Protein AF-0000000081415238 (afdb_homodimer)

Solvent-accessible surface area (backbone atoms only — not comparable to full-atom values): 28010 Å² total; per-residue (Å²): 126,80,76,73,51,78,40,32,66,40,39,31,16,32,27,64,26,66,63,59,64,62,86,68,68,49,88,90,55,45,37,30,21,38,23,39,38,37,25,47,48,67,56,38,32,63,46,45,46,22,52,53,43,50,51,31,34,73,75,68,46,45,75,78,75,66,66,43,50,67,37,59,76,69,36,38,76,87,37,47,79,64,52,89,41,72,65,50,43,50,52,52,52,50,49,53,47,50,50,56,57,71,41,82,49,37,30,34,30,23,37,31,37,47,62,60,36,35,72,75,65,42,67,78,66,48,53,58,59,55,34,47,53,54,38,52,55,48,49,46,52,53,28,46,76,67,72,37,57,83,21,40,30,41,39,34,33,65,56,73,52,71,68,60,45,52,52,48,50,49,55,50,48,44,35,29,67,19,71,45,100,81,55,45,75,46,47,63,44,83,41,75,36,60,86,56,29,58,49,62,56,44,32,51,13,42,57,48,14,48,42,52,45,44,48,70,77,38,66,86,54,92,48,70,63,36,63,50,46,44,49,25,26,36,30,78,64,40,81,87,31,42,55,40,59,21,74,74,56,10,37,32,59,35,65,66,77,79,71,78,71,82,126,128,81,76,74,50,80,41,33,68,39,39,32,16,34,26,63,26,67,62,60,63,62,86,69,69,49,87,90,53,45,38,31,22,39,23,36,37,36,26,48,48,67,55,36,32,65,45,43,46,23,52,53,44,50,52,31,35,73,76,68,45,46,76,78,74,67,67,44,51,67,38,60,74,68,36,38,77,89,36,47,79,63,53,90,40,72,65,49,44,51,51,53,51,50,51,51,45,50,50,55,57,71,41,81,47,37,30,33,30,25,38,32,37,48,61,60,37,36,72,73,64,42,67,78,64,49,53,58,60,55,32,48,53,54,40,54,54,48,49,47,52,53,28,47,75,68,74,38,56,82,22,40,28,41,39,36,33,64,57,72,52,72,68,59,45,52,52,48,51,50,53,51,50,43,36,26,70,19,70,44,100,80,56,45,72,47,48,64,45,83,42,76,34,59,86,57,30,60,48,65,57,42,31,52,14,41,57,49,15,47,43,52,46,45,49,69,78,38,66,87,53,93,48,71,62,36,64,51,46,43,51,25,26,37,29,79,64,41,82,87,30,42,56,40,60,22,73,73,56,10,38,31,59,36,64,65,78,78,72,79,69,82,124

Organism: NCBI:txid198620

Sequence (526 aa):
MNQAGKFSDFIVYVDESGDQGMQTLDAHYPIFVLAFCAFHKRHYCEQVIPALQKFKFDHMGHDLVGLHELDIRKEKGAFSGLFASRQHKTAFLDELTDIINASNFILISCVIDKASLREKQGFAQNPYHLALGFCLETLYEFLQEKNQQSALTHVIFERRGKREDNELEFEFRRMCDGMNRWGIQLPFDIIFATKQVNSTGLQFADLVARPIGMSVLRPGQENRAFDVLKRKFYCSGGRSRAGEGFENWGLKLFPPPESEKPQMNQAGKFSDFIVYVDESGDQGMQTLDAHYPIFVLAFCAFHKRHYCEQVIPALQKFKFDHMGHDLVGLHELDIRKEKGAFSGLFASRQHKTAFLDELTDIINASNFILISCVIDKASLREKQGFAQNPYHLALGFCLETLYEFLQEKNQQSALTHVIFERRGKREDNELEFEFRRMCDGMNRWGIQLPFDIIFATKQVNSTGLQFADLVARPIGMSVLRPGQENRAFDVLKRKFYCSGGRSRAGEGFENWGLKLFPPPESEKPQ

Nearest PDB structures (foldseek):
  1eke-assembly1_A  TM=6.899E-01  e=4.327E-05  Methanocaldococcus jannaschii
  1eke-assembly1_B  TM=6.744E-01  e=1.227E-04  Methanocaldococcus jannaschii
  2hoe-assembly1_A  TM=4.642E-01  e=1.459E+00  Thermotoga maritima
  8fo1-assembly1_A  TM=3.819E-01  e=1.649E+00  Cryptococcus neoformans H99
  3iun-assembly1_A  TM=1.968E-01  e=3.237E+00  Aeromonas caviae

Structure (mmCIF, N/CA/C/O backbone):
data_AF-0000000081415238-model_v1
#
loop_
_entity.id
_entity.type
_entity.pdbx_description
1 polymer 'DUF3800 domain-containing protein'
#
loop_
_atom_site.group_PDB
_atom_site.id
_atom_site.type_symbol
_atom_site.label_atom_id
_atom_site.label_alt_id
_atom_site.label_comp_id
_atom_site.label_asym_id
_atom_site.label_entity_id
_atom_site.label_seq_id
_atom_site.pdbx_PDB_ins_code
_atom_site.Cartn_x
_atom_site.Cartn_y
_atom_site.Cartn_z
_atom_site.occupancy
_atom_site.B_iso_or_equiv
_atom_site.auth_seq_id
_atom_site.auth_comp_id
_atom_site.auth_asym_id
_atom_site.auth_atom_id
_atom_site.pdbx_PDB_model_num
ATOM 1 N N . MET A 1 1 ? -26.406 19.703 -10.555 1 24.12 1 MET A N 1
ATOM 2 C CA . MET A 1 1 ? -26.141 19.359 -9.164 1 24.12 1 MET A CA 1
ATOM 3 C C . MET A 1 1 ? -25.328 18.078 -9.062 1 24.12 1 MET A C 1
ATOM 5 O O . MET A 1 1 ? -25.781 17.016 -9.523 1 24.12 1 MET A O 1
ATOM 9 N N . ASN A 1 2 ? -24.078 18.047 -9.25 1 33.44 2 ASN A N 1
ATOM 10 C CA . ASN A 1 2 ? -23.281 16.828 -9.32 1 33.44 2 ASN A CA 1
ATOM 11 C C . ASN A 1 2 ? -23.578 15.891 -8.164 1 33.44 2 ASN A C 1
ATOM 13 O O . ASN A 1 2 ? -23.469 16.281 -6.996 1 33.44 2 ASN A O 1
ATOM 17 N N . GLN A 1 3 ? -24.625 15.148 -8.172 1 36.78 3 GLN A N 1
ATOM 18 C CA . GLN A 1 3 ? -25.031 14.188 -7.152 1 36.78 3 GLN A CA 1
ATOM 19 C C . GLN A 1 3 ? -23.828 13.688 -6.355 1 36.78 3 GLN A C 1
ATOM 21 O O . GLN A 1 3 ? -22.922 13.07 -6.918 1 36.78 3 GLN A O 1
ATOM 26 N N . ALA A 1 4 ? -23.453 14.492 -5.441 1 48.62 4 ALA A N 1
ATOM 27 C CA . ALA A 1 4 ? -22.359 14.195 -4.527 1 48.62 4 ALA A CA 1
ATOM 28 C C . ALA A 1 4 ? -22.359 12.727 -4.113 1 48.62 4 ALA A C 1
ATOM 30 O O . ALA A 1 4 ? -23.391 12.203 -3.658 1 48.62 4 ALA A O 1
ATOM 31 N N . GLY A 1 5 ? -21.547 11.859 -4.648 1 65.25 5 GLY A N 1
ATOM 32 C CA . GLY A 1 5 ? -21.391 10.469 -4.246 1 65.25 5 GLY A CA 1
ATOM 33 C C . GLY A 1 5 ? -21.297 10.289 -2.742 1 65.25 5 GLY A C 1
ATOM 34 O O . GLY A 1 5 ? -21.328 11.266 -1.992 1 65.25 5 GLY A O 1
ATOM 35 N N . LYS A 1 6 ? -21.5 9.125 -2.248 1 88.56 6 LYS A N 1
ATOM 36 C CA . LYS A 1 6 ? -21.391 8.695 -0.856 1 88.56 6 LYS A CA 1
ATOM 37 C C . LYS A 1 6 ? -20.078 9.172 -0.237 1 88.56 6 LYS A C 1
ATOM 39 O O . LYS A 1 6 ? -20.062 9.719 0.868 1 88.56 6 LYS A O 1
ATOM 44 N N . PHE A 1 7 ? -19.078 9.289 -1.046 1 97.5 7 PHE A N 1
ATOM 45 C CA . PHE A 1 7 ? -17.766 9.656 -0.539 1 97.5 7 PHE A CA 1
ATOM 46 C C . PHE A 1 7 ? -17.25 10.914 -1.224 1 97.5 7 PHE A C 1
ATOM 48 O O . PHE A 1 7 ? -17.5 11.133 -2.41 1 97.5 7 PHE A O 1
ATOM 55 N N . SER A 1 8 ? -16.562 11.75 -0.513 1 98.06 8 SER A N 1
ATOM 56 C CA . SER A 1 8 ? -15.906 12.914 -1.084 1 98.06 8 SER A CA 1
ATOM 57 C C . SER A 1 8 ? -14.859 12.508 -2.119 1 98.06 8 SER A C 1
ATOM 59 O O . SER A 1 8 ? -14.414 11.359 -2.135 1 98.06 8 SER A O 1
ATOM 61 N N . ASP A 1 9 ? -14.461 13.438 -2.969 1 98.12 9 ASP A N 1
ATOM 62 C CA . ASP A 1 9 ? -13.414 13.211 -3.953 1 98.12 9 ASP A CA 1
ATOM 63 C C . ASP A 1 9 ? -12.031 13.281 -3.309 1 98.12 9 ASP A C 1
ATOM 65 O O . ASP A 1 9 ? -11.016 13.102 -3.982 1 98.12 9 ASP A O 1
ATOM 69 N N . PHE A 1 10 ? -12 13.461 -1.966 1 98.69 10 PHE A N 1
ATOM 70 C CA . PHE A 1 10 ? -10.719 13.68 -1.304 1 98.69 10 PHE A CA 1
ATOM 71 C C . PHE A 1 10 ? -10.461 12.609 -0.252 1 98.69 10 PHE A C 1
ATOM 73 O O . PHE A 1 10 ? -11.398 12.07 0.338 1 98.69 10 PHE A O 1
ATOM 80 N N . ILE A 1 11 ? -9.25 12.289 -0.081 1 98.88 11 ILE A N 1
ATOM 81 C CA . ILE A 1 11 ? -8.742 11.438 0.99 1 98.88 11 ILE A CA 1
ATOM 82 C C . ILE A 1 11 ? -7.664 12.188 1.772 1 98.88 11 ILE A C 1
ATOM 84 O O . ILE A 1 11 ? -6.859 12.914 1.19 1 98.88 11 ILE A O 1
ATOM 88 N N . VAL A 1 12 ? -7.648 12.016 3.09 1 98.94 12 VAL A N 1
ATOM 89 C CA . VAL A 1 12 ? -6.727 12.781 3.926 1 98.94 12 VAL A CA 1
ATOM 90 C C . VAL A 1 12 ? -5.844 11.828 4.73 1 98.94 12 VAL A C 1
ATOM 92 O O . VAL A 1 12 ? -6.34 10.883 5.348 1 98.94 12 VAL A O 1
ATOM 95 N N . TYR A 1 13 ? -4.59 12.008 4.668 1 98.94 13 TYR A N 1
ATOM 96 C CA . TYR A 1 13 ? -3.619 11.266 5.465 1 98.94 13 TYR A CA 1
ATOM 97 C C . TYR A 1 13 ? -2.926 12.172 6.473 1 98.94 13 TYR A C 1
ATOM 99 O O . TYR A 1 13 ? -2.572 13.312 6.148 1 98.94 13 TYR A O 1
ATOM 107 N N . VAL A 1 14 ? -2.715 11.641 7.684 1 98.88 14 VAL A N 1
ATOM 108 C CA . VAL A 1 14 ? -2.25 12.492 8.773 1 98.88 14 VAL A CA 1
ATOM 109 C C . VAL A 1 14 ? -1.022 11.867 9.43 1 98.88 14 VAL A C 1
ATOM 111 O O . VAL A 1 14 ? -0.984 10.656 9.664 1 98.88 14 VAL A O 1
ATOM 114 N N . ASP A 1 15 ? -0.091 12.672 9.695 1 98.12 15 ASP A N 1
ATOM 115 C CA . ASP A 1 15 ? 1.028 12.258 10.531 1 98.12 15 ASP A CA 1
ATOM 116 C C . ASP A 1 15 ? 1.517 13.414 11.406 1 98.12 15 ASP A C 1
ATOM 118 O O . ASP A 1 15 ? 1.131 14.57 11.188 1 98.12 15 ASP A O 1
ATOM 122 N N . GLU A 1 16 ? 2.318 13.07 12.398 1 98.12 16 GLU A N 1
ATOM 123 C CA . GLU A 1 16 ? 2.797 14.102 13.32 1 98.12 16 GLU A CA 1
ATOM 124 C C . GLU A 1 16 ? 4.32 14.102 13.398 1 98.12 16 GLU A C 1
ATOM 126 O O . GLU A 1 16 ? 4.973 13.141 12.984 1 98.12 16 GLU A O 1
ATOM 131 N N . SER A 1 17 ? 4.891 15.156 13.781 1 97.5 17 SER A N 1
ATOM 132 C CA . SER A 1 17 ? 6.281 15.312 14.203 1 97.5 17 SER A CA 1
ATOM 133 C C . SER A 1 17 ? 6.367 15.891 15.617 1 97.5 17 SER A C 1
ATOM 135 O O . SER A 1 17 ? 5.68 16.859 15.938 1 97.5 17 SER A O 1
ATOM 137 N N . GLY A 1 18 ? 7.164 15.219 16.422 1 95.62 18 GLY A N 1
ATOM 138 C CA . GLY A 1 18 ? 7.219 15.57 17.828 1 95.62 18 GLY A CA 1
ATOM 139 C C . GLY A 1 18 ? 6.273 14.75 18.688 1 95.62 18 GLY A C 1
ATOM 140 O O . GLY A 1 18 ? 5.508 13.938 18.172 1 95.62 18 GLY A O 1
ATOM 141 N N . ASP A 1 19 ? 6.375 14.906 19.984 1 93.62 19 ASP A N 1
ATOM 142 C CA . ASP A 1 19 ? 5.52 14.164 20.906 1 93.62 19 ASP A CA 1
ATOM 143 C C . ASP A 1 19 ? 4.504 15.086 21.562 1 93.62 19 ASP A C 1
ATOM 145 O O . ASP A 1 19 ? 4.711 16.297 21.641 1 93.62 19 ASP A O 1
ATOM 149 N N . GLN A 1 20 ? 3.447 14.5 22.031 1 93 20 GLN A N 1
ATOM 150 C CA . GLN A 1 20 ? 2.357 15.305 22.578 1 93 20 GLN A CA 1
ATOM 151 C C . GLN A 1 20 ? 2.512 15.5 24.078 1 93 20 GLN A C 1
ATOM 153 O O . GLN A 1 20 ? 1.668 16.125 24.719 1 93 20 GLN A O 1
ATOM 158 N N . GLY A 1 21 ? 3.557 14.938 24.656 1 92.94 21 GLY A N 1
ATOM 159 C CA . GLY A 1 21 ? 3.76 15.07 26.078 1 92.94 21 GLY A CA 1
ATOM 160 C C . GLY A 1 21 ? 4.078 16.484 26.516 1 92.94 21 GLY A C 1
ATOM 161 O O . GLY A 1 21 ? 4.859 17.188 25.859 1 92.94 21 GLY A O 1
ATOM 162 N N . MET A 1 22 ? 3.553 16.922 27.719 1 94.75 22 MET A N 1
ATOM 163 C CA . MET A 1 22 ? 3.703 18.297 28.156 1 94.75 22 MET A CA 1
ATOM 164 C C . MET A 1 22 ? 4.531 18.375 29.438 1 94.75 22 MET A C 1
ATOM 166 O O . MET A 1 22 ? 4.984 19.469 29.812 1 94.75 22 MET A O 1
ATOM 170 N N . GLN A 1 23 ? 4.746 17.266 30.031 1 91.38 23 GLN A N 1
ATOM 171 C CA . GLN A 1 23 ? 5.453 17.281 31.312 1 91.38 23 GLN A CA 1
ATOM 172 C C . GLN A 1 23 ? 6.949 17.484 31.109 1 91.38 23 GLN A C 1
ATOM 174 O O . GLN A 1 23 ? 7.562 18.312 31.797 1 91.38 23 GLN A O 1
ATOM 179 N N . THR A 1 24 ? 7.539 16.719 30.203 1 91.25 24 THR A N 1
ATOM 180 C CA . THR A 1 24 ? 8.945 16.844 29.828 1 91.25 24 THR A CA 1
ATOM 181 C C . THR A 1 24 ? 9.086 17.234 28.359 1 91.25 24 THR A C 1
ATOM 183 O O . THR A 1 24 ? 8.602 16.516 27.484 1 91.25 24 THR A O 1
ATOM 186 N N . LEU A 1 25 ? 9.711 18.375 28.188 1 93.69 25 LEU A N 1
ATOM 187 C CA . LEU A 1 25 ? 9.859 18.859 26.812 1 93.69 25 LEU A CA 1
ATOM 188 C C . LEU A 1 25 ? 11.25 18.531 26.281 1 93.69 25 LEU A C 1
ATOM 190 O O . LEU A 1 25 ? 12.242 18.656 27 1 93.69 25 LEU A O 1
ATOM 194 N N . ASP A 1 26 ? 11.328 18.031 25.094 1 93.56 26 ASP A N 1
ATOM 195 C CA . ASP A 1 26 ? 12.594 17.938 24.375 1 93.56 26 ASP A CA 1
ATOM 196 C C . ASP A 1 26 ? 13.141 19.312 24.031 1 93.56 26 ASP A C 1
ATOM 198 O O . ASP A 1 26 ? 12.594 20 23.156 1 93.56 26 ASP A O 1
ATOM 202 N N . ALA A 1 27 ? 14.242 19.688 24.594 1 93.06 27 ALA A N 1
ATOM 203 C CA . ALA A 1 27 ? 14.797 21.031 24.438 1 93.06 27 ALA A CA 1
ATOM 204 C C . ALA A 1 27 ? 15.18 21.297 22.984 1 93.06 27 ALA A C 1
ATOM 206 O O . ALA A 1 27 ? 15.18 22.453 22.531 1 93.06 27 ALA A O 1
ATOM 207 N N . HIS A 1 28 ? 15.469 20.266 22.266 1 93.38 28 HIS A N 1
ATOM 208 C CA . HIS A 1 28 ? 15.93 20.438 20.891 1 93.38 28 HIS A CA 1
ATOM 209 C C . HIS A 1 28 ? 14.766 20.438 19.906 1 93.38 28 HIS A C 1
ATOM 211 O O . HIS A 1 28 ? 14.93 20.812 18.734 1 93.38 28 HIS A O 1
ATOM 217 N N . TYR A 1 29 ? 13.609 20.078 20.391 1 96.19 29 TYR A N 1
ATOM 218 C CA . TYR A 1 29 ? 12.422 20.031 19.547 1 96.19 29 TYR A CA 1
ATOM 219 C C . TYR A 1 29 ? 11.156 20.203 20.375 1 96.19 29 TYR A C 1
ATOM 221 O O . TYR A 1 29 ? 10.328 19.297 20.469 1 96.19 29 TYR A O 1
ATOM 229 N N . PRO A 1 30 ? 10.961 21.359 20.969 1 96.75 30 PRO A N 1
ATOM 230 C CA . PRO A 1 30 ? 9.859 21.625 21.906 1 96.75 30 PRO A CA 1
ATOM 231 C C . PRO A 1 30 ? 8.562 22 21.188 1 96.75 30 PRO A C 1
ATOM 233 O O . PRO A 1 30 ? 7.828 22.875 21.656 1 96.75 30 PRO A O 1
ATOM 236 N N . ILE A 1 31 ? 8.336 21.375 20 1 97.62 31 ILE A N 1
ATOM 237 C CA . ILE A 1 31 ? 7.133 21.672 19.234 1 97.62 31 ILE A CA 1
ATOM 238 C C . ILE A 1 31 ? 6.434 20.375 18.859 1 97.62 31 ILE A C 1
ATOM 240 O O . ILE A 1 31 ? 7.02 19.297 18.953 1 97.62 31 ILE A O 1
ATOM 244 N N . PHE A 1 32 ? 5.223 20.469 18.562 1 98.19 32 PHE A N 1
ATOM 245 C CA . PHE A 1 32 ? 4.383 19.406 18.016 1 98.19 32 PHE A CA 1
ATOM 246 C C . PHE A 1 32 ? 3.754 19.844 16.703 1 98.19 32 PHE A C 1
ATOM 248 O O . PHE A 1 32 ? 3.188 20.938 16.609 1 98.19 32 PHE A O 1
ATOM 255 N N . VAL A 1 33 ? 3.904 19.031 15.688 1 98.75 33 VAL A N 1
ATOM 256 C CA . VAL A 1 33 ? 3.355 19.359 14.375 1 98.75 33 VAL A CA 1
ATOM 257 C C . VAL A 1 33 ? 2.344 18.297 13.961 1 98.75 33 VAL A C 1
ATOM 259 O O . VAL A 1 33 ? 2.623 17.094 14.047 1 98.75 33 VAL A O 1
ATOM 262 N N . LEU A 1 34 ? 1.214 18.656 13.633 1 98.81 34 LEU A N 1
ATOM 263 C CA . LEU A 1 34 ? 0.25 17.797 12.961 1 98.81 34 LEU A CA 1
ATOM 264 C C . LEU A 1 34 ? 0.037 18.234 11.516 1 98.81 34 LEU A C 1
ATOM 266 O O . LEU A 1 34 ? -0.181 19.422 11.242 1 98.81 34 LEU A O 1
ATOM 270 N N . ALA A 1 35 ? 0.167 17.281 10.586 1 98.88 35 ALA A N 1
ATOM 271 C CA . ALA A 1 35 ? 0.046 17.625 9.172 1 98.88 35 ALA A CA 1
ATOM 272 C C . ALA A 1 35 ? -1.009 16.75 8.492 1 98.88 35 ALA A C 1
ATOM 274 O O . ALA A 1 35 ? -0.954 15.523 8.57 1 98.88 35 ALA A O 1
ATOM 275 N N . PHE A 1 36 ? -2.023 17.359 7.91 1 98.94 36 PHE A N 1
ATOM 276 C CA . PHE A 1 36 ? -3.021 16.75 7.035 1 98.94 36 PHE A CA 1
ATOM 277 C C . PHE A 1 36 ? -2.625 16.906 5.574 1 98.94 36 PHE A C 1
ATOM 279 O O . PHE A 1 36 ? -2.422 18.016 5.09 1 98.94 36 PHE A O 1
ATOM 286 N N . CYS A 1 37 ? -2.441 15.828 4.898 1 98.88 37 CYS A N 1
ATOM 287 C CA . CYS A 1 37 ? -2.277 15.836 3.449 1 98.88 37 CYS A CA 1
ATOM 288 C C . CYS A 1 37 ? -3.562 15.406 2.754 1 98.88 37 CYS A C 1
ATOM 290 O O . CYS A 1 37 ? -3.951 14.234 2.824 1 98.88 37 CYS A O 1
ATOM 292 N N . ALA A 1 38 ? -4.215 16.344 2.076 1 98.81 38 ALA A N 1
ATOM 293 C CA . ALA A 1 38 ? -5.457 16.062 1.366 1 98.81 38 ALA A CA 1
ATOM 294 C C . ALA A 1 38 ? -5.207 15.867 -0.126 1 98.81 38 ALA A C 1
ATOM 296 O O . ALA A 1 38 ? -4.664 16.75 -0.793 1 98.81 38 ALA A O 1
ATOM 297 N N . PHE A 1 39 ? -5.605 14.727 -0.613 1 98.81 39 PHE A N 1
ATOM 298 C CA . PHE A 1 39 ? -5.41 14.398 -2.02 1 98.81 39 PHE A CA 1
ATOM 299 C C . PHE A 1 39 ? -6.75 14.242 -2.729 1 98.81 39 PHE A C 1
ATOM 301 O O . PHE A 1 39 ? -7.68 13.641 -2.186 1 98.81 39 PHE A O 1
ATOM 308 N N . HIS A 1 40 ? -6.879 14.867 -3.916 1 98.62 40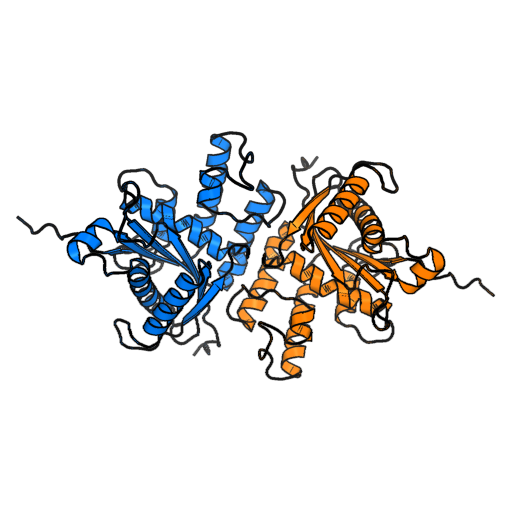 HIS A N 1
ATOM 309 C CA . HIS A 1 40 ? -7.934 14.406 -4.812 1 98.62 40 HIS A CA 1
ATOM 310 C C . HIS A 1 40 ? -7.711 12.961 -5.223 1 98.62 40 HIS A C 1
ATOM 312 O O . HIS A 1 40 ? -6.648 12.609 -5.738 1 98.62 40 HIS A O 1
ATOM 318 N N . LYS A 1 41 ? -8.656 12.117 -5.059 1 98.69 41 LYS A N 1
ATOM 319 C CA . LYS A 1 41 ? -8.508 10.672 -5.188 1 98.69 41 LYS A CA 1
ATOM 320 C C . LYS A 1 41 ? -8.016 10.289 -6.582 1 98.69 41 LYS A C 1
ATOM 322 O O . LYS A 1 41 ? -7.152 9.43 -6.73 1 98.69 41 LYS A O 1
ATOM 327 N N . ARG A 1 42 ? -8.523 10.914 -7.582 1 98.12 42 ARG A N 1
ATOM 328 C CA . ARG A 1 42 ? -8.125 10.594 -8.945 1 98.12 42 ARG A CA 1
ATOM 329 C C . ARG A 1 42 ? -6.645 10.891 -9.172 1 98.12 42 ARG A C 1
ATOM 331 O O . ARG A 1 42 ? -5.906 10.055 -9.688 1 98.12 42 ARG A O 1
ATOM 338 N N . HIS A 1 43 ? -6.219 12.086 -8.789 1 98.44 43 HIS A N 1
ATOM 339 C CA . HIS A 1 43 ? -4.82 12.477 -8.938 1 98.44 43 HIS A CA 1
ATOM 340 C C . HIS A 1 43 ? -3.912 11.594 -8.078 1 98.44 43 HIS A C 1
ATOM 342 O O . HIS A 1 43 ? -2.84 11.18 -8.531 1 98.44 43 HIS A O 1
ATOM 348 N N . TYR A 1 44 ? -4.371 11.344 -6.906 1 98.75 44 TYR A N 1
ATOM 349 C CA . TYR A 1 44 ? -3.648 10.477 -5.984 1 98.75 44 TYR A CA 1
ATOM 350 C C . TYR A 1 44 ? -3.369 9.117 -6.625 1 98.75 44 TYR A C 1
ATOM 352 O O . TYR A 1 44 ? -2.227 8.648 -6.629 1 98.75 44 TYR A O 1
ATOM 360 N N . CYS A 1 45 ? -4.344 8.516 -7.266 1 98.56 45 CYS A N 1
ATOM 361 C CA . CYS A 1 45 ? -4.254 7.184 -7.859 1 98.56 45 CYS A CA 1
ATOM 362 C C . CYS A 1 45 ? -3.414 7.211 -9.133 1 98.56 45 CYS A C 1
ATOM 364 O O . CYS A 1 45 ? -2.588 6.324 -9.352 1 98.56 45 CYS A O 1
ATOM 366 N N . GLU A 1 46 ? -3.506 8.234 -9.875 1 98.44 46 GLU A N 1
ATOM 367 C CA . GLU A 1 46 ? -2.969 8.211 -11.234 1 98.44 46 GLU A CA 1
ATOM 368 C C . GLU A 1 46 ? -1.567 8.812 -11.289 1 98.44 46 GLU A C 1
ATOM 370 O O . GLU A 1 46 ? -0.806 8.547 -12.219 1 98.44 46 GLU A O 1
ATOM 375 N N . GLN A 1 47 ? -1.259 9.633 -10.266 1 98.62 47 GLN A N 1
ATOM 376 C CA . GLN A 1 47 ? 0.007 10.352 -10.367 1 98.62 47 GLN A CA 1
ATOM 377 C C . GLN A 1 47 ? 0.873 10.125 -9.133 1 98.62 47 GLN A C 1
ATOM 379 O O . GLN A 1 47 ? 2.031 9.719 -9.242 1 98.62 47 GLN A O 1
ATOM 384 N N . VAL A 1 48 ? 0.285 10.289 -7.977 1 98.75 48 VAL A N 1
ATOM 385 C CA . VAL A 1 48 ? 1.076 10.297 -6.754 1 98.75 48 VAL A CA 1
ATOM 386 C C . VAL A 1 48 ? 1.582 8.883 -6.457 1 98.75 48 VAL A C 1
ATOM 388 O O . VAL A 1 48 ? 2.781 8.68 -6.262 1 98.75 48 VAL A O 1
ATOM 391 N N . ILE A 1 49 ? 0.667 7.898 -6.504 1 98.69 49 ILE A N 1
ATOM 392 C CA . ILE A 1 49 ? 1.023 6.527 -6.156 1 98.69 49 ILE A CA 1
ATOM 393 C C . ILE A 1 49 ? 2.043 5.988 -7.16 1 98.69 49 ILE A C 1
ATOM 395 O O . ILE A 1 49 ? 3.111 5.516 -6.773 1 98.69 49 ILE A O 1
ATOM 399 N N . PRO A 1 50 ? 1.796 6.168 -8.453 1 98.69 50 PRO A N 1
ATOM 400 C CA . PRO A 1 50 ? 2.771 5.645 -9.414 1 98.69 50 PRO A CA 1
ATOM 401 C C . PRO A 1 50 ? 4.156 6.27 -9.25 1 98.69 50 PRO A C 1
ATOM 403 O O . PRO A 1 50 ? 5.168 5.574 -9.352 1 98.69 50 PRO A O 1
ATOM 406 N N . ALA A 1 51 ? 4.199 7.52 -8.93 1 98.69 51 ALA A N 1
ATOM 407 C CA . ALA A 1 51 ? 5.488 8.195 -8.805 1 98.69 51 ALA A CA 1
ATOM 408 C C . ALA A 1 51 ? 6.293 7.629 -7.637 1 98.69 51 ALA A C 1
ATOM 410 O O . ALA A 1 51 ? 7.484 7.348 -7.773 1 98.69 51 ALA A O 1
ATOM 411 N N . LEU A 1 52 ? 5.652 7.457 -6.551 1 98.56 52 LEU A N 1
ATOM 412 C CA . LEU A 1 52 ? 6.367 6.945 -5.387 1 98.56 52 LEU A CA 1
ATOM 413 C C . LEU A 1 52 ? 6.75 5.48 -5.586 1 98.56 52 LEU A C 1
ATOM 415 O O . LEU A 1 52 ? 7.832 5.059 -5.172 1 98.56 52 LEU A O 1
ATOM 419 N N . GLN A 1 53 ? 5.863 4.684 -6.191 1 98.44 53 GLN A N 1
ATOM 420 C CA . GLN A 1 53 ? 6.148 3.273 -6.445 1 98.44 53 GLN A CA 1
ATOM 421 C C . GLN A 1 53 ? 7.344 3.117 -7.379 1 98.44 53 GLN A C 1
ATOM 423 O O . GLN A 1 53 ? 8.227 2.289 -7.137 1 98.44 53 GLN A O 1
ATOM 428 N N . LYS A 1 54 ? 7.371 3.916 -8.43 1 98.5 54 LYS A N 1
ATOM 429 C CA . LYS A 1 54 ? 8.5 3.883 -9.352 1 98.5 54 LYS A CA 1
ATOM 430 C C . LYS A 1 54 ? 9.805 4.207 -8.625 1 98.5 54 LYS A C 1
ATOM 432 O O . LYS A 1 54 ? 10.828 3.561 -8.867 1 98.5 54 LYS A O 1
ATOM 437 N N . PHE A 1 55 ? 9.766 5.211 -7.773 1 98.5 55 PHE A N 1
ATOM 438 C CA . PHE A 1 55 ? 10.922 5.578 -6.965 1 98.5 55 PHE A CA 1
ATOM 439 C C . PHE A 1 55 ? 11.414 4.383 -6.156 1 98.5 55 PHE A C 1
ATOM 441 O O . PHE A 1 55 ? 12.617 4.102 -6.133 1 98.5 55 PHE A O 1
ATOM 448 N N . LYS A 1 56 ? 10.516 3.639 -5.539 1 98.25 56 LYS A N 1
ATOM 449 C CA . LYS A 1 56 ? 10.875 2.475 -4.734 1 98.25 56 LYS A CA 1
ATOM 450 C C . LYS A 1 56 ? 11.5 1.381 -5.598 1 98.25 56 LYS A C 1
ATOM 452 O O . LYS A 1 56 ? 12.508 0.782 -5.223 1 98.25 56 LYS A O 1
ATOM 457 N N . PHE A 1 57 ? 10.898 1.128 -6.703 1 98.38 57 PHE A N 1
ATOM 458 C CA . PHE A 1 57 ? 11.422 0.105 -7.602 1 98.38 57 PHE A CA 1
ATOM 459 C C . PHE A 1 57 ? 12.82 0.469 -8.078 1 98.38 57 PHE A C 1
ATOM 461 O O . PHE A 1 57 ? 13.703 -0.388 -8.141 1 98.38 57 PHE A O 1
ATOM 468 N N . ASP A 1 58 ? 13.008 1.732 -8.359 1 97.25 58 ASP A N 1
ATOM 469 C CA . ASP A 1 58 ? 14.297 2.178 -8.883 1 97.25 58 ASP A CA 1
ATOM 470 C C . ASP A 1 58 ? 15.398 2.027 -7.836 1 97.25 58 ASP A C 1
ATOM 472 O O . ASP A 1 58 ? 16.516 1.652 -8.164 1 97.25 58 ASP A O 1
ATOM 476 N N . HIS A 1 59 ? 15.062 2.283 -6.641 1 96.69 59 HIS A N 1
ATOM 477 C CA . HIS A 1 59 ? 16.109 2.365 -5.621 1 96.69 59 HIS A CA 1
ATOM 478 C C . HIS A 1 59 ? 16.25 1.047 -4.867 1 96.69 59 HIS A C 1
ATOM 480 O O . HIS A 1 59 ? 17.328 0.702 -4.41 1 96.69 59 HIS A O 1
ATOM 486 N N . MET A 1 60 ? 15.133 0.275 -4.762 1 96.25 60 MET A N 1
ATOM 487 C CA . MET A 1 60 ? 15.18 -0.897 -3.895 1 96.25 60 MET A CA 1
ATOM 488 C C . MET A 1 60 ? 14.859 -2.166 -4.676 1 96.25 60 MET A C 1
ATOM 490 O O . MET A 1 60 ? 15.078 -3.275 -4.188 1 96.25 60 MET A O 1
ATOM 494 N N . GLY A 1 61 ? 14.289 -2.057 -5.832 1 97.31 61 GLY A N 1
ATOM 495 C CA . GLY A 1 61 ? 13.977 -3.205 -6.672 1 97.31 61 GLY A CA 1
ATOM 496 C C . GLY A 1 61 ? 12.609 -3.801 -6.387 1 97.31 61 GLY A C 1
ATOM 497 O O . GLY A 1 61 ? 12.109 -4.621 -7.16 1 97.31 61 GLY A O 1
ATOM 498 N N . HIS A 1 62 ? 11.977 -3.4 -5.305 1 98.12 62 HIS A N 1
ATOM 499 C CA . HIS A 1 62 ? 10.617 -3.811 -4.945 1 98.12 62 HIS A CA 1
ATOM 500 C C . HIS A 1 62 ? 9.891 -2.703 -4.191 1 98.12 62 HIS A C 1
ATOM 502 O O . HIS A 1 62 ? 10.477 -1.656 -3.902 1 98.12 62 HIS A O 1
ATOM 508 N N . ASP A 1 63 ? 8.586 -2.904 -3.869 1 97.75 63 ASP A N 1
ATOM 509 C CA . ASP A 1 63 ? 7.793 -1.766 -3.416 1 97.75 63 ASP A CA 1
ATOM 510 C C . ASP A 1 63 ? 7.312 -1.967 -1.979 1 97.75 63 ASP A C 1
ATOM 512 O O . ASP A 1 63 ? 6.316 -1.37 -1.562 1 97.75 63 ASP A O 1
ATOM 516 N N . LEU A 1 64 ? 8.023 -2.762 -1.214 1 97.38 64 LEU A N 1
ATOM 517 C CA . LEU A 1 64 ? 7.52 -3.096 0.114 1 97.38 64 LEU A CA 1
ATOM 518 C C . LEU A 1 64 ? 8.195 -2.24 1.182 1 97.38 64 LEU A C 1
ATOM 520 O O . LEU A 1 64 ? 7.797 -2.27 2.348 1 97.38 64 LEU A O 1
ATOM 524 N N . VAL A 1 65 ? 9.172 -1.442 0.805 1 96 65 VAL A N 1
ATOM 525 C CA . VAL A 1 65 ? 9.875 -0.614 1.78 1 96 65 VAL A CA 1
ATOM 526 C C . VAL A 1 65 ? 9.07 0.655 2.053 1 96 65 VAL A C 1
ATOM 528 O O . VAL A 1 65 ? 8.766 1.415 1.131 1 96 65 VAL A O 1
ATOM 531 N N . GLY A 1 66 ? 8.688 0.862 3.252 1 95.75 66 GLY A N 1
ATOM 532 C CA . GLY A 1 66 ? 8.055 2.107 3.66 1 95.75 66 GLY A CA 1
ATOM 533 C C . GLY A 1 66 ? 9.039 3.248 3.826 1 95.75 66 GLY A C 1
ATOM 534 O O . GLY A 1 66 ? 10.086 3.084 4.461 1 95.75 66 GLY A O 1
ATOM 535 N N . LEU A 1 67 ? 8.75 4.387 3.287 1 96.81 67 LEU A N 1
ATOM 536 C CA . LEU A 1 67 ? 9.609 5.555 3.406 1 96.81 67 LEU A CA 1
ATOM 537 C C . LEU A 1 67 ? 9.297 6.336 4.68 1 96.81 67 LEU A C 1
ATOM 539 O O . LEU A 1 67 ? 8.445 7.223 4.676 1 96.81 67 LEU A O 1
ATOM 543 N N . HIS A 1 68 ? 9.938 5.973 5.648 1 95.62 68 HIS A N 1
ATOM 544 C CA . HIS A 1 68 ? 9.82 6.664 6.93 1 95.62 68 HIS A CA 1
ATOM 545 C C . HIS A 1 68 ? 10.938 7.688 7.102 1 95.62 68 HIS A C 1
ATOM 547 O O . HIS A 1 68 ? 12.117 7.336 7.082 1 95.62 68 HIS A O 1
ATOM 553 N N . GLU A 1 69 ? 10.562 8.875 7.297 1 95.38 69 GLU A N 1
ATOM 554 C CA . GLU A 1 69 ? 11.484 10.008 7.355 1 95.38 69 GLU A CA 1
ATOM 555 C C . GLU A 1 69 ? 12.633 9.734 8.32 1 95.38 69 GLU A C 1
ATOM 557 O O . GLU A 1 69 ? 13.805 9.906 7.969 1 95.38 69 GLU A O 1
ATOM 562 N N . LEU A 1 70 ? 12.375 9.273 9.508 1 94.62 70 LEU A N 1
ATOM 563 C CA . LEU A 1 70 ? 13.391 9.039 10.531 1 94.62 70 LEU A CA 1
ATOM 564 C C . LEU A 1 70 ? 14.336 7.91 10.109 1 94.62 70 LEU A C 1
ATOM 566 O O . LEU A 1 70 ? 15.547 8.016 10.297 1 94.62 70 LEU A O 1
ATOM 570 N N . ASP A 1 71 ? 13.789 6.855 9.547 1 96.44 71 ASP A N 1
ATOM 571 C CA . ASP A 1 71 ? 14.602 5.727 9.102 1 96.44 71 ASP A CA 1
ATOM 572 C C . ASP A 1 71 ? 15.547 6.141 7.973 1 96.44 71 ASP A C 1
ATOM 574 O O . ASP A 1 71 ? 16.703 5.711 7.934 1 96.44 71 ASP A O 1
ATOM 578 N N . ILE A 1 72 ? 15.055 6.965 7.059 1 97.06 72 ILE A N 1
ATOM 579 C CA . ILE A 1 72 ? 15.883 7.445 5.961 1 97.06 72 ILE A CA 1
ATOM 580 C C . ILE A 1 72 ? 17.016 8.312 6.512 1 97.06 72 ILE A C 1
ATOM 582 O O . ILE A 1 72 ? 18.188 8.102 6.191 1 97.06 72 ILE A O 1
ATOM 586 N N . ARG A 1 73 ? 16.656 9.242 7.406 1 94.06 73 ARG A N 1
ATOM 587 C CA . ARG A 1 73 ? 17.625 10.195 7.957 1 94.06 73 ARG A CA 1
ATOM 588 C C . ARG A 1 73 ? 18.703 9.484 8.773 1 94.06 73 ARG A C 1
ATOM 590 O O . ARG A 1 73 ? 19.891 9.773 8.625 1 94.06 73 ARG A O 1
ATOM 597 N N . LYS A 1 74 ? 18.297 8.461 9.547 1 96.44 74 LYS A N 1
ATOM 598 C CA . LYS A 1 74 ? 19.219 7.781 10.445 1 96.44 74 LYS A CA 1
ATOM 599 C C . LYS A 1 74 ? 19.797 6.527 9.797 1 96.44 74 LYS A C 1
ATOM 601 O O . LYS A 1 74 ? 20.594 5.809 10.406 1 96.44 74 LYS A O 1
ATOM 606 N N . GLU A 1 75 ? 19.375 6.262 8.609 1 97.06 75 GLU A N 1
ATOM 607 C CA . GLU A 1 75 ? 19.844 5.102 7.852 1 97.06 75 GLU A CA 1
ATOM 608 C C . GLU A 1 75 ? 19.641 3.811 8.641 1 97.06 75 GLU A C 1
ATOM 610 O O . GLU A 1 75 ? 20.578 3.035 8.828 1 97.06 75 GLU A O 1
ATOM 615 N N . LYS A 1 76 ? 18.422 3.576 8.977 1 97.12 76 LYS A N 1
ATOM 616 C CA . LYS A 1 76 ? 18.047 2.396 9.75 1 97.12 76 LYS A CA 1
ATOM 617 C C . LYS A 1 76 ? 17.188 1.444 8.922 1 97.12 76 LYS A C 1
ATOM 619 O O . LYS A 1 76 ? 16.641 1.833 7.883 1 97.12 76 LYS A O 1
ATOM 624 N N . GLY A 1 77 ? 17.109 0.188 9.359 1 95 77 GLY A N 1
ATOM 625 C CA . GLY A 1 77 ? 16.281 -0.794 8.664 1 95 77 GLY A CA 1
ATOM 626 C C . GLY A 1 77 ? 16.703 -1.009 7.223 1 95 77 GLY A C 1
ATOM 627 O O . GLY A 1 77 ? 17.891 -1.255 6.945 1 95 77 GLY A O 1
ATOM 628 N N . ALA A 1 78 ? 15.758 -0.874 6.332 1 94.31 78 ALA A N 1
ATOM 629 C CA . ALA A 1 78 ? 16 -1.096 4.906 1 94.31 78 ALA A CA 1
ATOM 630 C C . ALA A 1 78 ? 17 -0.077 4.359 1 94.31 78 ALA A C 1
ATOM 632 O O . ALA A 1 78 ? 17.547 -0.261 3.27 1 94.31 78 ALA A O 1
ATOM 633 N N . PHE A 1 79 ? 17.25 0.982 5.055 1 97.31 79 PHE A N 1
ATOM 634 C CA . PHE A 1 79 ? 18.109 2.047 4.566 1 97.31 79 PHE A CA 1
ATOM 635 C C . PHE A 1 79 ? 19.531 1.887 5.109 1 97.31 79 PHE A C 1
ATOM 637 O O . PHE A 1 79 ? 20.422 2.66 4.766 1 97.31 79 PHE A O 1
ATOM 644 N N . SER A 1 80 ? 19.656 0.874 5.992 1 96 80 SER A N 1
ATOM 645 C CA . SER A 1 80 ? 21 0.556 6.457 1 96 80 SER A CA 1
ATOM 646 C C . SER A 1 80 ? 21.875 0.065 5.312 1 96 80 SER A C 1
ATOM 648 O O . SER A 1 80 ? 21.578 -0.949 4.68 1 96 80 SER A O 1
ATOM 650 N N . GLY A 1 81 ? 22.844 0.812 4.914 1 94.19 81 GLY A N 1
ATOM 651 C CA . GLY A 1 81 ? 23.766 0.415 3.869 1 94.19 81 GLY A CA 1
ATOM 652 C C . GLY A 1 81 ? 23.266 0.707 2.471 1 94.19 81 GLY A C 1
ATOM 653 O O . GLY A 1 81 ? 23.891 0.332 1.483 1 94.19 81 GLY A O 1
ATOM 654 N N . LEU A 1 82 ? 22.141 1.293 2.391 1 94.62 82 LEU A N 1
ATOM 655 C CA . LEU A 1 82 ? 21.562 1.599 1.082 1 94.62 82 LEU A CA 1
ATOM 656 C C . LEU A 1 82 ? 22.391 2.66 0.365 1 94.62 82 LEU A C 1
ATOM 658 O O . LEU A 1 82 ? 22.562 2.602 -0.855 1 94.62 82 LEU A O 1
ATOM 662 N N . PHE A 1 83 ? 22.906 3.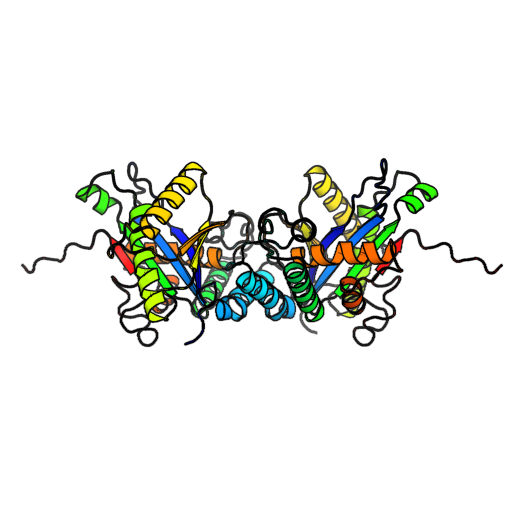551 1.159 1 96.56 83 PHE A N 1
ATOM 663 C CA . PHE A 1 83 ? 23.594 4.691 0.56 1 96.56 83 PHE A CA 1
ATOM 664 C C . PHE A 1 83 ? 25.094 4.461 0.514 1 96.56 83 PHE A C 1
ATOM 666 O O . PHE A 1 83 ? 25.719 4.219 1.547 1 96.56 83 PHE A O 1
ATOM 673 N N . ALA A 1 84 ? 25.656 4.598 -0.613 1 95.88 84 ALA A N 1
ATOM 674 C CA . ALA A 1 84 ? 27.078 4.371 -0.83 1 95.88 84 ALA A CA 1
ATOM 675 C C . ALA A 1 84 ? 27.906 5.57 -0.365 1 95.88 84 ALA A C 1
ATOM 677 O O . ALA A 1 84 ? 29.109 5.453 -0.143 1 95.88 84 ALA A O 1
ATOM 678 N N . SER A 1 85 ? 27.281 6.746 -0.329 1 96.94 85 SER A N 1
ATOM 679 C CA . SER A 1 85 ? 27.922 8 0.039 1 96.94 85 SER A CA 1
ATOM 680 C C . SER A 1 85 ? 26.906 9.031 0.506 1 96.94 85 SER A C 1
ATOM 682 O O . SER A 1 85 ? 25.703 8.828 0.366 1 96.94 85 SER A O 1
ATOM 684 N N . ARG A 1 86 ? 27.438 10.055 1.06 1 95.81 86 ARG A N 1
ATOM 685 C CA . ARG A 1 86 ? 26.578 11.172 1.442 1 95.81 86 ARG A CA 1
ATOM 686 C C . ARG A 1 86 ? 25.891 11.781 0.223 1 95.81 86 ARG A C 1
ATOM 688 O O . ARG A 1 86 ? 24.734 12.195 0.295 1 95.81 86 ARG A O 1
ATOM 695 N N . GLN A 1 87 ? 26.594 11.805 -0.829 1 97.19 87 GLN A N 1
ATOM 696 C CA . GLN A 1 87 ? 26.047 12.344 -2.074 1 97.19 87 GLN A CA 1
ATOM 697 C C . GLN A 1 87 ? 24.891 11.492 -2.578 1 97.19 87 GLN A C 1
ATOM 699 O O . GLN A 1 87 ? 23.891 12.016 -3.062 1 97.19 87 GLN A O 1
ATOM 704 N N . HIS A 1 88 ? 25.062 10.211 -2.426 1 97.31 88 HIS A N 1
ATOM 705 C CA . HIS A 1 88 ? 23.984 9.305 -2.822 1 97.31 88 HIS A CA 1
ATOM 706 C C . HIS A 1 88 ? 22.734 9.539 -1.996 1 97.31 88 HIS A C 1
ATOM 708 O O . HIS A 1 88 ? 21.625 9.578 -2.541 1 97.31 88 HIS A O 1
ATOM 714 N N . LYS A 1 89 ? 22.906 9.695 -0.762 1 97.38 89 LYS A N 1
ATOM 715 C CA . LYS A 1 89 ? 21.781 9.953 0.125 1 97.38 89 LYS A CA 1
ATOM 716 C C . LYS A 1 89 ? 21.109 11.281 -0.222 1 97.38 89 LYS A C 1
ATOM 718 O O . LYS A 1 89 ? 19.875 11.352 -0.29 1 97.38 89 LYS A O 1
ATOM 723 N N . THR A 1 90 ? 21.891 12.289 -0.443 1 96.44 90 THR A N 1
ATOM 724 C CA . THR A 1 90 ? 21.359 13.594 -0.814 1 96.44 90 THR A CA 1
ATOM 725 C C . THR A 1 90 ? 20.562 13.5 -2.109 1 96.44 90 THR A C 1
ATOM 727 O O . THR A 1 90 ? 19.469 14.07 -2.213 1 96.44 90 THR A O 1
ATOM 730 N N . ALA A 1 91 ? 21.078 12.766 -3.066 1 97.5 91 ALA A N 1
ATOM 731 C CA . ALA A 1 91 ? 20.375 12.586 -4.34 1 97.5 91 ALA A CA 1
ATOM 732 C C . ALA A 1 91 ? 19.047 11.867 -4.141 1 97.5 91 ALA A C 1
ATOM 734 O O . ALA A 1 91 ? 18.047 12.203 -4.785 1 97.5 91 ALA A O 1
ATOM 735 N N . PHE A 1 92 ? 19.094 10.859 -3.25 1 97.94 92 PHE A N 1
ATOM 73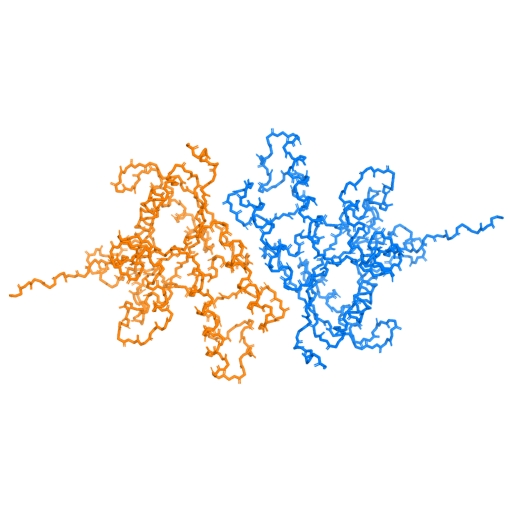6 C CA . PHE A 1 92 ? 17.906 10.109 -2.893 1 97.94 92 PHE A CA 1
ATOM 737 C C . PHE A 1 92 ? 16.844 11.031 -2.307 1 97.94 92 PHE A C 1
ATOM 739 O O . PHE A 1 92 ? 15.695 11.047 -2.766 1 97.94 92 PHE A O 1
ATOM 746 N N . LEU A 1 93 ? 17.203 11.883 -1.417 1 96.88 93 LEU A N 1
ATOM 747 C CA . LEU A 1 93 ? 16.297 12.797 -0.74 1 96.88 93 LEU A CA 1
ATOM 748 C C . LEU A 1 93 ? 15.812 13.891 -1.691 1 96.88 93 LEU A C 1
ATOM 750 O O . LEU A 1 93 ? 14.656 14.305 -1.625 1 96.88 93 LEU A O 1
ATOM 754 N N . ASP A 1 94 ? 16.688 14.312 -2.584 1 97.06 94 ASP A N 1
ATOM 755 C CA . ASP A 1 94 ? 16.312 15.32 -3.574 1 97.06 94 ASP A CA 1
ATOM 756 C C . ASP A 1 94 ? 15.242 14.781 -4.527 1 97.06 94 ASP A C 1
ATOM 758 O O . ASP A 1 94 ? 14.297 15.492 -4.879 1 97.06 94 ASP A O 1
ATOM 762 N N . GLU A 1 95 ? 15.438 13.578 -4.879 1 98 95 GLU A N 1
ATOM 763 C CA . GLU A 1 95 ? 14.453 12.953 -5.762 1 98 95 GLU A CA 1
ATOM 764 C C . GLU A 1 95 ? 13.094 12.82 -5.074 1 98 95 GLU A C 1
ATOM 766 O O . GLU A 1 95 ? 12.055 13.07 -5.688 1 98 95 GLU A O 1
ATOM 771 N N . LEU A 1 96 ? 13.117 12.445 -3.824 1 97.31 96 LEU A N 1
ATOM 772 C CA . LEU A 1 96 ? 11.883 12.367 -3.053 1 97.31 96 LEU A CA 1
ATOM 773 C C . LEU A 1 96 ? 11.219 13.734 -2.951 1 97.31 96 LEU A C 1
ATOM 775 O O . LEU A 1 96 ? 10 13.844 -3.123 1 97.31 96 LEU A O 1
ATOM 779 N N . THR A 1 97 ? 12.008 14.711 -2.707 1 97.19 97 THR A N 1
ATOM 780 C CA . THR A 1 97 ? 11.5 16.078 -2.637 1 97.19 97 THR A CA 1
ATOM 781 C C . THR A 1 97 ? 10.891 16.5 -3.969 1 97.19 97 THR A C 1
ATOM 783 O O . THR A 1 97 ? 9.852 17.156 -4 1 97.19 97 THR A O 1
ATOM 786 N N . ASP A 1 98 ? 11.5 16.094 -5.059 1 98.19 98 ASP A N 1
ATOM 787 C CA . ASP A 1 98 ? 10.977 16.406 -6.391 1 98.19 98 ASP A CA 1
ATOM 788 C C . ASP A 1 98 ? 9.625 15.734 -6.617 1 98.19 98 ASP A C 1
ATOM 790 O O . ASP A 1 98 ? 8.75 16.297 -7.266 1 98.19 98 ASP A O 1
ATOM 794 N N . ILE A 1 99 ? 9.523 14.539 -6.113 1 98.31 99 ILE A N 1
ATOM 795 C CA . ILE A 1 99 ? 8.25 13.828 -6.227 1 98.31 99 ILE A CA 1
ATOM 796 C C . ILE A 1 99 ? 7.172 14.578 -5.453 1 98.31 99 ILE A C 1
ATOM 798 O O . ILE A 1 99 ? 6.055 14.766 -5.949 1 98.31 99 ILE A O 1
ATOM 802 N N . ILE A 1 100 ? 7.449 15.031 -4.277 1 97.69 100 ILE A N 1
ATOM 803 C CA . ILE A 1 100 ? 6.512 15.812 -3.477 1 97.69 100 ILE A CA 1
ATOM 804 C C . ILE A 1 100 ? 6.164 17.109 -4.203 1 97.69 100 ILE A C 1
ATOM 806 O O . ILE A 1 100 ? 4.996 17.5 -4.277 1 97.69 100 ILE A O 1
ATOM 810 N N . ASN A 1 101 ? 7.16 17.703 -4.777 1 97.38 101 ASN A N 1
ATOM 811 C CA . ASN A 1 101 ? 6.965 18.953 -5.512 1 97.38 101 ASN A CA 1
ATOM 812 C C . ASN A 1 101 ? 6.02 18.766 -6.695 1 97.38 101 ASN A C 1
ATOM 814 O O . ASN A 1 101 ? 5.156 19.609 -6.949 1 97.38 101 ASN A O 1
ATOM 818 N N . ALA A 1 102 ? 6.133 17.672 -7.352 1 97.75 102 ALA A N 1
ATOM 819 C CA . ALA A 1 102 ? 5.352 17.406 -8.555 1 97.75 102 ALA A CA 1
ATOM 820 C C . ALA A 1 102 ? 3.947 16.938 -8.203 1 97.75 102 ALA A C 1
ATOM 822 O O . ALA A 1 102 ? 3.057 16.922 -9.062 1 97.75 102 ALA A O 1
ATOM 823 N N . SER A 1 103 ? 3.766 16.453 -6.996 1 97.31 103 SER A N 1
ATOM 824 C CA . SER A 1 103 ? 2.479 15.906 -6.578 1 97.31 103 SER A CA 1
ATOM 825 C C . SER A 1 103 ? 1.522 17.016 -6.141 1 97.31 103 SER A C 1
ATOM 827 O O . SER A 1 103 ? 1.873 17.844 -5.309 1 97.31 103 SER A O 1
ATOM 829 N N . ASN A 1 104 ? 0.367 16.984 -6.703 1 95.69 104 ASN A N 1
ATOM 830 C CA . ASN A 1 104 ? -0.654 17.938 -6.285 1 95.69 104 AS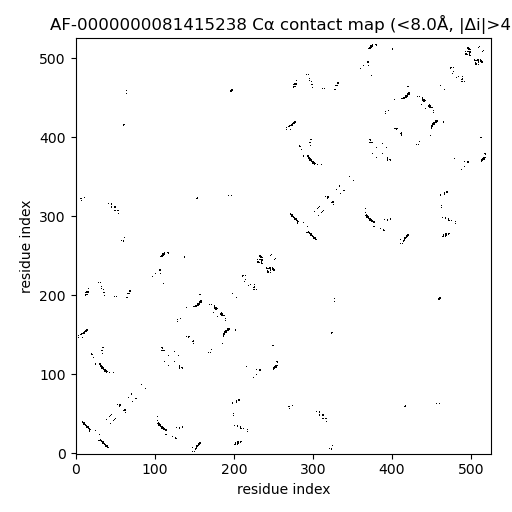N A CA 1
ATOM 831 C C . ASN A 1 104 ? -1.44 17.422 -5.082 1 95.69 104 ASN A C 1
ATOM 833 O O . ASN A 1 104 ? -2.057 16.359 -5.141 1 95.69 104 ASN A O 1
ATOM 837 N N . PHE A 1 105 ? -1.369 18.156 -4.012 1 97.44 105 PHE A N 1
ATOM 838 C CA . PHE A 1 105 ? -2.16 17.938 -2.809 1 97.44 105 PHE A CA 1
ATOM 839 C C . PHE A 1 105 ? -2.23 19.203 -1.965 1 97.44 105 PHE A C 1
ATOM 841 O O . PHE A 1 105 ? -1.545 20.188 -2.254 1 97.44 105 PHE A O 1
ATOM 848 N N . ILE A 1 106 ? -3.111 19.219 -1.013 1 97.88 106 ILE A N 1
ATOM 849 C CA . ILE A 1 106 ? -3.289 20.359 -0.133 1 97.88 106 ILE A CA 1
ATOM 850 C C . ILE A 1 106 ? -2.797 20.031 1.271 1 97.88 106 ILE A C 1
ATOM 852 O O . ILE A 1 106 ? -3.139 18.969 1.815 1 97.88 106 ILE A O 1
ATOM 856 N N . LEU A 1 107 ? -2.014 20.938 1.766 1 98.38 107 LEU A N 1
ATOM 857 C CA . LEU A 1 107 ? -1.45 20.766 3.102 1 98.38 107 LEU A CA 1
ATOM 858 C C . LEU A 1 107 ? -2.17 21.656 4.109 1 98.38 107 LEU A C 1
ATOM 860 O O . LEU A 1 107 ? -2.4 22.844 3.846 1 98.38 107 LEU A O 1
ATOM 864 N N . ILE A 1 108 ? -2.643 21.078 5.156 1 98.75 108 ILE A N 1
ATOM 865 C CA . ILE A 1 108 ? -3.201 21.75 6.324 1 98.75 108 ILE A CA 1
ATOM 866 C C . ILE A 1 108 ? -2.451 21.312 7.582 1 98.75 108 ILE A C 1
ATOM 868 O O . ILE A 1 108 ? -2.408 20.125 7.902 1 98.75 108 ILE A O 1
ATOM 872 N N . SER A 1 109 ? -1.842 22.266 8.266 1 98.81 109 SER A N 1
ATOM 873 C CA . SER A 1 109 ? -0.97 21.875 9.367 1 98.81 109 SER A CA 1
ATOM 874 C C . SER A 1 109 ? -1.078 22.859 10.531 1 98.81 109 SER A C 1
ATOM 876 O O . SER A 1 109 ? -1.47 24.016 10.344 1 98.81 109 SER A O 1
ATOM 878 N N . CYS A 1 110 ? -0.82 22.344 11.672 1 98.69 110 CYS A N 1
ATOM 879 C CA . CYS A 1 110 ? -0.747 23.141 12.891 1 98.69 110 CYS A CA 1
ATOM 880 C C . CYS A 1 110 ? 0.522 22.812 13.672 1 98.69 110 CYS A C 1
ATOM 882 O O . CYS A 1 110 ? 0.863 21.656 13.867 1 98.69 110 CYS A O 1
ATOM 884 N N . VAL A 1 111 ? 1.239 23.828 14.039 1 98.5 111 VAL A N 1
ATOM 885 C CA . VAL A 1 111 ? 2.424 23.703 14.883 1 98.5 111 VAL A CA 1
ATOM 886 C C . VAL A 1 111 ? 2.129 24.266 16.266 1 98.5 111 VAL A C 1
ATOM 888 O O . VAL A 1 111 ? 1.724 25.422 16.406 1 98.5 111 VAL A O 1
ATOM 891 N N . ILE A 1 112 ? 2.297 23.422 17.203 1 98 112 ILE A N 1
ATOM 892 C CA . ILE A 1 112 ? 2.127 23.828 18.594 1 98 112 ILE A CA 1
ATOM 893 C C . ILE A 1 112 ? 3.49 24.094 19.234 1 98 112 ILE A C 1
ATOM 895 O O . ILE A 1 112 ? 4.344 23.203 19.281 1 98 112 ILE A O 1
ATOM 899 N N . ASP A 1 113 ? 3.713 25.281 19.641 1 96.81 113 ASP A N 1
ATOM 900 C CA . ASP A 1 113 ? 4.852 25.578 20.5 1 96.81 113 ASP A CA 1
ATOM 901 C C . ASP A 1 113 ? 4.582 25.156 21.953 1 96.81 113 ASP A C 1
ATOM 903 O O . ASP A 1 113 ? 3.975 25.906 22.719 1 96.81 113 ASP A O 1
ATOM 907 N N . LYS A 1 114 ? 5.125 24.047 22.312 1 96.69 114 LYS A N 1
ATOM 908 C CA . LYS A 1 114 ? 4.758 23.438 23.578 1 96.69 114 LYS A CA 1
ATOM 909 C C . LYS A 1 114 ? 5.289 24.25 24.75 1 96.69 114 LYS A C 1
ATOM 911 O O . LYS A 1 114 ? 4.656 24.312 25.812 1 96.69 114 LYS A O 1
ATOM 916 N N . ALA A 1 115 ? 6.453 24.828 24.594 1 94.06 115 ALA A N 1
ATOM 917 C CA . ALA A 1 115 ? 7.012 25.672 25.641 1 94.06 115 ALA A CA 1
ATOM 918 C C . ALA A 1 115 ? 6.113 26.875 25.922 1 94.06 115 ALA A C 1
ATOM 920 O O . ALA A 1 115 ? 5.754 27.125 27.078 1 94.06 115 ALA A O 1
ATOM 921 N N . SER A 1 116 ? 5.734 27.531 24.875 1 94.38 116 SER A N 1
ATOM 922 C CA . SER A 1 116 ? 4.852 28.688 25 1 94.38 116 SER A CA 1
ATOM 923 C C . SER A 1 116 ? 3.482 28.281 25.531 1 94.38 116 SER A C 1
ATOM 925 O O . SER A 1 116 ? 2.891 29 26.344 1 94.38 116 SER A O 1
ATOM 927 N N . LEU A 1 117 ? 2.953 27.172 25.094 1 95.5 117 LEU A N 1
ATOM 928 C CA . LEU A 1 117 ? 1.656 26.672 25.547 1 95.5 117 LEU A CA 1
ATOM 929 C C . LEU A 1 117 ? 1.665 26.391 27.031 1 95.5 117 LEU A C 1
ATOM 931 O O . LEU A 1 117 ? 0.735 26.766 27.75 1 95.5 117 LEU A O 1
ATOM 935 N N . ARG A 1 118 ? 2.707 25.734 27.438 1 93.88 118 ARG A N 1
ATOM 936 C CA . ARG A 1 118 ? 2.85 25.391 28.844 1 93.88 118 ARG A CA 1
ATOM 937 C C . ARG A 1 118 ? 2.91 26.656 29.703 1 93.88 118 ARG A C 1
ATOM 939 O O . ARG A 1 118 ? 2.324 26.703 30.781 1 93.88 118 ARG A O 1
ATOM 946 N N . GLU A 1 119 ? 3.598 27.594 29.25 1 92.5 119 GLU A N 1
ATOM 947 C CA . GLU A 1 119 ? 3.73 28.859 29.969 1 92.5 119 GLU A CA 1
ATOM 948 C C . GLU A 1 119 ? 2.385 29.562 30.109 1 92.5 119 GLU A C 1
ATOM 950 O O . GLU A 1 119 ? 2.062 30.109 31.172 1 92.5 119 GLU A O 1
ATOM 955 N N . LYS A 1 120 ? 1.624 29.5 29.125 1 90.94 120 LYS A N 1
ATOM 956 C CA . LYS A 1 120 ? 0.385 30.281 29.062 1 90.94 120 LYS A CA 1
ATOM 957 C C . LYS A 1 120 ? -0.772 29.5 29.688 1 90.94 120 LYS A C 1
ATOM 959 O O . LYS A 1 120 ? -1.66 30.094 30.312 1 90.94 120 LYS A O 1
ATOM 964 N N . GLN A 1 121 ? -0.799 28.25 29.516 1 89.62 121 GLN A N 1
ATOM 965 C CA . GLN A 1 121 ? -2.01 27.516 29.875 1 89.62 121 GLN A CA 1
ATOM 966 C C . GLN A 1 121 ? -1.693 26.344 30.781 1 89.62 121 GLN A C 1
ATOM 968 O O . GLN A 1 121 ? -2.582 25.562 31.141 1 89.62 121 GLN A O 1
ATOM 973 N N . GLY A 1 122 ? -0.489 26.172 31.078 1 85.69 122 GLY A N 1
ATOM 974 C CA . GLY A 1 122 ? -0.099 25.062 31.922 1 85.69 122 GLY A CA 1
ATOM 975 C C . GLY A 1 122 ? 0.041 23.75 31.172 1 85.69 122 GLY A C 1
ATOM 976 O O . GLY A 1 122 ? 0.394 23.734 30 1 85.69 122 GLY A O 1
ATOM 977 N N . PHE A 1 123 ? -0.226 22.594 31.938 1 83 123 PHE A N 1
ATOM 978 C CA . PHE A 1 123 ? 0.068 21.266 31.391 1 83 123 PHE A CA 1
ATOM 979 C C . PHE A 1 123 ? -1.212 20.578 30.953 1 83 123 PHE A C 1
ATOM 981 O O . PHE A 1 123 ? -1.172 19.438 30.484 1 83 123 PHE A O 1
ATOM 988 N N . ALA A 1 124 ? -2.24 21.234 31 1 83.75 124 ALA A N 1
ATOM 989 C CA . ALA A 1 124 ? -3.52 20.531 30.891 1 83.75 124 ALA A CA 1
ATOM 990 C C . ALA A 1 124 ? -3.893 20.312 29.422 1 83.75 124 ALA A C 1
ATOM 992 O O . ALA A 1 124 ? -4.656 19.391 29.109 1 83.75 124 ALA A O 1
ATOM 993 N N . GLN A 1 125 ? -3.324 21.094 28.594 1 90.12 125 GLN A N 1
ATOM 994 C CA . GLN A 1 125 ? -3.707 21 27.203 1 90.12 125 GLN A CA 1
ATOM 995 C C . GLN A 1 125 ? -2.982 19.844 26.5 1 90.12 125 GLN A C 1
ATOM 997 O O . GLN A 1 125 ? -1.815 19.578 26.797 1 90.12 125 GLN A O 1
ATOM 1002 N N . ASN A 1 126 ? -3.674 19.156 25.656 1 94.69 126 ASN A N 1
ATOM 1003 C CA . ASN A 1 126 ? -3.086 18.125 24.797 1 94.69 126 ASN A CA 1
ATOM 1004 C C . ASN A 1 126 ? -2.775 18.672 23.406 1 94.69 126 ASN A C 1
ATOM 1006 O O . ASN A 1 126 ? -3.688 18.953 22.625 1 94.69 126 ASN A O 1
ATOM 1010 N N . PRO A 1 127 ? -1.486 18.812 23.109 1 97 127 PRO A N 1
ATOM 1011 C CA . PRO A 1 127 ? -1.104 19.422 21.828 1 97 127 PRO A CA 1
ATOM 1012 C C . PRO A 1 127 ? -1.74 18.703 20.641 1 97 127 PRO A C 1
ATOM 1014 O O . PRO A 1 127 ? -2.135 19.359 19.672 1 97 127 PRO A O 1
ATOM 1017 N N . TYR A 1 128 ? -1.874 17.422 20.672 1 97.69 128 TYR A N 1
ATOM 1018 C CA . TYR A 1 128 ? -2.463 16.656 19.578 1 97.69 128 TYR A CA 1
ATOM 1019 C C . TYR A 1 128 ? -3.924 17.031 19.375 1 97.69 128 TYR A C 1
ATOM 1021 O O . TYR A 1 128 ? -4.363 17.234 18.234 1 97.69 128 TYR A O 1
ATOM 1029 N N . HIS A 1 129 ? -4.645 17.188 20.469 1 96.94 129 HIS A N 1
ATOM 1030 C CA . HIS A 1 129 ? -6.062 17.516 20.391 1 96.94 129 HIS A CA 1
ATOM 1031 C C . HIS A 1 129 ? -6.277 18.938 19.875 1 96.94 129 HIS A C 1
ATOM 1033 O O . HIS A 1 129 ? -7.168 19.172 19.062 1 96.94 129 HIS A O 1
ATOM 1039 N N . LEU A 1 130 ? -5.449 19.797 20.375 1 96.94 130 LEU A N 1
ATOM 1040 C CA . LEU A 1 130 ? -5.531 21.172 19.922 1 96.94 130 LEU A CA 1
ATOM 1041 C C . LEU A 1 130 ? -5.289 21.266 18.422 1 96.94 130 LEU A C 1
ATOM 1043 O O . LEU A 1 130 ? -6.086 21.859 17.688 1 96.94 130 LEU A O 1
ATOM 1047 N N . ALA A 1 131 ? -4.199 20.641 18 1 98.44 131 ALA A N 1
ATOM 1048 C CA . ALA A 1 131 ? -3.842 20.656 16.594 1 98.44 131 ALA A CA 1
ATOM 1049 C C . ALA A 1 131 ? -4.918 19.984 15.742 1 98.44 131 ALA A C 1
ATOM 1051 O O . ALA A 1 131 ? -5.258 20.453 14.664 1 98.44 131 ALA A O 1
ATOM 1052 N N . LEU A 1 132 ? -5.465 18.891 16.234 1 98.75 132 LEU A N 1
ATOM 1053 C CA . LEU A 1 132 ? -6.52 18.156 15.539 1 98.75 132 LEU A CA 1
ATOM 1054 C C . LEU A 1 132 ? -7.727 19.062 15.281 1 98.75 132 LEU A C 1
ATOM 1056 O O . LEU A 1 132 ? -8.25 19.094 14.172 1 98.75 132 LEU A O 1
ATOM 1060 N N . GLY A 1 133 ? -8.141 19.75 16.312 1 98.19 133 GLY A N 1
ATOM 1061 C CA . GLY A 1 133 ? -9.273 20.641 16.172 1 98.19 133 GLY A CA 1
ATOM 1062 C C . GLY A 1 133 ? -9.086 21.672 15.078 1 98.19 133 GLY A C 1
ATOM 1063 O O . GLY A 1 133 ? -9.953 21.844 14.211 1 98.19 133 GLY A O 1
ATOM 1064 N N . PHE A 1 134 ? -7.93 22.297 15.094 1 97.69 134 PHE A N 1
ATOM 1065 C CA . PHE A 1 134 ? -7.613 23.312 14.086 1 97.69 134 PHE A CA 1
ATOM 1066 C C . PHE A 1 134 ? -7.629 22.703 12.688 1 97.69 134 PHE A C 1
ATOM 1068 O O . PHE A 1 134 ? -8.227 23.266 11.773 1 97.69 134 PHE A O 1
ATOM 1075 N N . CYS A 1 135 ? -6.992 21.578 12.555 1 98.75 135 CYS A N 1
ATOM 1076 C CA . CYS A 1 135 ? -6.828 20.984 11.242 1 98.75 135 CYS A CA 1
ATOM 1077 C C . CYS A 1 135 ? -8.164 20.484 10.695 1 98.75 135 CYS A C 1
ATOM 1079 O O . CYS A 1 135 ? -8.445 20.625 9.508 1 98.75 135 CYS A O 1
ATOM 1081 N N . LEU A 1 136 ? -9.039 19.938 11.547 1 98.88 136 LEU A N 1
ATOM 1082 C CA . LEU A 1 136 ? -10.352 19.453 11.102 1 98.88 136 LEU A CA 1
ATOM 1083 C C . LEU A 1 136 ? -11.227 20.625 10.656 1 98.88 136 LEU A C 1
ATOM 1085 O O . LEU A 1 136 ? -11.938 20.516 9.648 1 98.88 136 LEU A O 1
ATOM 1089 N N . GLU A 1 137 ? -11.188 21.688 11.352 1 98.62 137 GLU A N 1
ATOM 1090 C CA . GLU A 1 137 ? -11.969 22.859 10.977 1 98.62 137 GLU A CA 1
ATOM 1091 C C . GLU A 1 137 ? -11.492 23.438 9.641 1 98.62 137 GLU A C 1
ATOM 1093 O O . GLU A 1 137 ? -12.312 23.766 8.781 1 98.62 137 GLU A O 1
ATOM 1098 N N . THR A 1 138 ? -10.18 23.516 9.516 1 98.31 138 THR A N 1
ATOM 1099 C CA . THR A 1 138 ? -9.617 24.016 8.266 1 98.31 138 THR A CA 1
ATOM 1100 C C . THR A 1 138 ? -9.93 23.078 7.113 1 98.31 138 THR A C 1
ATOM 1102 O O . THR A 1 138 ? -10.219 23.516 6 1 98.31 138 THR A O 1
ATOM 1105 N N . LEU A 1 139 ? -9.891 21.75 7.363 1 98.69 139 LEU A N 1
ATOM 1106 C CA . LEU A 1 139 ? -10.258 20.766 6.352 1 98.69 139 LEU A CA 1
ATOM 1107 C C . LEU A 1 139 ? -11.688 20.969 5.871 1 98.69 139 LEU A C 1
ATOM 1109 O O . LEU A 1 139 ? -11.961 20.906 4.672 1 98.69 139 LEU A O 1
ATOM 1113 N N . TYR A 1 140 ? -12.57 21.25 6.781 1 98.44 140 TYR A N 1
ATOM 1114 C CA . TYR A 1 140 ? -13.961 21.484 6.422 1 98.44 140 TYR A CA 1
ATOM 1115 C C . TYR A 1 140 ? -14.094 22.703 5.52 1 98.44 140 TYR A C 1
ATOM 1117 O O . TYR A 1 140 ? -14.812 22.672 4.52 1 98.44 140 TYR A O 1
ATOM 1125 N N . GLU A 1 141 ? -13.375 23.75 5.883 1 97.19 141 GLU A N 1
ATOM 1126 C CA . GLU A 1 141 ? -13.375 24.953 5.055 1 97.19 141 GLU A CA 1
ATOM 1127 C C . GLU A 1 141 ? -12.883 24.656 3.643 1 97.19 141 GLU A C 1
ATOM 1129 O O . GLU A 1 141 ? -13.453 25.125 2.662 1 97.19 141 GLU A O 1
ATOM 1134 N N . PHE A 1 142 ? -11.836 23.938 3.547 1 97.25 142 PHE A N 1
ATOM 1135 C CA . PHE A 1 142 ? -11.289 23.531 2.256 1 97.25 142 PHE A CA 1
ATOM 1136 C C . PHE A 1 142 ? -12.328 22.766 1.444 1 97.25 142 PHE A C 1
ATOM 1138 O O . PHE A 1 142 ? -12.531 23.047 0.262 1 97.25 142 PHE A O 1
ATOM 1145 N N . LEU A 1 143 ? -13 21.812 2.082 1 97.69 143 LEU A N 1
ATOM 1146 C CA . LEU A 1 143 ? -13.977 20.984 1.386 1 97.69 143 LEU A CA 1
ATOM 1147 C C . LEU A 1 143 ? -15.188 21.797 0.964 1 97.69 143 LEU A C 1
ATOM 1149 O O . LEU A 1 143 ? -15.797 21.531 -0.073 1 97.69 143 LEU A O 1
ATOM 1153 N N . GLN A 1 144 ? -15.508 22.828 1.777 1 96.62 144 GLN A N 1
ATOM 1154 C CA . GLN A 1 144 ? -16.562 23.766 1.374 1 96.62 144 GLN A CA 1
ATOM 1155 C C . GLN A 1 144 ? -16.172 24.484 0.087 1 96.62 144 GLN A C 1
ATOM 1157 O O . GLN A 1 144 ? -16.984 24.594 -0.832 1 96.62 144 GLN A O 1
ATOM 1162 N N . GLU A 1 145 ? -14.938 24.922 0.096 1 95.06 145 GLU A N 1
ATOM 1163 C CA . GLU A 1 145 ? -14.445 25.625 -1.085 1 95.06 145 GLU A CA 1
ATOM 1164 C C . GLU A 1 145 ? -14.531 24.734 -2.326 1 95.06 145 GLU A C 1
ATOM 1166 O O . GLU A 1 145 ? -14.75 25.234 -3.434 1 95.06 145 GLU A O 1
ATOM 1171 N N . LYS A 1 146 ? -14.414 23.438 -2.164 1 95.44 146 LYS A N 1
ATOM 1172 C CA . LYS A 1 146 ? -14.43 22.5 -3.275 1 95.44 146 LYS A CA 1
ATOM 1173 C C . LYS A 1 146 ? -15.828 21.922 -3.5 1 95.44 146 LYS A C 1
ATOM 1175 O O . LYS A 1 146 ? -16.016 21 -4.297 1 95.44 146 LYS A O 1
ATOM 1180 N N . ASN A 1 147 ? -16.797 22.391 -2.764 1 96.44 147 ASN A N 1
ATOM 1181 C CA . ASN A 1 147 ? -18.188 21.938 -2.83 1 96.44 147 ASN A CA 1
ATOM 1182 C C . ASN A 1 147 ? -18.312 20.453 -2.5 1 96.44 147 ASN A C 1
ATOM 1184 O O . ASN A 1 147 ? -19.047 19.719 -3.172 1 96.44 147 ASN A O 1
ATOM 1188 N N . GLN A 1 148 ? -17.516 20.016 -1.482 1 96.62 148 GLN A N 1
ATOM 1189 C CA . GLN A 1 148 ? -17.5 18.625 -1.06 1 96.62 148 GLN A CA 1
ATOM 1190 C C . GLN A 1 148 ? -17.875 18.484 0.415 1 96.62 148 GLN A C 1
ATOM 1192 O O . GLN A 1 148 ? -17.641 17.453 1.028 1 96.62 148 GLN A O 1
ATOM 1197 N N . GLN A 1 149 ? -18.484 19.453 1.045 1 94.75 149 GLN A N 1
ATOM 1198 C CA . GLN A 1 149 ? -18.688 19.547 2.488 1 94.75 149 GLN A CA 1
ATOM 1199 C C . GLN A 1 149 ? -19.797 18.609 2.951 1 94.75 149 GLN A C 1
ATOM 1201 O O . GLN A 1 149 ? -19.938 18.344 4.148 1 94.75 149 GLN A O 1
ATOM 1206 N N . SER A 1 150 ? -20.578 18.062 2.09 1 96 150 SER A N 1
ATOM 1207 C CA . SER A 1 150 ? -21.672 17.203 2.486 1 96 150 SER A CA 1
ATOM 1208 C C . SER A 1 150 ? -21.328 15.727 2.309 1 96 150 SER A C 1
ATOM 1210 O O . SER A 1 150 ? -22.031 14.844 2.801 1 96 150 SER A O 1
ATOM 1212 N N . ALA A 1 151 ? -20.266 15.445 1.596 1 97.69 151 ALA A N 1
ATOM 1213 C CA . ALA A 1 151 ? -19.859 14.062 1.324 1 97.69 151 ALA A CA 1
ATOM 1214 C C . ALA A 1 151 ? -18.953 13.531 2.428 1 97.69 151 ALA A C 1
ATOM 1216 O O . ALA A 1 151 ? -18.188 14.289 3.025 1 97.69 151 ALA A O 1
ATOM 1217 N N . LEU A 1 152 ? -19 12.25 2.717 1 98.44 152 LEU A N 1
ATOM 1218 C CA . LEU A 1 152 ? -18.156 11.617 3.727 1 98.44 152 LEU A CA 1
ATOM 1219 C C . LEU A 1 152 ? -16.688 11.656 3.314 1 98.44 152 LEU A C 1
ATOM 1221 O O . LEU A 1 152 ? -16.328 11.227 2.217 1 98.44 152 LEU A O 1
ATOM 1225 N N . THR A 1 153 ? -15.867 12.219 4.137 1 98.81 153 THR A N 1
ATOM 1226 C CA . THR A 1 153 ? -14.43 12.273 3.922 1 98.81 153 THR A CA 1
ATOM 1227 C C . THR A 1 153 ? -13.695 11.438 4.969 1 98.81 153 THR A C 1
ATOM 1229 O O . THR A 1 153 ? -13.914 11.602 6.168 1 98.81 153 THR A O 1
ATOM 1232 N N . HIS A 1 154 ? -12.883 10.539 4.508 1 98.88 154 HIS A N 1
ATOM 1233 C CA . HIS A 1 154 ? -12.109 9.711 5.422 1 98.88 154 HIS A CA 1
ATOM 1234 C C . HIS A 1 154 ? -10.773 10.367 5.754 1 98.88 154 HIS A C 1
ATOM 1236 O O . HIS A 1 154 ? -10.117 10.93 4.875 1 98.88 154 HIS A O 1
ATOM 1242 N N . VAL A 1 155 ? -10.406 10.359 6.992 1 98.94 155 VAL A N 1
ATOM 1243 C CA . VAL A 1 155 ? -9.148 10.875 7.516 1 98.94 155 VAL A CA 1
ATOM 1244 C C . VAL A 1 155 ? -8.344 9.734 8.141 1 98.94 155 VAL A C 1
ATOM 1246 O O . VAL A 1 155 ? -8.75 9.156 9.148 1 98.94 155 VAL A O 1
ATOM 1249 N N . ILE A 1 156 ? -7.191 9.461 7.559 1 98.88 156 ILE A N 1
ATOM 1250 C CA . ILE A 1 156 ? -6.422 8.273 7.91 1 98.88 156 ILE A CA 1
ATOM 1251 C C . ILE A 1 156 ? -5.281 8.656 8.852 1 98.88 156 ILE A C 1
ATOM 1253 O O . ILE A 1 156 ? -4.48 9.539 8.531 1 98.88 156 ILE A O 1
ATOM 1257 N N . PHE A 1 157 ? -5.215 7.953 10 1 98.62 157 PHE A N 1
ATOM 1258 C CA . PHE A 1 157 ? -4.148 8.125 10.984 1 98.62 157 PHE A CA 1
ATOM 1259 C C . PHE A 1 157 ? -3.344 6.84 11.133 1 98.62 157 PHE A C 1
ATOM 1261 O O . PHE A 1 157 ? -3.887 5.742 10.992 1 98.62 157 PHE A O 1
ATOM 1268 N N . GLU A 1 158 ? -2.109 6.984 11.359 1 96 158 GLU A N 1
ATOM 1269 C CA . GLU A 1 158 ? -1.329 5.812 11.742 1 96 158 GLU A CA 1
ATOM 1270 C C . GLU A 1 158 ? -1.589 5.426 13.195 1 96 158 GLU A C 1
ATOM 1272 O O . GLU A 1 158 ? -1.621 6.289 14.07 1 96 158 GLU A O 1
ATOM 1277 N N . ARG A 1 159 ? -1.731 4.168 13.43 1 95.69 159 ARG A N 1
ATOM 1278 C CA . ARG A 1 159 ? -1.953 3.654 14.773 1 95.69 159 ARG A CA 1
ATOM 1279 C C . ARG A 1 159 ? -0.727 3.879 15.656 1 95.69 159 ARG A C 1
ATOM 1281 O O . ARG A 1 159 ? 0.408 3.74 15.195 1 95.69 159 ARG A O 1
ATOM 1288 N N . ARG A 1 160 ? -1.036 4.176 16.875 1 92.19 160 ARG A N 1
ATOM 1289 C CA . ARG A 1 160 ? -0.057 4.262 17.953 1 92.19 160 ARG A CA 1
ATOM 1290 C C . ARG A 1 160 ? -0.4 3.295 19.078 1 92.19 160 ARG A C 1
ATOM 1292 O O . ARG A 1 160 ? -0.657 2.113 18.844 1 92.19 160 ARG A O 1
ATOM 1299 N N . GLY A 1 161 ? -0.415 3.621 20.359 1 93.25 161 GLY A N 1
ATOM 1300 C CA . GLY A 1 161 ? -0.907 2.779 21.438 1 93.25 161 GLY A CA 1
ATOM 1301 C C . GLY A 1 161 ? -2.42 2.771 21.531 1 93.25 161 GLY A C 1
ATOM 1302 O O . GLY A 1 161 ? -3.08 3.74 21.156 1 93.25 161 GLY A O 1
ATOM 1303 N N . LYS A 1 162 ? -2.936 1.685 22 1 95.62 162 LYS A N 1
ATOM 1304 C CA . LYS A 1 162 ? -4.383 1.517 22.109 1 95.62 162 LYS A CA 1
ATOM 1305 C C . LYS A 1 162 ? -5.023 2.691 22.828 1 95.62 162 LYS A C 1
ATOM 1307 O O . LYS A 1 162 ? -6.035 3.232 22.391 1 95.62 162 LYS A O 1
ATOM 1312 N N . ARG A 1 163 ? -4.5 3.051 23.922 1 95.75 163 ARG A N 1
ATOM 1313 C CA . ARG A 1 163 ? -5.039 4.156 24.703 1 95.75 163 ARG A CA 1
ATOM 1314 C C . ARG A 1 163 ? -5 5.461 23.906 1 95.75 163 ARG A C 1
ATOM 1316 O O . ARG A 1 163 ? -5.988 6.195 23.859 1 95.75 163 ARG A O 1
ATOM 1323 N N . GLU A 1 164 ? -3.861 5.719 23.281 1 94.38 164 GLU A N 1
ATOM 1324 C CA . GLU A 1 164 ? -3.693 6.934 22.5 1 94.38 164 GLU A CA 1
ATOM 1325 C C . GLU A 1 164 ? -4.688 6.98 21.344 1 94.38 164 GLU A C 1
ATOM 1327 O O . GLU A 1 164 ? -5.266 8.031 21.047 1 94.38 164 GLU A O 1
ATOM 1332 N N . ASP A 1 165 ? -4.906 5.832 20.734 1 96.94 165 ASP A N 1
ATOM 1333 C CA . ASP A 1 165 ? -5.832 5.754 19.609 1 96.94 165 ASP A CA 1
ATOM 1334 C C . ASP A 1 165 ? -7.27 6 20.062 1 96.94 165 ASP A C 1
ATOM 1336 O O . ASP A 1 165 ? -8.031 6.699 19.375 1 96.94 165 ASP A O 1
ATOM 1340 N N . ASN A 1 166 ? -7.59 5.426 21.156 1 97.94 166 ASN A N 1
ATOM 1341 C CA . ASN A 1 166 ? -8.93 5.633 21.703 1 97.94 166 ASN A CA 1
ATOM 1342 C C . ASN A 1 166 ? -9.18 7.102 22.031 1 97.94 166 ASN A C 1
ATOM 1344 O O . ASN A 1 166 ? -10.242 7.641 21.719 1 97.94 166 ASN A O 1
ATOM 1348 N N . GLU A 1 167 ? -8.234 7.703 22.641 1 97.06 167 GLU A N 1
ATOM 1349 C CA . GLU A 1 167 ? -8.352 9.109 23 1 97.06 167 GLU A CA 1
ATOM 1350 C C . GLU A 1 167 ? -8.477 9.984 21.75 1 97.06 167 GLU A C 1
ATOM 1352 O O . GLU A 1 167 ? -9.289 10.914 21.719 1 97.06 167 GLU A O 1
ATOM 1357 N N . LEU A 1 168 ? -7.68 9.664 20.812 1 97.88 168 LEU A N 1
ATOM 1358 C CA . LEU A 1 168 ? -7.723 10.414 19.562 1 97.88 168 LEU A CA 1
ATOM 1359 C C . LEU A 1 168 ? -9.078 10.258 18.891 1 97.88 168 LEU A C 1
ATOM 1361 O O . LEU A 1 168 ? -9.656 11.242 18.406 1 97.88 168 LEU A O 1
ATOM 1365 N N . GLU A 1 169 ? -9.516 9.047 18.797 1 98.5 169 GLU A N 1
ATOM 1366 C CA . GLU A 1 169 ? -10.812 8.789 18.172 1 98.5 169 GLU A CA 1
ATOM 1367 C C . GLU A 1 169 ? -11.93 9.539 18.906 1 98.5 169 GLU A C 1
ATOM 1369 O O . GLU A 1 169 ? -12.82 10.109 18.266 1 98.5 169 GLU A O 1
ATOM 1374 N N . PHE A 1 170 ? -11.859 9.5 20.188 1 98.38 170 PHE A N 1
ATOM 1375 C CA . PHE A 1 170 ? -12.852 10.211 20.984 1 98.38 170 PHE A CA 1
ATOM 1376 C C . PHE A 1 170 ? -12.844 11.703 20.656 1 98.38 170 PHE A C 1
ATOM 1378 O O . PHE A 1 170 ? -13.898 12.289 20.406 1 98.38 170 PHE A O 1
ATOM 1385 N N . GLU A 1 171 ? -11.695 12.32 20.703 1 98.25 171 GLU A N 1
ATOM 1386 C CA . GLU A 1 171 ? -11.562 13.734 20.391 1 98.25 171 GLU A CA 1
ATOM 1387 C C . GLU A 1 171 ? -12.039 14.039 18.969 1 98.25 171 GLU A C 1
ATOM 1389 O O . GLU A 1 171 ? -12.742 15.023 18.734 1 98.25 171 GLU A O 1
ATOM 1394 N N . PHE A 1 172 ? -11.719 13.156 18.047 1 98.88 172 PHE A N 1
ATOM 1395 C CA . PHE A 1 172 ? -12.117 13.289 16.641 1 98.88 172 PHE A CA 1
ATOM 1396 C C . PHE A 1 172 ? -13.641 13.305 16.516 1 98.88 172 PHE A C 1
ATOM 1398 O O . PHE A 1 172 ? -14.203 14.18 15.852 1 98.88 172 PHE A O 1
ATOM 1405 N N . ARG A 1 173 ? -14.25 12.398 17.156 1 98.69 173 ARG A N 1
ATOM 1406 C CA . ARG A 1 173 ? -15.703 12.273 17.078 1 98.69 173 ARG A CA 1
ATOM 1407 C C . ARG A 1 173 ? -16.391 13.461 17.766 1 98.69 173 ARG A C 1
ATOM 1409 O O . ARG A 1 173 ? -17.422 13.93 17.297 1 98.69 173 ARG A O 1
ATOM 1416 N N . ARG A 1 174 ? -15.859 13.898 18.859 1 98.19 174 ARG A N 1
ATOM 1417 C CA . ARG A 1 174 ? -16.406 15.07 19.547 1 98.19 174 ARG A CA 1
ATOM 1418 C C . ARG A 1 174 ? -16.375 16.281 18.625 1 98.19 174 ARG A C 1
ATOM 1420 O O . ARG A 1 174 ? -17.359 17.031 18.547 1 98.19 174 ARG A O 1
ATOM 1427 N N . MET A 1 175 ? -15.25 16.469 17.969 1 98.38 175 MET A N 1
ATOM 1428 C CA . MET A 1 175 ? -15.125 17.562 17.016 1 98.38 175 MET A CA 1
ATOM 1429 C C . MET A 1 175 ? -16.141 17.438 15.891 1 98.38 175 MET A C 1
ATOM 1431 O O . MET A 1 175 ? -16.781 18.422 15.508 1 98.38 175 MET A O 1
ATOM 1435 N N . CYS A 1 176 ? -16.344 16.203 15.406 1 98.44 176 CYS A N 1
ATOM 1436 C CA . CYS A 1 176 ? -17.25 15.953 14.297 1 98.44 176 CYS A CA 1
ATOM 1437 C C . CYS A 1 176 ? -18.703 16.109 14.734 1 98.44 176 CYS A C 1
ATOM 1439 O O . CYS A 1 176 ? -19.562 16.453 13.922 1 98.44 176 CYS A O 1
ATOM 1441 N N . ASP A 1 177 ? -18.953 15.961 16.016 1 98.12 177 ASP A N 1
ATOM 1442 C CA . ASP A 1 177 ? -20.312 15.977 16.531 1 98.12 177 ASP A CA 1
ATOM 1443 C C . ASP A 1 177 ? -20.703 17.359 17.031 1 98.12 177 ASP A C 1
ATOM 1445 O O . ASP A 1 177 ? -21.734 17.531 17.672 1 98.12 177 ASP A O 1
ATOM 1449 N N . GLY A 1 178 ? -19.828 18.312 16.797 1 97.62 178 GLY A N 1
ATOM 1450 C CA . GLY A 1 178 ? -20.297 19.672 17.062 1 97.62 178 GLY A CA 1
ATOM 1451 C C . GLY A 1 178 ? -19.344 20.469 17.922 1 97.62 178 GLY A C 1
ATOM 1452 O O . GLY A 1 178 ? -19.484 21.688 18.031 1 97.62 178 GLY A O 1
ATOM 1453 N N . MET A 1 179 ? -18.375 19.859 18.578 1 97.5 179 MET A N 1
ATOM 1454 C CA . MET A 1 179 ? -17.406 20.625 19.359 1 97.5 179 MET A CA 1
ATOM 1455 C C . MET A 1 179 ? -16.406 21.312 18.453 1 97.5 179 MET A C 1
ATOM 1457 O O . MET A 1 179 ? -15.195 21.078 18.562 1 97.5 179 MET A O 1
ATOM 1461 N N . ASN A 1 180 ? -16.875 22.047 17.531 1 97.31 180 ASN A N 1
ATOM 1462 C CA . ASN A 1 180 ? -16.094 22.875 16.609 1 97.31 180 ASN A CA 1
ATOM 1463 C C . ASN A 1 180 ? -16.609 24.312 16.578 1 97.31 180 ASN A C 1
ATOM 1465 O O . ASN A 1 180 ? -17.609 24.641 17.219 1 97.31 180 ASN A O 1
ATOM 1469 N N . ARG A 1 181 ? -15.922 25.172 15.898 1 95.88 181 ARG A N 1
ATOM 1470 C CA . ARG A 1 181 ? -16.156 26.609 15.984 1 95.88 181 ARG A CA 1
ATOM 1471 C C . ARG A 1 181 ? -17.547 26.984 15.484 1 95.88 181 ARG A C 1
ATOM 1473 O O . ARG A 1 181 ? -18.094 28.016 15.859 1 95.88 181 ARG A O 1
ATOM 1480 N N . TRP A 1 182 ? -18.234 26.078 14.68 1 97.31 182 TRP A N 1
ATOM 1481 C CA . TRP A 1 182 ? -19.547 26.375 14.102 1 97.31 182 TRP A CA 1
ATOM 1482 C C . TRP A 1 182 ? -20.656 25.625 14.828 1 97.31 182 TRP A C 1
ATOM 1484 O O . TRP A 1 182 ? -21.828 25.906 14.641 1 97.31 182 TRP A O 1
ATOM 1494 N N . GLY A 1 183 ? -20.266 24.641 15.625 1 97.88 183 GLY A N 1
ATOM 1495 C CA . GLY A 1 183 ? -21.266 23.812 16.297 1 97.88 183 GLY A CA 1
ATOM 1496 C C . GLY A 1 183 ? -22.047 22.922 15.352 1 97.88 183 GLY A C 1
ATOM 1497 O O . GLY A 1 183 ? -23.234 22.688 15.531 1 97.88 183 GLY A O 1
ATOM 1498 N N . ILE A 1 184 ? -21.406 22.5 14.297 1 98.19 184 ILE A N 1
ATOM 1499 C CA . ILE A 1 184 ? -22.094 21.688 13.297 1 98.19 184 ILE A CA 1
ATOM 1500 C C . ILE A 1 184 ? -21.484 20.297 13.25 1 98.19 184 ILE A C 1
ATOM 1502 O O . ILE A 1 184 ? -20.406 20.062 13.797 1 98.19 184 ILE A O 1
ATOM 1506 N N . GLN A 1 185 ? -22.203 19.391 12.586 1 98.12 185 GLN A N 1
ATOM 1507 C CA . GLN A 1 185 ? -21.672 18.047 12.328 1 98.12 185 GLN A CA 1
ATOM 1508 C C . GLN A 1 185 ? -20.703 18.062 11.141 1 98.12 185 GLN A C 1
ATOM 1510 O O . GLN A 1 185 ? -21.016 18.641 10.094 1 98.12 185 GLN A O 1
ATOM 1515 N N . LEU A 1 186 ? -19.562 17.578 11.305 1 98.5 186 LEU A N 1
ATOM 1516 C CA . LEU A 1 186 ? -18.609 17.422 10.219 1 98.5 186 LEU A CA 1
ATOM 1517 C C . LEU A 1 186 ? -18.672 16 9.648 1 98.5 186 LEU A C 1
ATOM 1519 O O . LEU A 1 186 ? -18.641 15.023 10.398 1 98.5 186 LEU A O 1
ATOM 1523 N N . PRO A 1 187 ? -18.812 15.852 8.336 1 98.06 187 PRO A N 1
ATOM 1524 C CA . PRO A 1 187 ? -18.938 14.516 7.734 1 98.06 187 PRO A CA 1
ATOM 1525 C C . PRO A 1 187 ? -17.594 13.828 7.531 1 98.06 187 PRO A C 1
ATOM 1527 O O . PRO A 1 187 ? -17.281 13.406 6.414 1 98.06 187 PRO A O 1
ATOM 1530 N N . PHE A 1 188 ? -16.828 13.695 8.578 1 98.75 188 PHE A N 1
ATOM 1531 C CA . PHE A 1 188 ? -15.539 13.031 8.539 1 98.75 188 PHE A CA 1
ATOM 1532 C C . PHE A 1 188 ? -15.594 11.695 9.281 1 98.75 188 PHE A C 1
ATOM 1534 O O . PHE A 1 188 ? -16.375 11.539 10.219 1 98.75 188 PHE A O 1
ATOM 1541 N N . ASP A 1 189 ? -14.867 10.758 8.812 1 98.56 189 ASP A N 1
ATOM 1542 C CA . ASP A 1 189 ? -14.688 9.484 9.5 1 98.56 189 ASP A CA 1
ATOM 1543 C C . ASP A 1 189 ? -13.203 9.172 9.695 1 98.56 189 ASP A C 1
ATOM 1545 O O . ASP A 1 189 ? -12.398 9.391 8.789 1 98.56 189 ASP A O 1
ATOM 1549 N N . ILE A 1 190 ? -12.875 8.703 10.875 1 98.75 190 ILE A N 1
ATOM 1550 C CA . ILE A 1 190 ? -11.484 8.414 11.234 1 98.75 190 ILE A CA 1
ATOM 1551 C C . ILE A 1 190 ? -11.172 6.949 10.938 1 98.75 190 ILE A C 1
ATOM 1553 O O . ILE A 1 190 ? -11.977 6.062 11.242 1 98.75 190 ILE A O 1
ATOM 1557 N N . ILE A 1 191 ? -10.039 6.688 10.273 1 98.31 191 ILE A N 1
ATOM 1558 C CA . ILE A 1 191 ? -9.531 5.344 10.016 1 98.31 191 ILE A CA 1
ATOM 1559 C C . ILE A 1 191 ? -8.102 5.227 10.539 1 98.31 191 ILE A C 1
ATOM 1561 O O . ILE A 1 191 ? -7.266 6.098 10.289 1 98.31 191 ILE A O 1
ATOM 1565 N N . PHE A 1 192 ? -7.816 4.152 11.289 1 97.94 192 PHE A N 1
ATOM 1566 C CA . PHE A 1 192 ? -6.469 3.908 11.781 1 97.94 192 PHE A CA 1
ATOM 1567 C C . PHE A 1 192 ? -5.754 2.875 10.922 1 97.94 192 PHE A C 1
ATOM 1569 O O . PHE A 1 192 ? -6.301 1.808 10.641 1 97.94 192 PHE A O 1
ATOM 1576 N N . ALA A 1 193 ? -4.621 3.234 10.484 1 97.44 193 ALA A N 1
ATOM 1577 C CA . ALA A 1 193 ? -3.756 2.332 9.727 1 97.44 193 ALA A CA 1
ATOM 1578 C C . ALA A 1 193 ? -2.625 1.795 10.594 1 97.44 193 ALA A C 1
ATOM 1580 O O . ALA A 1 193 ? -2.039 2.535 11.391 1 97.44 193 ALA A O 1
ATOM 1581 N N . THR A 1 194 ? -2.324 0.548 10.414 1 94.25 194 THR A N 1
ATOM 1582 C CA . THR A 1 194 ? -1.162 0.002 11.109 1 94.25 194 THR A CA 1
ATOM 1583 C C . THR A 1 194 ? 0.13 0.533 10.492 1 94.25 194 THR A C 1
ATOM 1585 O O . THR A 1 194 ? 0.136 1.003 9.359 1 94.25 194 THR A O 1
ATOM 1588 N N . LYS A 1 195 ? 1.179 0.385 11.164 1 88.5 195 LYS A N 1
ATOM 1589 C CA . LYS A 1 195 ? 2.463 0.885 10.68 1 88.5 195 LYS A CA 1
ATOM 1590 C C . LYS A 1 195 ? 2.945 0.088 9.469 1 88.5 195 LYS A C 1
ATOM 1592 O O . LYS A 1 195 ? 3.68 0.611 8.633 1 88.5 195 LYS A O 1
ATOM 1597 N N . GLN A 1 196 ? 2.43 -1.077 9.336 1 91.44 196 GLN A N 1
ATOM 1598 C CA . GLN A 1 196 ? 2.904 -1.992 8.297 1 91.44 196 GLN A CA 1
ATOM 1599 C C . GLN A 1 196 ? 2.164 -1.768 6.984 1 91.44 196 GLN A C 1
ATOM 1601 O O . GLN A 1 196 ? 2.58 -2.27 5.938 1 91.44 196 GLN A O 1
ATOM 1606 N N . VAL A 1 197 ? 1.108 -1.015 6.832 1 93.56 197 VAL A N 1
ATOM 1607 C CA . VAL A 1 197 ? 0.162 -0.946 5.723 1 93.56 197 VAL A CA 1
ATOM 1608 C C . VAL A 1 197 ? 0.841 -0.33 4.5 1 93.56 197 VAL A C 1
ATOM 1610 O O . VAL A 1 197 ? 0.375 -0.499 3.371 1 93.56 197 VAL A O 1
ATOM 1613 N N . ASN A 1 198 ? 2.062 0.127 4.531 1 96 198 ASN A N 1
ATOM 1614 C CA . ASN A 1 198 ? 2.818 0.682 3.414 1 96 198 ASN A CA 1
ATOM 1615 C C . ASN A 1 198 ? 1.973 1.649 2.59 1 96 198 ASN A C 1
ATOM 1617 O O . ASN A 1 198 ? 1.97 1.585 1.358 1 96 198 ASN A O 1
ATOM 1621 N N . SER A 1 199 ? 1.212 2.566 3.23 1 97.94 199 SER A N 1
ATOM 1622 C CA . SER A 1 199 ? 0.333 3.568 2.639 1 97.94 199 SER A CA 1
ATOM 1623 C C . SER A 1 199 ? 1.133 4.723 2.041 1 97.94 199 SER A C 1
ATOM 1625 O O . SER A 1 199 ? 1.895 5.387 2.746 1 97.94 199 SER A O 1
ATOM 1627 N N . THR A 1 200 ? 0.916 4.91 0.739 1 98.25 200 THR A N 1
ATOM 1628 C CA . THR A 1 200 ? 1.578 6.016 0.06 1 98.25 200 THR A CA 1
ATOM 1629 C C . THR A 1 200 ? 1.231 7.344 0.728 1 98.25 200 THR A C 1
ATOM 1631 O O . THR A 1 200 ? 2.119 8.148 1.027 1 98.25 200 THR A O 1
ATOM 1634 N N . GLY A 1 201 ? -0.027 7.566 1.014 1 98.62 201 GLY A N 1
ATOM 1635 C CA . GLY A 1 201 ? -0.467 8.812 1.618 1 98.62 201 GLY A CA 1
ATOM 1636 C C . GLY A 1 201 ? 0.135 9.055 2.988 1 98.62 201 GLY A C 1
ATOM 1637 O O . GLY A 1 201 ? 0.525 10.18 3.311 1 98.62 201 GLY A O 1
ATOM 1638 N N . LEU A 1 202 ? 0.226 8.039 3.781 1 98.5 202 LEU A N 1
ATOM 1639 C CA . LEU A 1 202 ? 0.828 8.18 5.102 1 98.5 202 LEU A CA 1
ATOM 1640 C C . LEU A 1 202 ? 2.32 8.469 4.992 1 98.5 202 LEU A C 1
ATOM 1642 O O . LEU A 1 202 ? 2.879 9.195 5.816 1 98.5 202 LEU A O 1
ATOM 1646 N N . GLN A 1 203 ? 2.951 7.852 4.035 1 98.12 203 GLN A N 1
ATOM 1647 C CA . GLN A 1 203 ? 4.371 8.117 3.822 1 98.12 203 GLN A CA 1
ATOM 1648 C C . GLN A 1 203 ? 4.605 9.57 3.434 1 98.12 203 GLN A C 1
ATOM 1650 O O . GLN A 1 203 ? 5.547 10.203 3.918 1 98.12 203 GLN A O 1
ATOM 1655 N N . PHE A 1 204 ? 3.711 10.125 2.592 1 98.44 204 PHE A N 1
ATOM 1656 C CA . PHE A 1 204 ? 3.771 11.547 2.277 1 98.44 204 PHE A CA 1
ATOM 1657 C C . PHE A 1 204 ? 3.615 12.391 3.539 1 98.44 204 PHE A C 1
ATOM 1659 O O . PHE A 1 204 ? 4.406 13.305 3.785 1 98.44 204 PHE A O 1
ATOM 1666 N N . ALA A 1 205 ? 2.602 12.062 4.332 1 98.56 205 ALA A N 1
ATOM 1667 C CA . ALA A 1 205 ? 2.336 12.82 5.551 1 98.56 205 ALA A CA 1
ATOM 1668 C C . ALA A 1 205 ? 3.541 12.797 6.484 1 98.56 205 ALA A C 1
ATOM 1670 O O . ALA A 1 205 ? 3.863 13.805 7.113 1 98.56 205 ALA A O 1
ATOM 1671 N N . ASP A 1 206 ? 4.184 11.688 6.535 1 97.69 206 ASP A N 1
ATOM 1672 C CA . ASP A 1 206 ? 5.371 11.539 7.367 1 97.69 206 ASP A CA 1
ATOM 1673 C C . ASP A 1 206 ? 6.512 12.422 6.867 1 97.69 206 ASP A C 1
ATOM 1675 O O . ASP A 1 206 ? 7.246 13.016 7.664 1 97.69 206 ASP A O 1
ATOM 1679 N N . LEU A 1 207 ? 6.633 12.531 5.586 1 97.5 207 LEU A N 1
ATOM 1680 C CA . LEU A 1 207 ? 7.75 13.242 4.973 1 97.5 207 LEU A CA 1
ATOM 1681 C C . LEU A 1 207 ? 7.566 14.75 5.09 1 97.5 207 LEU A C 1
ATOM 1683 O O . LEU A 1 207 ? 8.523 15.508 4.961 1 97.5 207 LEU A O 1
ATOM 1687 N N . VAL A 1 208 ? 6.359 15.234 5.395 1 98 208 VAL A N 1
ATOM 1688 C CA . VAL A 1 208 ? 6.145 16.672 5.328 1 98 208 VAL A CA 1
ATOM 1689 C C . VAL A 1 208 ? 6.145 17.266 6.738 1 98 208 VAL A C 1
ATOM 1691 O O . VAL A 1 208 ? 6.43 18.453 6.926 1 98 208 VAL A O 1
ATOM 1694 N N . ALA A 1 209 ? 5.902 16.484 7.781 1 98.06 209 ALA A N 1
ATOM 1695 C CA . ALA A 1 209 ? 5.66 17 9.125 1 98.06 209 ALA A CA 1
ATOM 1696 C C . ALA A 1 209 ? 6.922 17.641 9.711 1 98.06 209 ALA A C 1
ATOM 1698 O O . ALA A 1 209 ? 6.895 18.766 10.195 1 98.06 209 ALA A O 1
ATOM 1699 N N . ARG A 1 210 ? 7.992 16.984 9.602 1 97.12 210 ARG A N 1
ATOM 1700 C CA . ARG A 1 210 ? 9.211 17.469 10.242 1 97.12 210 ARG A CA 1
ATOM 1701 C C . ARG A 1 210 ? 9.734 18.719 9.539 1 97.12 210 ARG A C 1
ATOM 1703 O O . ARG A 1 210 ? 10.109 19.688 10.203 1 97.12 210 ARG A O 1
ATOM 1710 N N . PRO A 1 211 ? 9.781 18.719 8.203 1 97.44 211 PRO A N 1
ATOM 1711 C CA . PRO A 1 211 ? 10.195 19.953 7.527 1 97.44 211 PRO A CA 1
ATOM 1712 C C . PRO A 1 211 ? 9.359 21.156 7.949 1 97.44 211 PRO A C 1
ATOM 1714 O O . PRO A 1 211 ? 9.883 22.281 8.055 1 97.44 211 PRO A O 1
ATOM 1717 N N . ILE A 1 212 ? 8.117 20.984 8.195 1 98.25 212 ILE A N 1
ATOM 1718 C CA . ILE A 1 212 ? 7.258 22.062 8.672 1 98.25 212 ILE A CA 1
ATOM 1719 C C . ILE A 1 212 ? 7.719 22.531 10.055 1 98.25 212 ILE A C 1
ATOM 1721 O O . ILE A 1 212 ? 7.918 23.719 10.289 1 98.25 212 ILE A O 1
ATOM 1725 N N . GLY A 1 213 ? 7.902 21.547 10.945 1 98 213 GLY A N 1
ATOM 1726 C CA . GLY A 1 213 ? 8.375 21.875 12.281 1 98 213 GLY A CA 1
ATOM 1727 C C . GLY A 1 213 ? 9.711 22.609 12.281 1 98 213 GLY A C 1
ATOM 1728 O O . GLY A 1 213 ? 9.883 23.594 12.992 1 98 213 GLY A O 1
ATOM 1729 N N . MET A 1 214 ? 10.586 22.156 11.438 1 96.94 214 MET A N 1
ATOM 1730 C CA . MET A 1 214 ? 11.93 22.734 11.375 1 96.94 214 MET A CA 1
ATOM 1731 C C . MET A 1 214 ? 11.875 24.172 10.852 1 96.94 214 MET A C 1
ATOM 1733 O O . MET A 1 214 ? 12.68 25.016 11.258 1 96.94 214 MET A O 1
ATOM 1737 N N . SER A 1 215 ? 10.969 24.438 10.016 1 96.62 215 SER A N 1
ATOM 1738 C CA . SER A 1 215 ? 10.828 25.781 9.477 1 96.62 215 SER A CA 1
ATOM 1739 C C . SER A 1 215 ? 10.422 26.781 10.562 1 96.62 215 SER A C 1
ATOM 1741 O O . SER A 1 215 ? 10.75 27.969 10.477 1 96.62 215 SER A O 1
ATOM 1743 N N . VAL A 1 216 ? 9.727 26.281 11.547 1 94.81 216 VAL A N 1
ATOM 1744 C CA . VAL A 1 216 ? 9.266 27.125 12.648 1 94.81 216 VAL A CA 1
ATOM 1745 C C . VAL A 1 216 ? 10.352 27.219 13.719 1 94.81 216 VAL A C 1
ATOM 1747 O O . VAL A 1 216 ? 10.609 28.297 14.25 1 94.81 216 VAL A O 1
ATOM 1750 N N . LEU A 1 217 ? 11.031 26.125 13.961 1 94.56 217 LEU A N 1
ATOM 1751 C CA . LEU A 1 217 ? 12.023 26.031 15.031 1 94.56 217 LEU A CA 1
ATOM 1752 C C . LEU A 1 217 ? 13.305 26.766 14.641 1 94.56 217 LEU A C 1
ATOM 1754 O O . LEU A 1 217 ? 13.945 27.391 15.492 1 94.56 217 LEU A O 1
ATOM 1758 N N . ARG A 1 218 ? 13.602 26.609 13.281 1 94.75 218 ARG A N 1
ATOM 1759 C CA . ARG A 1 218 ? 14.82 27.219 12.766 1 94.75 218 ARG A CA 1
ATOM 1760 C C . ARG A 1 218 ? 14.539 27.984 11.477 1 94.75 218 ARG A C 1
ATOM 1762 O O . ARG A 1 218 ? 15.055 27.641 10.414 1 94.75 218 ARG A O 1
ATOM 1769 N N . PRO A 1 219 ? 13.891 29.109 11.578 1 90.81 219 PRO A N 1
ATOM 1770 C CA . PRO A 1 219 ? 13.477 29.844 10.383 1 90.81 219 PRO A CA 1
ATOM 1771 C C . PRO A 1 219 ? 14.656 30.328 9.547 1 90.81 219 PRO A C 1
ATOM 1773 O O . PRO A 1 219 ? 14.523 30.516 8.336 1 90.81 219 PRO A O 1
ATOM 1776 N N . GLY A 1 220 ? 15.836 30.391 10 1 91.25 220 GLY A N 1
ATOM 1777 C CA . GLY A 1 220 ? 16.984 30.891 9.266 1 91.25 220 GLY A CA 1
ATOM 1778 C C . GLY A 1 220 ? 17.766 29.797 8.57 1 91.25 220 GLY A C 1
ATOM 1779 O O . GLY A 1 220 ? 18.625 30.078 7.727 1 91.25 220 GLY A O 1
ATOM 1780 N N . GLN A 1 221 ? 17.422 28.641 8.797 1 93.88 221 GLN A N 1
ATOM 1781 C CA . GLN A 1 221 ? 18.141 27.516 8.227 1 93.88 221 GLN A CA 1
ATOM 1782 C C . GLN A 1 221 ? 17.531 27.078 6.898 1 93.88 221 GLN A C 1
ATOM 1784 O O . GLN A 1 221 ? 16.312 27.031 6.758 1 93.88 221 GLN A O 1
ATOM 1789 N N . GLU A 1 222 ? 18.406 26.766 5.969 1 93.12 222 GLU A N 1
ATOM 1790 C CA . GLU A 1 222 ? 17.938 26.25 4.688 1 93.12 222 GLU A CA 1
ATOM 1791 C C . GLU A 1 222 ? 17.109 24.984 4.867 1 93.12 222 GLU A C 1
ATOM 1793 O O . GLU A 1 222 ? 17.469 24.094 5.648 1 93.12 222 GLU A O 1
ATOM 1798 N N . ASN A 1 223 ? 15.961 25.016 4.199 1 94.38 223 ASN A N 1
ATOM 1799 C CA . ASN A 1 223 ? 15.008 23.906 4.242 1 94.38 223 ASN A CA 1
ATOM 1800 C C . ASN A 1 223 ? 14.312 23.719 2.895 1 94.38 223 ASN A C 1
ATOM 1802 O O . ASN A 1 223 ? 13.195 24.172 2.697 1 94.38 223 ASN A O 1
ATOM 1806 N N . ARG A 1 224 ? 14.969 23 2.031 1 93.69 224 ARG A N 1
ATOM 1807 C CA . ARG A 1 224 ? 14.461 22.797 0.678 1 93.69 224 ARG A CA 1
ATOM 1808 C C . ARG A 1 224 ? 13.086 22.141 0.703 1 93.69 224 ARG A C 1
ATOM 1810 O O . ARG A 1 224 ? 12.211 22.516 -0.086 1 93.69 224 ARG A O 1
ATOM 1817 N N . ALA A 1 225 ? 12.984 21.188 1.576 1 95.5 225 ALA A N 1
ATOM 1818 C CA . ALA A 1 225 ? 11.703 20.484 1.665 1 95.5 225 ALA A CA 1
ATOM 1819 C C . ALA A 1 225 ? 10.57 21.453 1.978 1 95.5 225 ALA A C 1
ATOM 1821 O O . ALA A 1 225 ? 9.523 21.438 1.319 1 95.5 225 ALA A O 1
ATOM 1822 N N . PHE A 1 226 ? 10.789 22.344 2.914 1 96.88 226 PHE A N 1
ATOM 1823 C CA . PHE A 1 226 ? 9.734 23.281 3.277 1 96.88 226 PHE A CA 1
ATOM 1824 C C . PHE A 1 226 ? 9.469 24.266 2.145 1 96.88 226 PHE A C 1
ATOM 1826 O O . PHE A 1 226 ? 8.328 24.672 1.92 1 96.88 226 PHE A O 1
ATOM 1833 N N . ASP A 1 227 ? 10.469 24.641 1.422 1 96.25 227 ASP A N 1
ATOM 1834 C CA . ASP A 1 227 ? 10.297 25.547 0.291 1 96.25 227 ASP A CA 1
ATOM 1835 C C . ASP A 1 227 ? 9.305 24.969 -0.723 1 96.25 227 ASP A C 1
ATOM 1837 O O . ASP A 1 227 ? 8.492 25.703 -1.278 1 96.25 227 ASP A O 1
ATOM 1841 N N . VAL A 1 228 ? 9.398 23.688 -0.898 1 96.62 228 VAL A N 1
ATOM 1842 C CA . VAL A 1 228 ? 8.477 23 -1.794 1 96.62 228 VAL A CA 1
ATOM 1843 C C . VAL A 1 228 ? 7.078 22.953 -1.172 1 96.62 228 VAL A C 1
ATOM 1845 O O . VAL A 1 228 ? 6.078 23.156 -1.865 1 96.62 228 VAL A O 1
ATOM 1848 N N . LEU A 1 229 ? 7 22.766 0.111 1 97.62 229 LEU A N 1
ATOM 1849 C CA . LEU A 1 229 ? 5.73 22.594 0.807 1 97.62 229 LEU A CA 1
ATOM 1850 C C . LEU A 1 229 ? 4.945 23.891 0.866 1 97.62 229 LEU A C 1
ATOM 1852 O O . LEU A 1 229 ? 3.717 23.875 0.959 1 97.62 229 LEU A O 1
ATOM 1856 N N . LYS A 1 230 ? 5.629 25.016 0.788 1 96.06 230 LYS A N 1
ATOM 1857 C CA . LYS A 1 230 ? 4.98 26.312 0.85 1 96.06 230 LYS A CA 1
ATOM 1858 C C . LYS A 1 230 ? 3.883 26.438 -0.203 1 96.06 230 LYS A C 1
ATOM 1860 O O . LYS A 1 230 ? 2.848 27.062 0.038 1 96.06 230 LYS A O 1
ATOM 1865 N N . ARG A 1 231 ? 4.082 25.781 -1.249 1 95.19 231 ARG A N 1
ATOM 1866 C CA . ARG A 1 231 ? 3.16 25.906 -2.371 1 95.19 231 ARG A CA 1
ATOM 1867 C C . ARG A 1 231 ? 2.033 24.891 -2.27 1 95.19 231 ARG A C 1
ATOM 1869 O O . ARG A 1 231 ? 1.152 24.844 -3.131 1 95.19 231 ARG A O 1
ATOM 1876 N N . LYS A 1 232 ? 2.037 24.125 -1.219 1 97.06 232 LYS A N 1
ATOM 1877 C CA . LYS A 1 232 ? 1.05 23.062 -1.069 1 97.06 232 LYS A CA 1
ATOM 1878 C C . LYS A 1 232 ? 0.017 23.422 -0.003 1 97.06 232 LYS A C 1
ATOM 1880 O O . LYS A 1 232 ? -1.05 22.812 0.063 1 97.06 232 LYS A O 1
ATOM 1885 N N . PHE A 1 233 ? 0.311 24.453 0.764 1 97.75 233 PHE A N 1
ATOM 1886 C CA . PHE A 1 233 ? -0.574 24.781 1.874 1 97.75 233 PHE A CA 1
ATOM 1887 C C . PHE A 1 233 ? -1.886 25.375 1.364 1 97.75 233 PHE A C 1
ATOM 1889 O O . PHE A 1 233 ? -1.895 26.141 0.407 1 97.75 233 PHE A O 1
ATOM 1896 N N . TYR A 1 234 ? -2.959 24.953 2.02 1 97.12 234 TYR A N 1
ATOM 1897 C CA . TYR A 1 234 ? -4.211 25.688 1.87 1 97.12 234 TYR A CA 1
ATOM 1898 C C . TYR A 1 234 ? -4 27.172 2.127 1 97.12 234 TYR A C 1
ATOM 1900 O O . TYR A 1 234 ? -3.309 27.562 3.072 1 97.12 234 TYR A O 1
ATOM 1908 N N . CYS A 1 235 ? -4.539 27.984 1.177 1 94.62 235 CYS A N 1
ATOM 1909 C CA . CYS A 1 235 ? -4.297 29.422 1.301 1 94.62 235 CYS A CA 1
ATOM 1910 C C . CYS A 1 235 ? -5.551 30.219 0.959 1 94.62 235 CYS A C 1
ATOM 1912 O O . CYS A 1 235 ? -6.488 29.688 0.365 1 94.62 235 CYS A O 1
ATOM 1914 N N . SER A 1 236 ? -5.59 31.438 1.365 1 88.44 236 SER A N 1
ATOM 1915 C CA . SER A 1 236 ? -6.75 32.312 1.239 1 88.44 236 SER A CA 1
ATOM 1916 C C . SER A 1 236 ? -7.055 32.625 -0.223 1 88.44 236 SER A C 1
ATOM 1918 O O . SER A 1 236 ? -8.219 32.75 -0.606 1 88.44 236 SER A O 1
ATOM 1920 N N . GLY A 1 237 ? -6.074 32.656 -1.102 1 84.38 237 GLY A N 1
ATOM 1921 C CA . GLY A 1 237 ? -6.293 33.094 -2.475 1 84.38 237 GLY A CA 1
ATOM 1922 C C . GLY A 1 237 ? -6.508 31.938 -3.432 1 84.38 237 GLY A C 1
ATOM 1923 O O . GLY A 1 237 ? -6.531 32.125 -4.648 1 84.38 237 GLY A O 1
ATOM 1924 N N . GLY A 1 238 ? -6.715 30.75 -2.893 1 81.31 238 GLY A N 1
ATOM 1925 C CA . GLY A 1 238 ? -6.898 29.594 -3.74 1 81.31 238 GLY A CA 1
ATOM 1926 C C . GLY A 1 238 ? -5.613 29.125 -4.406 1 81.31 238 GLY A C 1
ATOM 1927 O O . GLY A 1 238 ? -4.527 29.594 -4.059 1 81.31 238 GLY A O 1
ATOM 1928 N N . ARG A 1 239 ? -5.734 28.156 -5.379 1 78.81 239 ARG A N 1
ATOM 1929 C CA . ARG A 1 239 ? -4.594 27.5 -6.004 1 78.81 239 ARG A CA 1
ATOM 1930 C C . ARG A 1 239 ? -3.73 28.5 -6.762 1 78.81 239 ARG A C 1
ATOM 1932 O O . ARG A 1 239 ? -2.51 28.359 -6.828 1 78.81 239 ARG A O 1
ATOM 1939 N N . SER A 1 240 ? -4.336 29.531 -7.156 1 83 240 SER A N 1
ATOM 1940 C CA . SER A 1 240 ? -3.617 30.531 -7.945 1 83 240 SER A CA 1
ATOM 1941 C C . SER A 1 240 ? -2.635 31.312 -7.078 1 83 240 SER A C 1
ATOM 1943 O O . SER A 1 240 ? -1.69 31.906 -7.594 1 83 240 SER A O 1
ATOM 1945 N N . ARG A 1 241 ? -2.805 31.25 -5.758 1 84 241 ARG A N 1
ATOM 1946 C CA . ARG A 1 241 ? -1.936 32 -4.855 1 84 241 ARG A CA 1
ATOM 1947 C C . ARG A 1 241 ? -1.147 31.047 -3.951 1 84 241 ARG A C 1
ATOM 1949 O O . ARG A 1 241 ? -0.72 31.438 -2.861 1 84 241 ARG A O 1
ATOM 1956 N N . ALA A 1 242 ? -1.066 29.844 -4.473 1 84.25 242 ALA A N 1
ATOM 1957 C CA . ALA A 1 242 ? -0.311 28.859 -3.699 1 84.25 242 ALA A CA 1
ATOM 1958 C C . ALA A 1 242 ? 1.085 29.391 -3.367 1 84.25 242 ALA A C 1
ATOM 1960 O O . ALA A 1 242 ? 1.773 29.922 -4.234 1 84.25 242 ALA A O 1
ATOM 1961 N N . GLY A 1 243 ? 1.41 29.25 -2.129 1 86.56 243 GLY A N 1
ATOM 1962 C CA . GLY A 1 243 ? 2.705 29.719 -1.669 1 86.56 243 GLY A CA 1
ATOM 1963 C C . GLY A 1 243 ? 2.625 31.016 -0.882 1 86.56 243 GLY A C 1
ATOM 1964 O O . GLY A 1 243 ? 3.588 31.406 -0.22 1 86.56 243 GLY A O 1
ATOM 1965 N N . GLU A 1 244 ? 1.459 31.625 -1.043 1 89.19 244 GLU A N 1
ATOM 1966 C CA . GLU A 1 244 ? 1.202 32.844 -0.294 1 89.19 244 GLU A CA 1
ATOM 1967 C C . GLU A 1 244 ? -0.099 32.75 0.497 1 89.19 244 GLU A C 1
ATOM 1969 O O . GLU A 1 244 ? -1.024 32.062 0.094 1 89.19 244 GLU A O 1
ATOM 1974 N N . GLY A 1 245 ? -0.1 33.469 1.596 1 90.94 245 GLY A N 1
ATOM 1975 C CA . GLY A 1 245 ? -1.331 33.562 2.363 1 90.94 245 GLY A CA 1
ATOM 1976 C C . GLY A 1 245 ? -1.697 32.281 3.07 1 90.94 245 GLY A C 1
ATOM 1977 O O . GLY A 1 245 ? -2.877 32 3.297 1 90.94 245 GLY A O 1
ATOM 1978 N N . PHE A 1 246 ? -0.688 31.422 3.26 1 94.12 246 PHE A N 1
ATOM 1979 C CA . PHE A 1 246 ? -0.988 30.141 3.9 1 94.12 246 PHE A CA 1
ATOM 1980 C C . PHE A 1 246 ? -0.812 30.25 5.41 1 94.12 246 PHE A C 1
ATOM 1982 O O . PHE A 1 246 ? -1.295 29.391 6.156 1 94.12 246 PHE A O 1
ATOM 1989 N N . GLU A 1 247 ? -0.13 31.281 5.902 1 93.12 247 GLU A N 1
ATOM 1990 C CA . GLU A 1 247 ? 0.033 31.5 7.34 1 93.12 247 GLU A CA 1
ATOM 1991 C C . GLU A 1 247 ? -1.302 31.828 8 1 93.12 247 GLU A C 1
ATOM 1993 O O . GLU A 1 247 ? -2.059 32.656 7.516 1 93.12 247 GLU A O 1
ATOM 1998 N N . ASN A 1 248 ? -1.604 31.094 9.055 1 91.69 248 ASN A N 1
ATOM 1999 C CA . ASN A 1 248 ? -2.861 31.219 9.781 1 91.69 248 ASN A CA 1
ATOM 2000 C C . ASN A 1 248 ? -4.051 30.797 8.922 1 91.69 248 ASN A C 1
ATOM 2002 O O . ASN A 1 248 ? -5.188 31.203 9.195 1 91.69 248 ASN A O 1
ATOM 2006 N N . TRP A 1 249 ? -3.826 30.203 7.844 1 93.56 249 TRP A N 1
ATOM 2007 C CA . TRP A 1 249 ? -4.828 29.578 6.98 1 93.56 249 TRP A CA 1
ATOM 2008 C C . TRP A 1 249 ? -4.59 28.078 6.855 1 93.56 249 TRP A C 1
ATOM 2010 O O . TRP A 1 249 ? -5.008 27.312 7.723 1 93.56 249 TRP A O 1
ATOM 2020 N N . GLY A 1 250 ? -3.58 27.734 6.117 1 97.06 250 GLY A N 1
ATOM 2021 C CA . GLY A 1 250 ? -3.195 26.344 5.992 1 97.06 250 GLY A CA 1
ATOM 2022 C C . GLY A 1 250 ? -2.129 25.922 6.988 1 97.06 250 GLY A C 1
ATOM 2023 O O . GLY A 1 250 ? -1.95 24.734 7.25 1 97.06 250 GLY A O 1
ATOM 2024 N N . LEU A 1 251 ? -1.412 26.891 7.48 1 97.88 251 LEU A N 1
ATOM 2025 C CA . LEU A 1 251 ? -0.421 26.672 8.531 1 97.88 251 LEU A CA 1
ATOM 2026 C C . LEU A 1 251 ? -0.724 27.531 9.75 1 97.88 251 LEU A C 1
ATOM 2028 O O . LEU A 1 251 ? -0.565 28.75 9.711 1 97.88 251 LEU A O 1
ATOM 2032 N N . LYS A 1 252 ? -1.086 26.891 10.766 1 97.69 252 LYS A N 1
ATOM 2033 C CA . LYS A 1 252 ? -1.406 27.609 12 1 97.69 252 LYS A CA 1
ATOM 2034 C C . LYS A 1 252 ? -0.345 27.359 13.07 1 97.69 252 LYS A C 1
ATOM 2036 O O . LYS A 1 252 ? 0.1 26.234 13.266 1 97.69 252 LYS A O 1
ATOM 2041 N N . LEU A 1 253 ? 0.11 28.375 13.633 1 97.56 253 LEU A N 1
ATOM 2042 C CA . LEU A 1 253 ? 1 28.312 14.789 1 97.56 253 LEU A CA 1
ATOM 2043 C C . LEU A 1 253 ? 0.245 28.641 16.078 1 97.56 253 LEU A C 1
ATOM 2045 O O . LEU A 1 253 ? -0.497 29.625 16.141 1 97.56 253 LEU A O 1
ATOM 2049 N N . PHE A 1 254 ? 0.396 27.875 17 1 96.44 254 PHE A N 1
ATOM 2050 C CA . PHE A 1 254 ? -0.316 28.109 18.25 1 96.44 254 PHE A CA 1
ATOM 2051 C C . PHE A 1 254 ? 0.612 27.906 19.438 1 96.44 254 PHE A C 1
ATOM 2053 O O . PHE A 1 254 ? 1.351 26.922 19.516 1 96.44 254 PHE A O 1
ATOM 2060 N N . PRO A 1 255 ? 0.663 28.562 20.531 1 95.5 255 PRO A N 1
ATOM 2061 C CA . PRO A 1 255 ? -0.083 29.828 20.578 1 95.5 255 PRO A CA 1
ATOM 2062 C C . PRO A 1 255 ? 0.432 30.844 19.562 1 95.5 255 PRO A C 1
ATOM 2064 O O . PRO A 1 255 ? 1.572 30.75 19.109 1 95.5 255 PRO A O 1
ATOM 2067 N N . PRO A 1 256 ? -0.467 31.766 19.156 1 90.38 256 PRO A N 1
ATOM 2068 C CA . PRO A 1 256 ? -0.004 32.781 18.203 1 90.38 256 PRO A CA 1
ATOM 2069 C C . PRO A 1 256 ? 1.12 33.656 18.766 1 90.38 256 PRO A C 1
ATOM 2071 O O . PRO A 1 256 ? 1.162 33.906 19.969 1 90.38 256 PRO A O 1
ATOM 2074 N N . PRO A 1 257 ? 2.031 33.969 17.906 1 78.62 257 PRO A N 1
ATOM 2075 C CA . PRO A 1 257 ? 3.111 34.844 18.359 1 78.62 257 PRO A CA 1
ATOM 2076 C C . PRO A 1 257 ? 2.602 36.188 18.922 1 78.62 257 PRO A C 1
ATOM 2078 O O . PRO A 1 257 ? 1.561 36.656 18.484 1 78.62 257 PRO A O 1
ATOM 2081 N N . GLU A 1 258 ? 3.062 36.656 20.141 1 71.19 258 GLU A N 1
ATOM 2082 C CA . GLU A 1 258 ? 2.699 37.938 20.734 1 71.19 258 GLU A CA 1
ATOM 2083 C C . GLU A 1 258 ? 2.941 39.094 19.766 1 71.19 258 GLU A C 1
ATOM 2085 O O . GLU A 1 258 ? 3.965 39.125 19.078 1 71.19 258 GLU A O 1
ATOM 2090 N N . SER A 1 259 ? 1.871 39.562 19.156 1 54.09 259 SER A N 1
ATOM 2091 C CA . SER A 1 259 ? 2.002 40.75 18.328 1 54.09 259 SER A CA 1
ATOM 2092 C C . SER A 1 259 ? 2.908 41.781 19 1 54.09 259 SER A C 1
ATOM 2094 O O . SER A 1 259 ? 2.867 41.969 20.219 1 54.09 259 SER A O 1
ATOM 2096 N N . GLU A 1 260 ? 4.125 42 18.594 1 47.47 260 GLU A N 1
ATOM 2097 C CA . GLU A 1 260 ? 4.902 43.125 19.109 1 47.47 260 GLU A CA 1
ATOM 2098 C C . GLU A 1 260 ? 4.027 44.375 19.281 1 47.47 260 GLU A C 1
ATOM 2100 O O . GLU A 1 260 ? 3.332 44.781 18.344 1 47.47 260 GLU A O 1
ATOM 2105 N N . LYS A 1 261 ? 3.348 44.812 20.453 1 48.59 261 LYS A N 1
ATOM 2106 C CA . LYS A 1 261 ? 2.812 46.156 20.75 1 48.59 261 LYS A CA 1
ATOM 2107 C C . LYS A 1 261 ? 3.689 47.219 20.141 1 48.59 261 LYS A C 1
ATOM 2109 O O . LYS A 1 261 ? 4.914 47.188 20.266 1 48.59 261 LYS A O 1
ATOM 2114 N N . PRO A 1 262 ? 3.182 47.906 19.094 1 42.53 262 PRO A N 1
ATOM 2115 C CA . PRO A 1 262 ? 3.975 49.125 18.844 1 42.53 262 PRO A CA 1
ATOM 2116 C C . PRO A 1 262 ? 4.457 49.812 20.125 1 42.53 262 PRO A C 1
ATOM 2118 O O . PRO A 1 262 ? 3.682 49.969 21.062 1 42.53 262 PRO A O 1
ATOM 2121 N N . GLN A 1 263 ? 5.742 49.719 20.406 1 33.44 263 GLN A N 1
ATOM 2122 C CA . GLN A 1 263 ? 6.16 50.812 21.297 1 33.44 263 GLN A CA 1
ATOM 2123 C C . GLN A 1 263 ? 5.715 52.156 20.75 1 33.44 263 GLN A C 1
ATOM 2125 O O . GLN A 1 263 ? 5.816 52.438 19.562 1 33.44 263 GLN A O 1
ATOM 2130 N N . MET B 1 1 ? 23 -2.443 -26.406 1 24.05 1 MET B N 1
ATOM 2131 C CA . MET B 1 1 ? 23.031 -3.348 -25.266 1 24.05 1 MET B CA 1
ATOM 2132 C C . MET B 1 1 ? 22.359 -2.713 -24.047 1 24.05 1 MET B C 1
ATOM 2134 O O . MET B 1 1 ? 22.797 -1.665 -23.562 1 24.05 1 MET B O 1
ATOM 2138 N N . ASN B 1 2 ? 21.078 -2.672 -23.906 1 33.44 2 ASN B N 1
ATOM 2139 C CA . ASN B 1 2 ? 20.375 -1.944 -22.859 1 33.44 2 ASN B CA 1
ATOM 2140 C C . ASN B 1 2 ? 20.953 -2.227 -21.484 1 33.44 2 ASN B C 1
ATOM 2142 O O . ASN B 1 2 ? 21.047 -3.383 -21.062 1 33.44 2 ASN B O 1
ATOM 2146 N N . GLN B 1 3 ? 22.031 -1.642 -21.078 1 36.75 3 GLN B N 1
ATOM 2147 C CA . GLN B 1 3 ? 22.688 -1.788 -19.797 1 36.75 3 GLN B CA 1
ATOM 2148 C C . GLN B 1 3 ? 21.719 -2.25 -18.719 1 36.75 3 GLN B C 1
ATOM 2150 O O . GLN B 1 3 ? 20.734 -1.558 -18.422 1 36.75 3 GLN B O 1
ATOM 2155 N N . ALA B 1 4 ? 21.5 -3.52 -18.719 1 48.47 4 ALA B N 1
ATOM 2156 C CA . ALA B 1 4 ? 20.641 -4.207 -17.75 1 48.47 4 ALA B CA 1
ATOM 2157 C C . ALA B 1 4 ? 20.797 -3.605 -16.359 1 48.47 4 ALA B C 1
ATOM 2159 O O . ALA B 1 4 ? 21.906 -3.518 -15.836 1 48.47 4 ALA B O 1
ATOM 2160 N N . GLY B 1 5 ? 19.938 -2.727 -15.898 1 65.12 5 GLY B N 1
ATOM 2161 C CA . GLY B 1 5 ? 19.938 -2.18 -14.547 1 65.12 5 GLY B CA 1
ATOM 2162 C C . GLY B 1 5 ? 20.109 -3.238 -13.477 1 65.12 5 GLY B C 1
ATOM 2163 O O . GLY B 1 5 ? 20.188 -4.43 -13.781 1 65.12 5 GLY B O 1
ATOM 2164 N N . LYS B 1 6 ? 20.469 -2.865 -12.289 1 88.25 6 LYS B N 1
ATOM 2165 C CA . LYS B 1 6 ? 20.609 -3.684 -11.094 1 88.25 6 LYS B CA 1
ATOM 2166 C C . LYS B 1 6 ? 19.391 -4.57 -10.875 1 88.25 6 LYS B C 1
ATOM 2168 O O . LYS B 1 6 ? 19.531 -5.77 -10.617 1 88.25 6 LYS B O 1
ATOM 2173 N N . PHE B 1 7 ? 18.266 -4.105 -11.305 1 97.5 7 PHE B N 1
ATOM 2174 C CA . PHE B 1 7 ? 17.031 -4.836 -11.07 1 97.5 7 PHE B CA 1
ATOM 2175 C C . PHE B 1 7 ? 16.328 -5.137 -12.383 1 97.5 7 PHE B C 1
ATOM 2177 O O . PHE B 1 7 ? 16.375 -4.332 -13.32 1 97.5 7 PHE B O 1
ATOM 2184 N N . SER B 1 8 ? 15.703 -6.262 -12.484 1 98.06 8 SER B N 1
ATOM 2185 C CA . SER B 1 8 ? 14.867 -6.602 -13.633 1 98.06 8 SER B CA 1
ATOM 2186 C C . SER B 1 8 ? 13.703 -5.625 -13.781 1 98.06 8 SER B C 1
ATOM 2188 O O . SER B 1 8 ? 13.352 -4.926 -12.828 1 98.06 8 SER B O 1
ATOM 2190 N N . ASP B 1 9 ? 13.086 -5.586 -14.953 1 98.12 9 ASP B N 1
ATOM 2191 C CA . ASP B 1 9 ? 11.914 -4.762 -15.203 1 98.12 9 ASP B CA 1
ATOM 2192 C C . ASP B 1 9 ? 10.648 -5.41 -14.641 1 98.12 9 ASP B C 1
ATOM 2194 O O . ASP B 1 9 ? 9.555 -4.848 -14.734 1 98.12 9 ASP B O 1
ATOM 2198 N N . PHE B 1 10 ? 10.82 -6.57 -13.945 1 98.69 10 PHE B N 1
ATOM 2199 C CA . PHE B 1 10 ? 9.648 -7.316 -13.508 1 98.69 10 PHE B CA 1
ATOM 2200 C C . PHE B 1 10 ? 9.656 -7.484 -11.992 1 98.69 10 PHE B C 1
ATOM 2202 O O . PHE B 1 10 ? 10.719 -7.535 -11.367 1 98.69 10 PHE B O 1
ATOM 2209 N N . ILE B 1 11 ? 8.523 -7.504 -11.445 1 98.88 11 ILE B N 1
ATOM 2210 C CA . ILE B 1 11 ? 8.258 -7.848 -10.047 1 98.88 11 ILE B CA 1
ATOM 2211 C C . ILE B 1 11 ? 7.273 -9.008 -9.977 1 98.88 11 ILE B C 1
ATOM 2213 O O . ILE B 1 11 ? 6.328 -9.078 -10.766 1 98.88 11 ILE B O 1
ATOM 2217 N N . VAL B 1 12 ? 7.488 -9.93 -9.031 1 98.94 12 VAL B N 1
ATOM 2218 C CA . VAL B 1 12 ? 6.66 -11.133 -8.969 1 98.94 12 VAL B CA 1
ATOM 2219 C C . VAL B 1 12 ? 5.996 -11.227 -7.598 1 98.94 12 VAL B C 1
ATOM 2221 O O . VAL B 1 12 ? 6.66 -11.078 -6.57 1 98.94 12 VAL B O 1
ATOM 2224 N N . TYR B 1 13 ? 4.734 -11.391 -7.578 1 98.88 13 TYR B N 1
ATOM 2225 C CA . TYR B 1 13 ? 3.971 -11.617 -6.355 1 98.88 13 TYR B CA 1
ATOM 2226 C C . TYR B 1 13 ? 3.381 -13.023 -6.336 1 98.88 13 TYR B C 1
ATOM 2228 O O . TYR B 1 13 ? 2.893 -13.516 -7.355 1 98.88 13 TYR B O 1
ATOM 2236 N N . VAL B 1 14 ? 3.418 -13.641 -5.148 1 98.88 14 VAL B N 1
ATOM 2237 C CA . VAL B 1 14 ? 3.072 -15.062 -5.066 1 98.88 14 VAL B CA 1
ATOM 2238 C C . VAL B 1 14 ? 2.023 -15.273 -3.979 1 98.88 14 VAL B C 1
ATOM 2240 O O . VAL B 1 14 ? 2.123 -14.703 -2.891 1 98.88 14 VAL B O 1
ATOM 2243 N N . ASP B 1 15 ? 1.079 -16.062 -4.297 1 98.06 15 ASP B N 1
ATOM 2244 C CA . ASP B 1 15 ? 0.151 -16.547 -3.279 1 98.06 15 ASP B CA 1
ATOM 2245 C C . ASP B 1 15 ? -0.282 -17.969 -3.57 1 98.06 15 ASP B C 1
ATOM 2247 O O . ASP B 1 15 ? -0.03 -18.5 -4.656 1 98.06 15 ASP B O 1
ATOM 2251 N N . GLU B 1 16 ? -0.875 -18.609 -2.57 1 98.12 16 GLU B N 1
ATOM 2252 C CA . GLU B 1 16 ? -1.279 -20 -2.723 1 98.12 16 GLU B CA 1
ATOM 2253 C C . GLU B 1 16 ? -2.766 -20.172 -2.432 1 98.12 16 GLU B C 1
ATOM 2255 O O . GLU B 1 16 ? -3.396 -19.297 -1.838 1 98.12 16 GLU B O 1
ATOM 2260 N N . SER B 1 17 ? -3.35 -21.188 -2.926 1 97.5 17 SER B N 1
ATOM 2261 C CA . SER B 1 17 ? -4.656 -21.719 -2.557 1 97.5 17 SER B CA 1
ATOM 2262 C C . SER B 1 17 ? -4.559 -23.172 -2.129 1 97.5 17 SER B C 1
ATOM 2264 O O . SER B 1 17 ? -3.908 -23.984 -2.799 1 97.5 17 SER B O 1
ATOM 2266 N N . GLY B 1 18 ? -5.148 -23.438 -0.979 1 95.56 18 GLY B N 1
ATOM 2267 C CA . GLY B 1 18 ? -5.004 -24.75 -0.386 1 95.56 18 GLY B CA 1
ATOM 2268 C C . GLY B 1 18 ? -3.869 -24.828 0.618 1 95.56 18 GLY B C 1
ATOM 2269 O O . GLY B 1 18 ? -3.125 -23.859 0.803 1 95.56 18 GLY B O 1
ATOM 2270 N N . ASP B 1 19 ? -3.779 -25.938 1.308 1 93.5 19 ASP B N 1
ATOM 2271 C CA . ASP B 1 19 ? -2.73 -26.125 2.307 1 93.5 19 ASP B CA 1
ATOM 2272 C C . ASP B 1 19 ? -1.691 -27.125 1.829 1 93.5 19 ASP B C 1
ATOM 2274 O O . ASP B 1 19 ? -1.979 -27.969 0.969 1 93.5 19 ASP B O 1
ATOM 2278 N N . GLN B 1 20 ? -0.535 -27.031 2.379 1 93.12 20 GLN B N 1
ATOM 2279 C CA . GLN B 1 20 ? 0.563 -27.859 1.906 1 93.12 20 GLN B CA 1
ATOM 2280 C C . GLN B 1 20 ? 0.643 -29.172 2.697 1 93.12 20 GLN B C 1
ATOM 2282 O O . GLN B 1 20 ? 1.526 -30 2.457 1 93.12 20 GLN B O 1
ATOM 2287 N N . GLY B 1 21 ? -0.239 -29.344 3.66 1 92.88 21 GLY B N 1
ATOM 2288 C CA . GLY B 1 21 ? -0.214 -30.562 4.469 1 92.88 21 GLY B CA 1
ATOM 2289 C C . GLY B 1 21 ? -0.57 -31.812 3.684 1 92.88 21 GLY B C 1
ATOM 2290 O O . GLY B 1 21 ? -1.502 -31.797 2.877 1 92.88 21 GLY B O 1
ATOM 2291 N N . MET B 1 22 ? 0.106 -32.969 3.992 1 94.75 22 MET B N 1
ATOM 2292 C CA . MET B 1 22 ? -0.079 -34.188 3.211 1 94.75 22 MET B CA 1
ATOM 2293 C C . MET B 1 22 ? -0.699 -35.281 4.062 1 94.75 22 MET B C 1
ATOM 2295 O O . MET B 1 22 ? -1.164 -36.312 3.531 1 94.75 22 MET B O 1
ATOM 2299 N N . GLN B 1 23 ? -0.73 -35.062 5.32 1 91.38 23 GLN B N 1
ATOM 2300 C CA . GLN B 1 23 ? -1.215 -36.125 6.211 1 91.38 23 GLN B CA 1
ATOM 2301 C C . GLN B 1 23 ? -2.736 -36.219 6.168 1 91.38 23 GLN B C 1
ATOM 2303 O O . GLN B 1 23 ? -3.291 -37.312 6.051 1 91.38 23 GLN B O 1
ATOM 2308 N N . THR B 1 24 ? -3.404 -35.094 6.32 1 91.19 24 THR B N 1
ATOM 2309 C CA . THR B 1 24 ? -4.855 -35 6.227 1 91.19 24 THR B CA 1
ATOM 2310 C C . THR B 1 24 ? -5.266 -34.094 5.059 1 91.19 24 THR B C 1
ATOM 2312 O O . THR B 1 24 ? -4.883 -32.938 5 1 91.19 24 THR B O 1
ATOM 2315 N N . LEU B 1 25 ? -6 -34.719 4.156 1 93.69 25 LEU B N 1
ATOM 2316 C CA . LEU B 1 25 ? -6.41 -33.969 2.975 1 93.69 25 LEU B CA 1
ATOM 2317 C C . LEU B 1 25 ? -7.844 -33.469 3.123 1 93.69 25 LEU B C 1
ATOM 2319 O O . LEU B 1 25 ? -8.711 -34.188 3.631 1 93.69 25 LEU B O 1
ATOM 2323 N N . ASP B 1 26 ? -8.07 -32.219 2.807 1 93.5 26 ASP B N 1
ATOM 2324 C CA . ASP B 1 26 ? -9.43 -31.719 2.654 1 93.5 26 ASP B CA 1
ATOM 2325 C C . ASP B 1 26 ? -10.125 -32.375 1.457 1 93.5 26 ASP B C 1
ATOM 2327 O O . ASP B 1 26 ? -9.781 -32.094 0.307 1 93.5 26 ASP B O 1
ATOM 2331 N N . ALA B 1 27 ? -11.141 -33.125 1.688 1 93.12 27 ALA B N 1
ATOM 2332 C CA . ALA B 1 27 ? -11.82 -33.875 0.643 1 93.12 27 ALA B CA 1
ATOM 2333 C C . ALA B 1 27 ? -12.453 -32.969 -0.388 1 93.12 27 ALA B C 1
ATOM 2335 O O . ALA B 1 27 ? -12.617 -33.344 -1.552 1 93.12 27 ALA B O 1
ATOM 2336 N N . HIS B 1 28 ? -12.781 -31.781 0.012 1 93.38 28 HIS B N 1
ATOM 2337 C CA . HIS B 1 28 ? -13.477 -30.875 -0.882 1 93.38 28 HIS B CA 1
ATOM 2338 C C . HIS B 1 28 ? -12.492 -30.016 -1.668 1 93.38 28 HIS B C 1
ATOM 2340 O O . HIS B 1 28 ? -12.875 -29.359 -2.639 1 93.38 28 HIS B O 1
ATOM 2346 N N . TYR B 1 29 ? -11.258 -30.062 -1.292 1 96.19 29 TYR B N 1
ATOM 2347 C CA . TYR B 1 29 ? -10.219 -29.281 -1.954 1 96.19 29 TYR B CA 1
ATOM 2348 C C . TYR B 1 29 ? -8.852 -29.938 -1.794 1 96.19 29 TYR B C 1
ATOM 2350 O O . TYR B 1 29 ? -7.957 -29.375 -1.165 1 96.19 29 TYR B O 1
ATOM 2358 N N . PRO B 1 30 ? -8.656 -31.109 -2.352 1 96.75 30 PRO B N 1
ATOM 2359 C CA . PRO B 1 30 ? -7.438 -31.906 -2.164 1 96.75 30 PRO B CA 1
ATOM 2360 C C . PRO B 1 30 ? -6.309 -31.484 -3.1 1 96.75 30 PRO B C 1
ATOM 2362 O O . PRO B 1 30 ? -5.586 -32.344 -3.625 1 96.75 30 PRO B O 1
ATOM 2365 N N . ILE B 1 31 ? -6.23 -30.172 -3.387 1 97.56 31 ILE B N 1
ATOM 2366 C CA . ILE B 1 31 ? -5.191 -29.656 -4.281 1 97.56 31 ILE B CA 1
ATOM 2367 C C . ILE B 1 31 ? -4.461 -28.5 -3.613 1 97.56 31 ILE B C 1
ATOM 2369 O O . ILE B 1 31 ? -4.934 -27.953 -2.615 1 97.56 31 ILE B O 1
ATOM 2373 N N . PHE B 1 32 ? -3.322 -28.234 -4.059 1 98.25 32 PHE B N 1
ATOM 2374 C CA . PHE B 1 32 ? -2.506 -27.078 -3.711 1 98.25 32 PHE B CA 1
ATOM 2375 C C . PHE B 1 32 ? -2.133 -26.281 -4.957 1 98.25 32 PHE B C 1
ATOM 2377 O O . PHE B 1 32 ? -1.681 -26.859 -5.953 1 98.25 32 PHE B O 1
ATOM 2384 N N . VAL B 1 33 ? -2.375 -25 -4.926 1 98.75 33 VAL B N 1
ATOM 2385 C CA . VAL B 1 33 ? -2.074 -24.141 -6.066 1 98.75 33 VAL B CA 1
ATOM 2386 C C . VAL B 1 33 ? -1.062 -23.078 -5.66 1 98.75 33 VAL B C 1
ATOM 2388 O O . VAL B 1 33 ? -1.222 -22.422 -4.625 1 98.75 33 VAL B O 1
ATOM 2391 N N . LEU B 1 34 ? -0.035 -22.969 -6.332 1 98.81 34 LEU B N 1
ATOM 2392 C CA . LEU B 1 34 ? 0.873 -21.828 -6.227 1 98.81 34 LEU B CA 1
ATOM 2393 C C . LEU B 1 34 ? 0.812 -20.969 -7.48 1 98.81 34 LEU B C 1
ATOM 2395 O O . LEU B 1 34 ? 0.888 -21.484 -8.602 1 98.81 34 LEU B O 1
ATOM 2399 N N . ALA B 1 35 ? 0.613 -19.656 -7.293 1 98.88 35 ALA B N 1
ATOM 2400 C CA . ALA B 1 35 ? 0.475 -18.766 -8.438 1 98.88 35 ALA B CA 1
ATOM 2401 C C . ALA B 1 35 ? 1.469 -17.609 -8.344 1 98.88 35 ALA B C 1
ATOM 2403 O O . ALA B 1 35 ? 1.524 -16.906 -7.332 1 98.88 35 ALA B O 1
ATOM 2404 N N . PHE B 1 36 ? 2.32 -17.453 -9.328 1 98.94 36 PHE B N 1
ATOM 2405 C CA . PHE B 1 36 ? 3.207 -16.312 -9.555 1 98.94 36 PHE B CA 1
ATOM 2406 C C . PHE B 1 36 ? 2.566 -15.305 -10.5 1 98.94 36 PHE B C 1
ATOM 2408 O O . PHE B 1 36 ? 2.201 -15.648 -11.625 1 98.94 36 PHE B O 1
ATOM 2415 N N . CYS B 1 37 ? 2.363 -14.133 -10.055 1 98.88 37 CYS B N 1
ATOM 2416 C CA . CYS B 1 37 ? 1.965 -13.023 -10.914 1 98.88 37 CYS B CA 1
ATOM 2417 C C . CYS B 1 37 ? 3.15 -12.109 -11.211 1 98.88 37 CYS B C 1
ATOM 2419 O O . CYS B 1 37 ? 3.637 -11.406 -10.328 1 98.88 37 CYS B O 1
ATOM 2421 N N . ALA B 1 38 ? 3.598 -12.117 -12.453 1 98.75 38 ALA B N 1
ATOM 2422 C CA . ALA B 1 38 ? 4.727 -11.289 -12.867 1 98.75 38 ALA B CA 1
ATOM 2423 C C . ALA B 1 38 ? 4.25 -10.031 -13.578 1 98.75 38 ALA B C 1
ATOM 2425 O O . ALA B 1 38 ? 3.541 -10.109 -14.586 1 98.75 38 ALA B O 1
ATOM 2426 N N . PHE B 1 39 ? 4.656 -8.914 -13.062 1 98.81 39 PHE B N 1
ATOM 2427 C CA . PHE B 1 39 ? 4.258 -7.629 -13.633 1 98.81 39 PHE B CA 1
ATOM 2428 C C . PHE B 1 39 ? 5.469 -6.871 -14.156 1 98.81 39 PHE B C 1
ATOM 2430 O O . PHE B 1 39 ? 6.523 -6.848 -13.516 1 98.81 39 PHE B O 1
ATOM 2437 N N . HIS B 1 40 ? 5.348 -6.328 -15.391 1 98.62 40 HIS B N 1
ATOM 2438 C CA . HIS B 1 40 ? 6.273 -5.262 -15.75 1 98.62 40 HIS B CA 1
ATOM 2439 C C . HIS B 1 40 ? 6.102 -4.051 -14.836 1 98.62 40 HIS B C 1
ATOM 2441 O O . HIS B 1 40 ? 4.996 -3.52 -14.703 1 98.62 40 HIS B O 1
ATOM 2447 N N . LYS B 1 41 ? 7.125 -3.584 -14.242 1 98.69 41 LYS B N 1
ATOM 2448 C CA . LYS B 1 41 ? 7.074 -2.592 -13.172 1 98.69 41 LYS B CA 1
ATOM 2449 C C . LYS B 1 41 ? 6.395 -1.31 -13.648 1 98.69 41 LYS B C 1
ATOM 2451 O O . LYS B 1 41 ? 5.59 -0.724 -12.922 1 98.69 41 LYS B O 1
ATOM 2456 N N . ARG B 1 42 ? 6.684 -0.882 -14.812 1 98.19 42 ARG B N 1
ATOM 2457 C CA . ARG B 1 42 ? 6.09 0.35 -15.328 1 98.19 42 ARG B CA 1
ATOM 2458 C C . ARG B 1 42 ? 4.578 0.219 -15.461 1 98.19 42 ARG B C 1
ATOM 2460 O O . ARG B 1 42 ? 3.832 1.089 -15 1 98.19 42 ARG B O 1
ATOM 2467 N N . HIS B 1 43 ? 4.121 -0.857 -16.094 1 98.44 43 HIS B N 1
ATOM 2468 C CA . HIS B 1 43 ? 2.691 -1.093 -16.25 1 98.44 43 HIS B CA 1
ATOM 2469 C C . HIS B 1 43 ? 2.006 -1.279 -14.906 1 98.44 43 HIS B C 1
ATOM 2471 O O . HIS B 1 43 ? 0.912 -0.755 -14.688 1 98.44 43 HIS B O 1
ATOM 2477 N N . TYR B 1 44 ? 2.676 -2.002 -14.078 1 98.75 44 TYR B N 1
ATOM 2478 C CA . TYR B 1 44 ? 2.182 -2.234 -12.727 1 98.75 44 TYR B CA 1
ATOM 2479 C C . TYR B 1 44 ? 1.911 -0.916 -12.008 1 98.75 44 TYR B C 1
ATOM 2481 O O . TYR B 1 44 ? 0.824 -0.71 -11.461 1 98.75 44 TYR B O 1
ATOM 2489 N N . CYS B 1 45 ? 2.814 0.039 -12.086 1 98.56 45 CYS B N 1
ATOM 2490 C CA . CYS B 1 45 ? 2.736 1.323 -11.398 1 98.56 45 CYS B CA 1
ATOM 2491 C C . CYS B 1 45 ? 1.702 2.23 -12.055 1 98.56 45 CYS B C 1
ATOM 2493 O O . CYS B 1 45 ? 0.927 2.896 -11.367 1 98.56 45 CYS B O 1
ATOM 2495 N N . GLU B 1 46 ? 1.584 2.178 -13.328 1 98.44 46 GLU B N 1
ATOM 2496 C CA . GLU B 1 46 ? 0.834 3.209 -14.039 1 98.44 46 GLU B CA 1
ATOM 2497 C C . GLU B 1 46 ? -0.6 2.762 -14.305 1 98.44 46 GLU B C 1
ATOM 2499 O O . GLU B 1 46 ? -1.48 3.592 -14.539 1 98.44 46 GLU B O 1
ATOM 2504 N N . GLN B 1 47 ? -0.798 1.424 -14.273 1 98.62 47 GLN B N 1
ATOM 2505 C CA . GLN B 1 47 ? -2.117 0.96 -14.688 1 98.62 47 GLN B CA 1
ATOM 2506 C C . GLN B 1 47 ? -2.75 0.072 -13.625 1 98.62 47 GLN B C 1
ATOM 2508 O O . GLN B 1 47 ? -3.875 0.323 -13.188 1 98.62 47 GLN B O 1
ATOM 2513 N N . VAL B 1 48 ? -1.996 -0.876 -13.141 1 98.75 48 VAL B N 1
ATOM 2514 C CA . VAL B 1 48 ? -2.576 -1.895 -12.273 1 98.75 48 VAL B CA 1
ATOM 2515 C C . VAL B 1 48 ? -2.91 -1.284 -10.914 1 98.75 48 VAL B C 1
ATOM 2517 O O . VAL B 1 48 ? -4.043 -1.398 -10.43 1 98.75 48 VAL B O 1
ATOM 2520 N N . ILE B 1 49 ? -1.939 -0.56 -10.328 1 98.69 49 ILE B N 1
ATOM 2521 C CA . ILE B 1 49 ? -2.123 -0 -8.992 1 98.69 49 ILE B CA 1
ATOM 2522 C C . ILE B 1 49 ? -3.244 1.036 -9.016 1 98.69 49 ILE B C 1
ATOM 2524 O O . ILE B 1 49 ? -4.195 0.951 -8.234 1 98.69 49 ILE B O 1
ATOM 2528 N N . PRO B 1 50 ? -3.23 1.956 -9.977 1 98.69 50 PRO B N 1
ATOM 2529 C CA . PRO B 1 50 ? -4.305 2.953 -9.992 1 98.69 50 PRO B CA 1
ATOM 2530 C C . PRO B 1 50 ? -5.688 2.328 -10.156 1 98.69 50 PRO B C 1
ATOM 2532 O O . PRO B 1 50 ? -6.645 2.766 -9.508 1 98.69 50 PRO B O 1
ATOM 2535 N N . ALA B 1 51 ? -5.777 1.293 -10.93 1 98.69 51 ALA B N 1
ATOM 2536 C CA . ALA B 1 51 ? -7.078 0.673 -11.164 1 98.69 51 ALA B CA 1
ATOM 2537 C C . ALA B 1 51 ? -7.637 0.058 -9.883 1 98.69 51 ALA B C 1
ATOM 2539 O O . ALA B 1 51 ? -8.812 0.247 -9.555 1 98.69 51 ALA B O 1
ATOM 2540 N N . LEU B 1 52 ? -6.816 -0.631 -9.195 1 98.56 52 LEU B N 1
ATOM 2541 C CA . LEU B 1 52 ? -7.289 -1.272 -7.977 1 98.56 52 LEU B CA 1
ATOM 2542 C C . LEU B 1 52 ? -7.582 -0.235 -6.898 1 98.56 52 LEU B C 1
ATOM 2544 O O . LEU B 1 52 ? -8.547 -0.376 -6.141 1 98.56 52 LEU B O 1
ATOM 2548 N N . GLN B 1 53 ? -6.746 0.811 -6.785 1 98.44 53 GLN B N 1
ATOM 2549 C CA . GLN B 1 53 ? -6.961 1.868 -5.805 1 98.44 53 GLN B CA 1
ATOM 2550 C C . GLN B 1 53 ? -8.273 2.596 -6.055 1 98.44 53 GLN B C 1
ATOM 2552 O O . GLN B 1 53 ? -9.039 2.854 -5.117 1 98.44 53 GLN B O 1
ATOM 2557 N N . LYS B 1 54 ? -8.531 2.906 -7.305 1 98.44 54 LYS B N 1
ATOM 2558 C CA . LYS B 1 54 ? -9.797 3.551 -7.66 1 98.44 54 LYS B CA 1
ATOM 2559 C C . LYS B 1 54 ? -10.984 2.686 -7.258 1 98.44 54 LYS B C 1
ATOM 2561 O O . LYS B 1 54 ? -11.984 3.193 -6.734 1 98.44 54 LYS B O 1
ATOM 2566 N N . PHE B 1 55 ? -10.883 1.399 -7.523 1 98.5 55 PHE B N 1
ATOM 2567 C CA . PHE B 1 55 ? -11.922 0.45 -7.129 1 98.5 55 PHE B CA 1
ATOM 2568 C C . PHE B 1 55 ? -12.18 0.529 -5.629 1 98.5 55 PHE B C 1
ATOM 2570 O O . PHE B 1 55 ? -13.336 0.592 -5.199 1 98.5 55 PHE B O 1
ATOM 2577 N N . LYS B 1 56 ? -11.133 0.585 -4.824 1 98.19 56 LYS B N 1
ATOM 2578 C CA . LYS B 1 56 ? -11.266 0.657 -3.373 1 98.19 56 LYS B CA 1
ATOM 2579 C C . LYS B 1 56 ? -11.93 1.962 -2.945 1 98.19 56 LYS B C 1
ATOM 2581 O O . LYS B 1 56 ? -12.812 1.962 -2.084 1 98.19 56 LYS B O 1
ATOM 2586 N N . PHE B 1 57 ? -11.5 3.035 -3.521 1 98.38 57 PHE B N 1
ATOM 2587 C CA . PHE B 1 57 ? -12.078 4.328 -3.188 1 98.38 57 PHE B CA 1
ATOM 2588 C C . PHE B 1 57 ? -13.562 4.359 -3.535 1 98.38 57 PHE B C 1
ATOM 2590 O O . PHE B 1 57 ? -14.375 4.871 -2.764 1 98.38 57 PHE B O 1
ATOM 2597 N N . ASP B 1 58 ? -13.891 3.768 -4.648 1 97.25 58 ASP B N 1
ATOM 2598 C CA . ASP B 1 58 ? -15.273 3.795 -5.105 1 97.25 58 ASP B CA 1
ATOM 2599 C C . ASP B 1 58 ? -16.172 2.99 -4.172 1 97.25 58 ASP B C 1
ATOM 2601 O O . ASP B 1 58 ? -17.312 3.391 -3.896 1 97.25 58 ASP B O 1
ATOM 2605 N N . HIS B 1 59 ? -15.68 1.924 -3.693 1 96.69 59 HIS B N 1
ATOM 2606 C CA . HIS B 1 59 ? -16.547 0.999 -2.969 1 96.69 59 HIS B CA 1
ATOM 2607 C C . HIS B 1 59 ? -16.453 1.227 -1.464 1 96.69 59 HIS B C 1
ATOM 2609 O O . HIS B 1 59 ? -17.422 1.003 -0.741 1 96.69 59 HIS B O 1
ATOM 2615 N N . MET B 1 60 ? -15.289 1.718 -0.982 1 96.19 60 MET B N 1
ATOM 2616 C CA . MET B 1 60 ? -15.102 1.771 0.465 1 96.19 60 MET B CA 1
ATOM 2617 C C . MET B 1 60 ? -14.812 3.195 0.925 1 96.19 60 MET B C 1
ATOM 2619 O O . MET B 1 60 ? -14.859 3.488 2.121 1 96.19 60 MET B O 1
ATOM 2623 N N . GLY B 1 61 ? -14.453 4.074 0.041 1 97.31 61 GLY B N 1
ATOM 2624 C CA . GLY B 1 61 ? -14.195 5.465 0.373 1 97.31 61 GLY B CA 1
ATOM 2625 C C . GLY B 1 61 ? -12.758 5.723 0.786 1 97.31 61 GLY B C 1
ATOM 2626 O O . GLY B 1 61 ? -12.32 6.875 0.863 1 97.31 61 GLY B O 1
ATOM 2627 N N . HIS B 1 62 ? -11.984 4.684 1.039 1 98.12 62 HIS B N 1
ATOM 2628 C CA . HIS B 1 62 ? -10.562 4.766 1.355 1 98.12 62 HIS B CA 1
ATOM 2629 C C . HIS B 1 62 ? -9.812 3.547 0.833 1 98.12 62 HIS B C 1
ATOM 2631 O O . HIS B 1 62 ? -10.422 2.621 0.293 1 98.12 62 HIS B O 1
ATOM 2637 N N . ASP B 1 63 ? -8.461 3.527 0.967 1 97.75 63 ASP B N 1
ATOM 2638 C CA . ASP B 1 63 ? -7.699 2.527 0.227 1 97.75 63 ASP B CA 1
ATOM 2639 C C . ASP B 1 63 ? -6.977 1.573 1.176 1 97.75 63 ASP B C 1
ATOM 2641 O O . ASP B 1 63 ? -5.98 0.954 0.801 1 97.75 63 ASP B O 1
ATOM 2645 N N . LEU B 1 64 ? -7.488 1.416 2.373 1 97.38 64 LEU B N 1
ATOM 2646 C CA . LEU B 1 64 ? -6.746 0.631 3.357 1 97.38 64 LEU B CA 1
ATOM 2647 C C . LEU B 1 64 ? -7.309 -0.784 3.455 1 97.38 64 LEU B C 1
ATOM 2649 O O . LEU B 1 64 ? -6.73 -1.64 4.129 1 97.38 64 LEU B O 1
ATOM 2653 N N . VAL B 1 65 ? -8.398 -1.052 2.764 1 96 65 VAL B N 1
ATOM 2654 C CA . VAL B 1 65 ? -8.992 -2.383 2.828 1 96 65 VAL B CA 1
ATOM 2655 C C . VAL B 1 65 ? -8.258 -3.324 1.879 1 96 65 VAL B C 1
ATOM 2657 O O . VAL B 1 65 ? -8.172 -3.062 0.677 1 96 65 VAL B O 1
ATOM 2660 N N . GLY B 1 66 ? -7.688 -4.359 2.385 1 95.75 66 GLY B N 1
ATOM 2661 C CA . GLY B 1 66 ? -7.098 -5.406 1.564 1 95.75 66 GLY B CA 1
ATOM 2662 C C . GLY B 1 66 ? -8.133 -6.332 0.944 1 95.75 66 GLY B C 1
ATOM 2663 O O . GLY B 1 66 ? -9.039 -6.805 1.629 1 95.75 66 GLY B O 1
ATOM 2664 N N . LEU B 1 67 ? -8.016 -6.602 -0.312 1 96.69 67 LEU B N 1
ATOM 2665 C CA . LEU B 1 67 ? -8.938 -7.496 -1.007 1 96.69 67 LEU B CA 1
ATOM 2666 C C . LEU B 1 67 ? -8.484 -8.945 -0.883 1 96.69 67 LEU B C 1
ATOM 2668 O O . LEU B 1 67 ? -7.707 -9.43 -1.709 1 96.69 67 LEU B O 1
ATOM 2672 N N . HIS B 1 68 ? -8.93 -9.531 0.089 1 95.44 68 HIS B N 1
ATOM 2673 C CA . HIS B 1 68 ? -8.664 -10.945 0.312 1 95.44 68 HIS B CA 1
ATOM 2674 C C . HIS B 1 68 ? -9.812 -11.805 -0.197 1 95.44 68 HIS B C 1
ATOM 2676 O O . HIS B 1 68 ? -10.945 -11.664 0.255 1 95.44 68 HIS B O 1
ATOM 2682 N N . GLU B 1 69 ? -9.516 -12.672 -1.057 1 95.25 69 GLU B N 1
ATOM 2683 C CA . GLU B 1 69 ? -10.5 -13.5 -1.752 1 95.25 69 GLU B CA 1
ATOM 2684 C C . GLU B 1 69 ? -11.453 -14.164 -0.768 1 95.25 69 GLU B C 1
ATOM 2686 O O . GLU B 1 69 ? -12.672 -14.086 -0.927 1 95.25 69 GLU B O 1
ATOM 2691 N N . LEU B 1 70 ? -10.969 -14.773 0.273 1 94.56 70 LEU B N 1
ATOM 2692 C CA . LEU B 1 70 ? -11.773 -15.5 1.245 1 94.56 70 LEU B CA 1
ATOM 2693 C C . LEU B 1 70 ? -12.68 -14.547 2.018 1 94.56 70 LEU B C 1
ATOM 2695 O O . LEU B 1 70 ? -13.852 -14.852 2.248 1 94.56 70 LEU B O 1
ATOM 2699 N N . ASP B 1 71 ? -12.164 -13.398 2.4 1 96.38 71 ASP B N 1
ATOM 2700 C CA . ASP B 1 71 ? -12.945 -12.414 3.135 1 96.38 71 ASP B CA 1
ATOM 2701 C C . ASP B 1 71 ? -14.086 -11.867 2.279 1 96.38 71 ASP B C 1
ATOM 2703 O O . ASP B 1 71 ? -15.195 -11.656 2.775 1 96.38 71 ASP B O 1
ATOM 2707 N N . ILE B 1 72 ? -13.805 -11.641 1.004 1 97 72 ILE B N 1
ATOM 2708 C CA . ILE B 1 72 ? -14.844 -11.156 0.098 1 97 72 ILE B CA 1
ATOM 2709 C C . ILE B 1 72 ? -15.93 -12.219 -0.059 1 97 72 ILE B C 1
ATOM 2711 O O . ILE B 1 72 ? -17.125 -11.922 0.095 1 97 72 ILE B O 1
ATOM 2715 N N . ARG B 1 73 ? -15.508 -13.461 -0.284 1 94 73 ARG B N 1
ATOM 2716 C CA . ARG B 1 73 ? -16.438 -14.562 -0.532 1 94 73 ARG B CA 1
ATOM 2717 C C . ARG B 1 73 ? -17.297 -14.828 0.69 1 94 73 ARG B C 1
ATOM 2719 O O . ARG B 1 73 ? -18.516 -14.992 0.568 1 94 73 ARG B O 1
ATOM 2726 N N . LYS B 1 74 ? -16.703 -14.766 1.879 1 96.44 74 LYS B N 1
ATOM 2727 C CA . LYS B 1 74 ? -17.422 -15.109 3.107 1 96.44 74 LYS B CA 1
ATOM 2728 C C . LYS B 1 74 ? -18 -13.859 3.775 1 96.44 74 LYS B C 1
ATOM 2730 O O . LYS B 1 74 ? -18.625 -13.945 4.836 1 96.44 74 LYS B O 1
ATOM 2735 N N . GLU B 1 75 ? -17.75 -12.742 3.193 1 97 75 GLU B N 1
ATOM 2736 C CA . GLU B 1 75 ? -18.25 -11.461 3.703 1 97 75 GLU B CA 1
ATOM 2737 C C . GLU B 1 75 ? -17.828 -11.25 5.152 1 97 75 GLU B C 1
ATOM 2739 O O . GLU B 1 75 ? -18.656 -10.977 6.02 1 97 75 GLU B O 1
ATOM 2744 N N . LYS B 1 76 ? -16.547 -11.273 5.344 1 97.06 76 LYS B N 1
ATOM 2745 C CA . LYS B 1 76 ? -15.961 -11.109 6.672 1 97.06 76 LYS B CA 1
ATOM 2746 C C . LYS B 1 76 ? -15.18 -9.797 6.762 1 97.06 76 LYS B C 1
ATOM 2748 O O . LYS B 1 76 ? -14.844 -9.195 5.742 1 97.06 76 LYS B O 1
ATOM 2753 N N . GLY B 1 77 ? -14.938 -9.344 8 1 94.94 77 GLY B N 1
ATOM 2754 C CA . GLY B 1 77 ? -14.164 -8.125 8.211 1 94.94 77 GLY B CA 1
ATOM 2755 C C . GLY B 1 77 ? -14.797 -6.91 7.562 1 94.94 77 GLY B C 1
ATOM 2756 O O . GLY B 1 77 ? -15.977 -6.629 7.777 1 94.94 77 GLY B O 1
ATOM 2757 N N . ALA B 1 78 ? -14.008 -6.219 6.754 1 94.25 78 ALA B N 1
ATOM 2758 C CA . ALA B 1 78 ? -14.469 -4.996 6.094 1 94.25 78 ALA B CA 1
ATOM 2759 C C . ALA B 1 78 ? -15.609 -5.285 5.129 1 94.25 78 ALA B C 1
ATOM 2761 O O . ALA B 1 78 ? -16.312 -4.371 4.699 1 94.25 78 ALA B O 1
ATOM 2762 N N . PHE B 1 79 ? -15.828 -6.516 4.781 1 97.19 79 PHE B N 1
ATOM 2763 C CA . PHE B 1 79 ? -16.844 -6.867 3.797 1 97.19 79 PHE B CA 1
ATOM 2764 C C . PHE B 1 79 ? -18.141 -7.309 4.48 1 97.19 79 PHE B C 1
ATOM 2766 O O . PHE B 1 79 ? -19.141 -7.59 3.816 1 97.19 79 PHE B O 1
ATOM 2773 N N . SER B 1 80 ? -18.031 -7.375 5.828 1 96 80 SER B N 1
ATOM 2774 C CA . SER B 1 80 ? -19.266 -7.645 6.574 1 96 80 SER B CA 1
ATOM 2775 C C . SER B 1 80 ? -20.266 -6.516 6.406 1 96 80 SER B C 1
ATOM 2777 O O . SER B 1 80 ? -20 -5.371 6.766 1 96 80 SER B O 1
ATOM 2779 N N . GLY B 1 81 ? -21.328 -6.75 5.734 1 94.19 81 GLY B N 1
ATOM 2780 C CA . GLY B 1 81 ? -22.375 -5.762 5.562 1 94.19 81 GLY B CA 1
ATOM 2781 C C . GLY B 1 81 ? -22.125 -4.816 4.402 1 94.19 81 GLY B C 1
ATOM 2782 O O . GLY B 1 81 ? -22.891 -3.865 4.195 1 94.19 81 GLY B O 1
ATOM 2783 N N . LEU B 1 82 ? -21.094 -5.031 3.717 1 94.5 82 LEU B N 1
ATOM 2784 C CA . LEU B 1 82 ? -20.766 -4.16 2.594 1 94.5 82 LEU B CA 1
ATOM 2785 C C . LEU B 1 82 ? -21.781 -4.328 1.464 1 94.5 82 LEU B C 1
ATOM 2787 O O . LEU B 1 82 ? -22.125 -3.359 0.791 1 94.5 82 LEU B O 1
ATOM 2791 N N . PHE B 1 83 ? -22.234 -5.539 1.335 1 96.56 83 PHE B N 1
ATOM 2792 C CA . PHE B 1 83 ? -23.094 -5.84 0.193 1 96.56 83 PHE B CA 1
ATOM 2793 C C . PHE B 1 83 ? -24.562 -5.777 0.587 1 96.56 83 PHE B C 1
ATOM 2795 O O . PHE B 1 83 ? -25 -6.48 1.504 1 96.56 83 PHE B O 1
ATOM 2802 N N . ALA B 1 84 ? -25.297 -5.031 -0.117 1 95.81 84 ALA B N 1
ATOM 2803 C CA . ALA B 1 84 ? -26.719 -4.832 0.159 1 95.81 84 ALA B CA 1
ATOM 2804 C C . ALA B 1 84 ? -27.547 -6.008 -0.351 1 95.81 84 ALA B C 1
ATOM 2806 O O . ALA B 1 84 ? -28.703 -6.199 0.071 1 95.81 84 ALA B O 1
ATOM 2807 N N . SER B 1 85 ? -27.031 -6.727 -1.343 1 96.94 85 SER B N 1
ATOM 2808 C CA . SER B 1 85 ? -27.703 -7.848 -1.986 1 96.94 85 SER B CA 1
ATOM 2809 C C . SER B 1 85 ? -26.703 -8.781 -2.668 1 96.94 85 SER B C 1
ATOM 2811 O O . SER B 1 85 ? -25.531 -8.445 -2.789 1 96.94 85 SER B O 1
ATOM 2813 N N . ARG B 1 86 ? -27.219 -9.891 -3.031 1 95.81 86 ARG B N 1
ATOM 2814 C CA . ARG B 1 86 ? -26.391 -10.82 -3.803 1 95.81 86 ARG B CA 1
ATOM 2815 C C . ARG B 1 86 ? -25.969 -10.203 -5.129 1 95.81 86 ARG B C 1
ATOM 2817 O O . ARG B 1 86 ? -24.844 -10.422 -5.594 1 95.81 86 ARG B O 1
ATOM 2824 N N . GLN B 1 87 ? -26.812 -9.445 -5.688 1 97.19 87 GLN B N 1
ATOM 2825 C CA . GLN B 1 87 ? -26.531 -8.773 -6.949 1 97.19 87 GLN B CA 1
ATOM 2826 C C . GLN B 1 87 ? -25.391 -7.758 -6.785 1 97.19 87 GLN B C 1
ATOM 2828 O O . GLN B 1 87 ? -24.531 -7.637 -7.652 1 97.19 87 GLN B O 1
ATOM 2833 N N . HIS B 1 88 ? -25.438 -7.09 -5.672 1 97.31 88 HIS B N 1
ATOM 2834 C CA . HIS B 1 88 ? -24.375 -6.129 -5.379 1 97.31 88 HIS B CA 1
ATOM 2835 C C . HIS B 1 88 ? -23.031 -6.816 -5.262 1 97.31 88 HIS B C 1
ATOM 2837 O O . HIS B 1 88 ? -22.031 -6.34 -5.809 1 97.31 88 HIS B O 1
ATOM 2843 N N . LYS B 1 89 ? -23.031 -7.895 -4.609 1 97.38 89 LYS B N 1
ATOM 2844 C CA . LYS B 1 89 ? -21.797 -8.656 -4.453 1 97.38 89 LYS B CA 1
ATOM 2845 C C . LYS B 1 89 ? -21.297 -9.164 -5.801 1 97.38 89 LYS B C 1
ATOM 2847 O O . LYS B 1 89 ? -20.094 -9.062 -6.102 1 97.38 89 LYS B O 1
ATOM 2852 N N . THR B 1 90 ? -22.172 -9.688 -6.586 1 96.44 90 THR B N 1
ATOM 2853 C CA . THR B 1 90 ? -21.812 -10.18 -7.914 1 96.44 90 THR B CA 1
ATOM 2854 C C . THR B 1 90 ? -21.219 -9.055 -8.766 1 96.44 90 THR B C 1
ATOM 2856 O O . THR B 1 90 ? -20.219 -9.242 -9.445 1 96.44 90 THR B O 1
ATOM 2859 N N . ALA B 1 91 ? -21.828 -7.887 -8.688 1 97.44 91 ALA B N 1
ATOM 2860 C CA . ALA B 1 91 ? -21.328 -6.734 -9.438 1 97.44 91 ALA B CA 1
ATOM 2861 C C . ALA B 1 91 ? -19.938 -6.336 -8.977 1 97.44 91 ALA B C 1
ATOM 2863 O O . ALA B 1 91 ? -19.094 -5.969 -9.789 1 97.44 91 ALA B O 1
ATOM 2864 N N . PHE B 1 92 ? -19.766 -6.398 -7.645 1 97.94 92 PHE B N 1
ATOM 2865 C CA . PHE B 1 92 ? -18.469 -6.113 -7.039 1 97.94 92 PHE B CA 1
ATOM 2866 C C . PHE B 1 92 ? -17.406 -7.062 -7.566 1 97.94 92 PHE B C 1
ATOM 2868 O O . PHE B 1 92 ? -16.344 -6.625 -8.039 1 97.94 92 PHE B O 1
ATOM 2875 N N . LEU B 1 93 ? -17.688 -8.312 -7.629 1 96.81 93 LEU B N 1
ATOM 2876 C CA . LEU B 1 93 ? -16.75 -9.344 -8.078 1 96.81 93 LEU B CA 1
ATOM 2877 C C . LEU B 1 93 ? -16.516 -9.242 -9.578 1 96.81 93 LEU B C 1
ATOM 2879 O O . LEU B 1 93 ? -15.406 -9.469 -10.055 1 96.81 93 LEU B O 1
ATOM 2883 N N . ASP B 1 94 ? -17.547 -8.891 -10.312 1 97 94 ASP B N 1
ATOM 2884 C CA . ASP B 1 94 ? -17.422 -8.719 -11.758 1 97 94 ASP B CA 1
ATOM 2885 C C . ASP B 1 94 ? -16.484 -7.559 -12.094 1 97 94 ASP B C 1
ATOM 2887 O O . ASP B 1 94 ? -15.672 -7.656 -13.016 1 97 94 ASP B O 1
ATOM 2891 N N . GLU B 1 95 ? -16.641 -6.547 -11.344 1 98 95 GLU B N 1
ATOM 2892 C CA . GLU B 1 95 ? -15.773 -5.391 -11.555 1 98 95 GLU B CA 1
ATOM 2893 C C . GLU B 1 95 ? -14.312 -5.734 -11.258 1 98 95 GLU B C 1
ATOM 2895 O O . GLU B 1 95 ? -13.414 -5.324 -11.992 1 98 95 GLU B O 1
ATOM 2900 N N . LEU B 1 96 ? -14.102 -6.469 -10.195 1 97.25 96 LEU B N 1
ATOM 2901 C CA . LEU B 1 96 ? -12.758 -6.918 -9.867 1 97.25 96 LEU B CA 1
ATOM 2902 C C . LEU B 1 96 ? -12.188 -7.797 -10.969 1 97.25 96 LEU B C 1
ATOM 2904 O O . LEU B 1 96 ? -11.031 -7.641 -11.359 1 97.25 96 LEU B O 1
ATOM 2908 N N . THR B 1 97 ? -13 -8.672 -11.461 1 97.19 97 THR B N 1
ATOM 2909 C CA . THR B 1 97 ? -12.594 -9.539 -12.562 1 97.19 97 THR B CA 1
ATOM 2910 C C . THR B 1 97 ? -12.242 -8.719 -13.797 1 97.19 97 THR B C 1
ATOM 2912 O O . THR B 1 97 ? -11.281 -9.023 -14.5 1 97.19 97 THR B O 1
ATOM 2915 N N . ASP B 1 98 ? -12.992 -7.668 -14.047 1 98.12 98 ASP B N 1
ATOM 2916 C CA . ASP B 1 98 ? -12.719 -6.785 -15.18 1 98.12 98 ASP B CA 1
ATOM 2917 C C . ASP B 1 98 ? -11.375 -6.078 -15.016 1 98.12 98 ASP B C 1
ATOM 2919 O O . ASP B 1 98 ? -10.656 -5.859 -15.992 1 98.12 98 ASP B O 1
ATOM 2923 N N . ILE B 1 99 ? -11.094 -5.711 -13.797 1 98.25 99 ILE B N 1
ATOM 2924 C CA . ILE B 1 99 ? -9.812 -5.078 -13.523 1 98.25 99 ILE B CA 1
ATOM 2925 C C . ILE B 1 99 ? -8.68 -6.066 -13.805 1 98.25 99 ILE B C 1
ATOM 2927 O O . ILE B 1 99 ? -7.68 -5.707 -14.43 1 98.25 99 ILE B O 1
ATOM 2931 N N . ILE B 1 100 ? -8.797 -7.281 -13.406 1 97.69 100 ILE B N 1
ATOM 2932 C CA . ILE B 1 100 ? -7.809 -8.32 -13.672 1 97.69 100 ILE B CA 1
ATOM 2933 C C . ILE B 1 100 ? -7.688 -8.531 -15.18 1 97.69 100 ILE B C 1
ATOM 2935 O O . ILE B 1 100 ? -6.578 -8.625 -15.711 1 97.69 100 ILE B O 1
ATOM 2939 N N . ASN B 1 101 ? -8.805 -8.547 -15.82 1 97.38 101 ASN B N 1
ATOM 2940 C CA . ASN B 1 101 ? -8.828 -8.734 -17.266 1 97.38 101 ASN B CA 1
ATOM 2941 C C . ASN B 1 101 ? -8.078 -7.621 -18 1 97.38 101 ASN B C 1
ATOM 2943 O O . ASN B 1 101 ? -7.336 -7.887 -18.938 1 97.38 101 ASN B O 1
ATOM 2947 N N . ALA B 1 102 ? -8.211 -6.453 -17.531 1 97.69 102 ALA B N 1
ATOM 2948 C CA . ALA B 1 102 ? -7.617 -5.285 -18.188 1 97.69 102 ALA B CA 1
ATOM 2949 C C . ALA B 1 102 ? -6.141 -5.145 -17.828 1 97.69 102 ALA B C 1
ATOM 2951 O O . ALA B 1 102 ? -5.406 -4.398 -18.484 1 97.69 102 ALA B O 1
ATOM 2952 N N . SER B 1 103 ? -5.727 -5.773 -16.766 1 97.25 103 SER B N 1
ATOM 2953 C CA . SER B 1 103 ? -4.348 -5.656 -16.281 1 97.25 103 SER B CA 1
ATOM 2954 C C . SER B 1 103 ? -3.424 -6.613 -17.031 1 97.25 103 SER B C 1
ATOM 2956 O O . SER B 1 103 ? -3.699 -7.812 -17.125 1 97.25 103 SER B O 1
ATOM 2958 N N . ASN B 1 104 ? -2.375 -6.059 -17.547 1 95.69 104 ASN B N 1
ATOM 2959 C CA . ASN B 1 104 ? -1.38 -6.898 -18.203 1 95.69 104 ASN B CA 1
ATOM 2960 C C . ASN B 1 104 ? -0.37 -7.457 -17.203 1 95.69 104 ASN B C 1
ATOM 2962 O O . ASN B 1 104 ? 0.308 -6.695 -16.5 1 95.69 104 ASN B O 1
ATOM 2966 N N . PHE B 1 105 ? -0.334 -8.75 -17.094 1 97.44 105 PHE B N 1
ATOM 2967 C CA . PHE B 1 105 ? 0.66 -9.484 -16.328 1 97.44 105 PHE B CA 1
ATOM 2968 C C . PHE B 1 105 ? 0.767 -10.93 -16.812 1 97.44 105 PHE B C 1
ATOM 2970 O O . PHE B 1 105 ? -0.026 -11.367 -17.641 1 97.44 105 PHE B O 1
ATOM 2977 N N . ILE B 1 106 ? 1.789 -11.602 -16.375 1 97.88 106 ILE B N 1
ATOM 2978 C CA . ILE B 1 106 ? 2.021 -12.992 -16.766 1 97.88 106 ILE B CA 1
ATOM 2979 C C . ILE B 1 106 ? 1.793 -13.906 -15.57 1 97.88 106 ILE B C 1
ATOM 2981 O O . ILE B 1 106 ? 2.305 -13.648 -14.477 1 97.88 106 ILE B O 1
ATOM 2985 N N . LEU B 1 107 ? 1.027 -14.922 -15.852 1 98.38 107 LEU B N 1
ATOM 2986 C CA . LEU B 1 107 ? 0.702 -15.898 -14.812 1 98.38 107 LEU B CA 1
ATOM 2987 C C . LEU B 1 107 ? 1.502 -17.188 -15.008 1 98.38 107 LEU B C 1
ATOM 2989 O O . LEU B 1 107 ? 1.592 -17.703 -16.125 1 98.38 107 LEU B O 1
ATOM 2993 N N . ILE B 1 108 ? 2.186 -17.609 -14.008 1 98.75 108 ILE B N 1
ATOM 2994 C CA . ILE B 1 108 ? 2.869 -18.891 -13.914 1 98.75 108 ILE B CA 1
ATOM 2995 C C . ILE B 1 108 ? 2.369 -19.641 -12.688 1 98.75 108 ILE B C 1
ATOM 2997 O O . ILE B 1 108 ? 2.471 -19.156 -11.555 1 98.75 108 ILE B O 1
ATOM 3001 N N . SER B 1 109 ? 1.811 -20.812 -12.898 1 98.81 109 SER B N 1
ATOM 3002 C CA . SER B 1 109 ? 1.164 -21.5 -11.781 1 98.81 109 SER B CA 1
ATOM 3003 C C . SER B 1 109 ? 1.384 -23 -11.852 1 98.81 109 SER B C 1
ATOM 3005 O O . SER B 1 109 ? 1.648 -23.547 -12.93 1 98.81 109 SER B O 1
ATOM 3007 N N . CYS B 1 110 ? 1.349 -23.578 -10.711 1 98.69 110 CYS B N 1
ATOM 3008 C CA . CYS B 1 110 ? 1.414 -25.031 -10.57 1 98.69 110 CYS B CA 1
ATOM 3009 C C . CYS B 1 110 ? 0.317 -25.547 -9.641 1 98.69 110 CYS B C 1
ATOM 3011 O O . CYS B 1 110 ? 0.106 -24.984 -8.562 1 98.69 110 CYS B O 1
ATOM 3013 N N . VAL B 1 111 ? -0.413 -26.516 -10.086 1 98.56 111 VAL B N 1
ATOM 3014 C CA . VAL B 1 111 ? -1.431 -27.188 -9.281 1 98.56 111 VAL B CA 1
ATOM 3015 C C . VAL B 1 111 ? -0.958 -28.594 -8.914 1 98.56 111 VAL B C 1
ATOM 3017 O O . VAL B 1 111 ? -0.629 -29.391 -9.797 1 98.56 111 VAL B O 1
ATOM 3020 N N . ILE B 1 112 ? -0.897 -28.797 -7.668 1 98 112 ILE B N 1
ATOM 3021 C CA . ILE B 1 112 ? -0.535 -30.125 -7.16 1 98 112 ILE B CA 1
ATOM 3022 C C . ILE B 1 112 ? -1.795 -30.875 -6.758 1 98 112 ILE B C 1
ATOM 3024 O O . ILE B 1 112 ? -2.557 -30.422 -5.902 1 98 112 ILE B O 1
ATOM 3028 N N . ASP B 1 113 ? -2.037 -31.969 -7.395 1 96.88 113 ASP B N 1
ATOM 3029 C CA . ASP B 1 113 ? -3.041 -32.906 -6.922 1 96.88 113 ASP B CA 1
ATOM 3030 C C . ASP B 1 113 ? -2.508 -33.75 -5.758 1 96.88 113 ASP B C 1
ATOM 3032 O O . ASP B 1 113 ? -1.839 -34.75 -5.965 1 96.88 113 ASP B O 1
ATOM 3036 N N . LYS B 1 114 ? -2.9 -33.375 -4.586 1 96.69 114 LYS B N 1
ATOM 3037 C CA . LYS B 1 114 ? -2.281 -33.938 -3.398 1 96.69 114 LYS B CA 1
ATOM 3038 C C . LYS B 1 114 ? -2.682 -35.406 -3.227 1 96.69 114 LYS B C 1
ATOM 3040 O O . LYS B 1 114 ? -1.893 -36.219 -2.738 1 96.69 114 LYS B O 1
ATOM 3045 N N . ALA B 1 115 ? -3.895 -35.75 -3.58 1 94.12 115 ALA B N 1
ATOM 3046 C CA . ALA B 1 115 ? -4.34 -37.125 -3.504 1 94.12 115 ALA B CA 1
ATOM 3047 C C . ALA B 1 115 ? -3.504 -38.031 -4.41 1 94.12 115 ALA B C 1
ATOM 3049 O O . ALA B 1 115 ? -2.982 -39.062 -3.971 1 94.12 115 ALA B O 1
ATOM 3050 N N . SER B 1 116 ? -3.365 -37.594 -5.637 1 94.31 116 SER B N 1
ATOM 3051 C CA . SER B 1 116 ? -2.568 -38.344 -6.602 1 94.31 116 SER B CA 1
ATOM 3052 C C . SER B 1 116 ? -1.103 -38.406 -6.184 1 94.31 116 SER B C 1
ATOM 3054 O O . SER B 1 116 ? -0.445 -39.438 -6.34 1 94.31 116 SER B O 1
ATOM 3056 N N . LEU B 1 117 ? -0.564 -37.344 -5.672 1 95.5 117 LEU B N 1
ATOM 3057 C CA . LEU B 1 117 ? 0.824 -37.25 -5.23 1 95.5 117 LEU B CA 1
ATOM 3058 C C . LEU B 1 117 ? 1.081 -38.25 -4.09 1 95.5 117 LEU B C 1
ATOM 3060 O O . LEU B 1 117 ? 2.084 -38.969 -4.098 1 95.5 117 LEU B O 1
ATOM 3064 N N . ARG B 1 118 ? 0.175 -38.219 -3.164 1 93.81 118 ARG B N 1
ATOM 3065 C CA . ARG B 1 118 ? 0.29 -39.094 -2.021 1 93.81 118 ARG B CA 1
ATOM 3066 C C . ARG B 1 118 ? 0.269 -40.562 -2.467 1 93.81 118 ARG B C 1
ATOM 3068 O O . ARG B 1 118 ? 1.019 -41.406 -1.942 1 93.81 118 ARG B O 1
ATOM 3075 N N . GLU B 1 119 ? -0.552 -40.875 -3.359 1 92.5 119 GLU B N 1
ATOM 3076 C CA . GLU B 1 119 ? -0.666 -42.219 -3.881 1 92.5 119 GLU B CA 1
ATOM 3077 C C . GLU B 1 119 ? 0.625 -42.656 -4.566 1 92.5 119 GLU B C 1
ATOM 3079 O O . GLU B 1 119 ? 1.07 -43.812 -4.395 1 92.5 119 GLU B O 1
ATOM 3084 N N . LYS B 1 120 ? 1.225 -41.812 -5.242 1 90.81 120 LYS B N 1
ATOM 3085 C CA . LYS B 1 120 ? 2.373 -42.156 -6.074 1 90.81 120 LYS B CA 1
ATOM 3086 C C . LYS B 1 120 ? 3.674 -42.062 -5.281 1 90.81 120 LYS B C 1
ATOM 3088 O O . LYS B 1 120 ? 4.602 -42.844 -5.512 1 90.81 120 LYS B O 1
ATOM 3093 N N . GLN B 1 121 ? 3.766 -41.125 -4.426 1 89.44 121 GLN B N 1
ATOM 3094 C CA . GLN B 1 121 ? 5.07 -40.844 -3.838 1 89.44 121 GLN B CA 1
ATOM 3095 C C . GLN B 1 121 ? 5 -40.844 -2.312 1 89.44 121 GLN B C 1
ATOM 3097 O O . GLN B 1 121 ? 5.988 -40.562 -1.641 1 89.44 121 GLN B O 1
ATOM 3102 N N . GLY B 1 122 ? 3.873 -41.062 -1.804 1 85.62 122 GLY B N 1
ATOM 3103 C CA . GLY B 1 122 ? 3.715 -41.062 -0.358 1 85.62 122 GLY B CA 1
ATOM 3104 C C . GLY B 1 122 ? 3.559 -39.656 0.222 1 85.62 122 GLY B C 1
ATOM 3105 O O . GLY B 1 122 ? 3.01 -38.781 -0.43 1 85.62 122 GLY B O 1
ATOM 3106 N N . PHE B 1 123 ? 4.047 -39.5 1.534 1 82.81 123 PHE B N 1
ATOM 3107 C CA . PHE B 1 123 ? 3.771 -38.281 2.271 1 82.81 123 PHE B CA 1
ATOM 3108 C C . PHE B 1 123 ? 5.012 -37.406 2.342 1 82.81 123 PHE B C 1
ATOM 3110 O O . PHE B 1 123 ? 4.988 -36.344 2.953 1 82.81 123 PHE B O 1
ATOM 3117 N N . ALA B 1 124 ? 5.984 -37.781 1.693 1 83.56 124 ALA B N 1
ATOM 3118 C CA . ALA B 1 124 ? 7.277 -37.156 1.956 1 83.56 124 ALA B CA 1
ATOM 3119 C C . ALA B 1 124 ? 7.426 -35.844 1.179 1 83.56 124 ALA B C 1
ATOM 3121 O O . ALA B 1 124 ? 8.203 -34.969 1.567 1 83.56 124 ALA B O 1
ATOM 3122 N N . GLN B 1 125 ? 6.652 -35.75 0.171 1 90.12 125 GLN B N 1
ATOM 3123 C CA . GLN B 1 125 ? 6.809 -34.562 -0.676 1 90.12 125 GLN B CA 1
ATOM 3124 C C . GLN B 1 125 ? 6.082 -33.375 -0.084 1 90.12 125 GLN B C 1
ATOM 3126 O O . GLN B 1 125 ? 5.012 -33.5 0.511 1 90.12 125 GLN B O 1
ATOM 3131 N N . ASN B 1 126 ? 6.684 -32.219 -0.173 1 94.75 126 ASN B N 1
ATOM 3132 C CA . ASN B 1 126 ? 6.055 -30.953 0.188 1 94.75 126 ASN B CA 1
ATOM 3133 C C . ASN B 1 126 ? 5.48 -30.25 -1.034 1 94.75 126 ASN B C 1
ATOM 3135 O O . ASN B 1 126 ? 6.23 -29.734 -1.87 1 94.75 126 ASN B O 1
ATOM 3139 N N . PRO B 1 127 ? 4.152 -30.203 -1.124 1 97 127 PRO B N 1
ATOM 3140 C CA . PRO B 1 127 ? 3.523 -29.609 -2.307 1 97 127 PRO B CA 1
ATOM 3141 C C . PRO B 1 127 ? 4.012 -28.203 -2.59 1 97 127 PRO B C 1
ATOM 3143 O O . PRO B 1 127 ? 4.191 -27.828 -3.75 1 97 127 PRO B O 1
ATOM 3146 N N . TYR B 1 128 ? 4.242 -27.422 -1.589 1 97.69 128 TYR B N 1
ATOM 3147 C CA . TYR B 1 128 ? 4.707 -26.047 -1.75 1 97.69 128 TYR B CA 1
ATOM 3148 C C . TYR B 1 128 ? 6.082 -26 -2.408 1 97.69 128 TYR B C 1
ATOM 3150 O O . TYR B 1 128 ? 6.312 -25.219 -3.328 1 97.69 128 TYR B O 1
ATOM 3158 N N . HIS B 1 129 ? 6.961 -26.891 -1.983 1 97 129 HIS B N 1
ATOM 3159 C CA . HIS B 1 129 ? 8.32 -26.922 -2.514 1 97 129 HIS B CA 1
ATOM 3160 C C . HIS B 1 129 ? 8.336 -27.406 -3.963 1 97 129 HIS B C 1
ATOM 3162 O O . HIS B 1 129 ? 9.055 -26.844 -4.793 1 97 129 HIS B O 1
ATOM 3168 N N . LEU B 1 130 ? 7.531 -28.391 -4.199 1 96.94 130 LEU B N 1
ATOM 3169 C CA . LEU B 1 130 ? 7.426 -28.891 -5.566 1 96.94 130 LEU B CA 1
ATOM 3170 C C . LEU B 1 130 ? 6.938 -27.797 -6.508 1 96.94 130 LEU B C 1
ATOM 3172 O O . LEU B 1 130 ? 7.555 -27.547 -7.543 1 96.94 130 LEU B O 1
ATOM 3176 N N . ALA B 1 131 ? 5.848 -27.172 -6.086 1 98.44 131 ALA B N 1
ATOM 3177 C CA . ALA B 1 131 ? 5.266 -26.109 -6.902 1 98.44 131 ALA B CA 1
ATOM 3178 C C . ALA B 1 131 ? 6.242 -24.953 -7.07 1 98.44 131 ALA B C 1
ATOM 3180 O O . ALA B 1 131 ? 6.363 -24.375 -8.156 1 98.44 131 ALA B O 1
ATOM 3181 N N . LEU B 1 132 ? 6.941 -24.594 -6.016 1 98.75 132 LEU B N 1
ATOM 3182 C CA . LEU B 1 132 ? 7.926 -23.516 -6.039 1 98.75 132 LEU B CA 1
ATOM 3183 C C . LEU B 1 132 ? 9 -23.781 -7.09 1 98.75 132 LEU B C 1
ATOM 3185 O O . LEU B 1 132 ? 9.336 -22.906 -7.879 1 98.75 132 LEU B O 1
ATOM 3189 N N . GLY B 1 133 ? 9.523 -24.984 -7.066 1 98.25 133 GLY B N 1
ATOM 3190 C CA . GLY B 1 133 ? 10.547 -25.344 -8.031 1 98.25 133 GLY B CA 1
ATOM 3191 C C . GLY B 1 133 ? 10.102 -25.156 -9.469 1 98.25 133 GLY B C 1
ATOM 3192 O O . GLY B 1 133 ? 10.805 -24.531 -10.266 1 98.25 133 GLY B O 1
ATOM 3193 N N . PHE B 1 134 ? 8.93 -25.656 -9.758 1 97.62 134 PHE B N 1
ATOM 3194 C CA . PHE B 1 134 ? 8.375 -25.531 -11.102 1 97.62 134 PHE B CA 1
ATOM 3195 C C . PHE B 1 134 ? 8.211 -24.062 -11.477 1 97.62 134 PHE B C 1
ATOM 3197 O O . PHE B 1 134 ? 8.609 -23.656 -12.57 1 97.62 134 PHE B O 1
ATOM 3204 N N . CYS B 1 135 ? 7.641 -23.312 -10.594 1 98.75 135 CYS B N 1
ATOM 3205 C CA . CYS B 1 135 ? 7.309 -21.922 -10.898 1 98.75 135 CYS B CA 1
ATOM 3206 C C . CYS B 1 135 ? 8.57 -21.094 -11.062 1 98.75 135 CYS B C 1
ATOM 3208 O O . CYS B 1 135 ? 8.641 -20.234 -11.945 1 98.75 135 CYS B O 1
ATOM 3210 N N . LEU B 1 136 ? 9.617 -21.328 -10.258 1 98.88 136 LEU B N 1
ATOM 3211 C CA . LEU B 1 136 ? 10.867 -20.594 -10.375 1 98.88 136 LEU B CA 1
ATOM 3212 C C . LEU B 1 136 ? 11.562 -20.906 -11.695 1 98.88 136 LEU B C 1
ATOM 3214 O O . LEU B 1 136 ? 12.102 -20 -12.344 1 98.88 136 LEU B O 1
ATOM 3218 N N . GLU B 1 137 ? 11.555 -22.109 -12.094 1 98.62 137 GLU B N 1
ATOM 3219 C CA . GLU B 1 137 ? 12.164 -22.5 -13.367 1 98.62 137 GLU B CA 1
ATOM 3220 C C . GLU B 1 137 ? 11.438 -21.844 -14.547 1 98.62 137 GLU B C 1
ATOM 3222 O O . GLU B 1 137 ? 12.078 -21.328 -15.461 1 98.62 137 GLU B O 1
ATOM 3227 N N . THR B 1 138 ? 10.125 -21.922 -14.469 1 98.31 138 THR B N 1
ATOM 3228 C CA . THR B 1 138 ? 9.336 -21.297 -15.531 1 98.31 138 THR B CA 1
ATOM 3229 C C . THR B 1 138 ? 9.531 -19.797 -15.547 1 98.31 138 THR B C 1
ATOM 3231 O O . THR B 1 138 ? 9.594 -19.188 -16.609 1 98.31 138 THR B O 1
ATOM 3234 N N . LEU B 1 139 ? 9.625 -19.156 -14.359 1 98.69 139 LEU B N 1
ATOM 3235 C CA . LEU B 1 139 ? 9.891 -17.734 -14.266 1 98.69 139 LEU B CA 1
ATOM 3236 C C . LEU B 1 139 ? 11.203 -17.375 -14.961 1 98.69 139 LEU B C 1
ATOM 3238 O O . LEU B 1 139 ? 11.281 -16.375 -15.68 1 98.69 139 LEU B O 1
ATOM 3242 N N . TYR B 1 140 ? 12.203 -18.172 -14.758 1 98.44 140 TYR B N 1
ATOM 3243 C CA . TYR B 1 140 ? 13.5 -17.938 -15.391 1 98.44 140 TYR B CA 1
ATOM 3244 C C . TYR B 1 140 ? 13.383 -18 -16.906 1 98.44 140 TYR B C 1
ATOM 3246 O O . TYR B 1 140 ? 13.93 -17.141 -17.609 1 98.44 140 TYR B O 1
ATOM 3254 N N . GLU B 1 141 ? 12.648 -18.984 -17.391 1 97.19 141 GLU B N 1
ATOM 3255 C CA . GLU B 1 141 ? 12.422 -19.094 -18.828 1 97.19 141 GLU B CA 1
ATOM 3256 C C . GLU B 1 141 ? 11.727 -17.859 -19.375 1 97.19 141 GLU B C 1
ATOM 3258 O O . GLU B 1 141 ? 12.094 -17.344 -20.438 1 97.19 141 GLU B O 1
ATOM 3263 N N . PHE B 1 142 ? 10.742 -17.422 -18.703 1 97.25 142 PHE B N 1
ATOM 3264 C CA . PHE B 1 142 ? 10.023 -16.203 -19.094 1 97.25 142 PHE B CA 1
ATOM 3265 C C . PHE B 1 142 ? 10.977 -15.016 -19.156 1 97.25 142 PHE B C 1
ATOM 3267 O O . PHE B 1 142 ? 10.961 -14.266 -20.141 1 97.25 142 PHE B O 1
ATOM 3274 N N . LEU B 1 143 ? 11.805 -14.859 -18.125 1 97.69 143 LEU B N 1
ATOM 3275 C CA . LEU B 1 143 ? 12.719 -13.727 -18.062 1 97.69 143 LEU B CA 1
ATOM 3276 C C . LEU B 1 143 ? 13.773 -13.82 -19.156 1 97.69 143 LEU B C 1
ATOM 3278 O O . LEU B 1 143 ? 14.227 -12.797 -19.688 1 97.69 143 LEU B O 1
ATOM 3282 N N . GLN B 1 144 ? 14.148 -15.055 -19.516 1 96.62 144 GLN B N 1
ATOM 3283 C CA . GLN B 1 144 ? 15.031 -15.25 -20.656 1 96.62 144 GLN B CA 1
ATOM 3284 C C . GLN B 1 144 ? 14.398 -14.727 -21.938 1 96.62 144 GLN B C 1
ATOM 3286 O O . GLN B 1 144 ? 15.039 -14.023 -22.719 1 96.62 144 GLN B O 1
ATOM 3291 N N . GLU B 1 145 ? 13.148 -15.109 -22.078 1 95.12 145 GLU B N 1
ATOM 3292 C CA . GLU B 1 145 ? 12.414 -14.672 -23.25 1 95.12 145 GLU B CA 1
ATOM 3293 C C . GLU B 1 145 ? 12.367 -13.148 -23.344 1 95.12 145 GLU B C 1
ATOM 3295 O O . GLU B 1 145 ? 12.359 -12.586 -24.438 1 95.12 145 GLU B O 1
ATOM 3300 N N . LYS B 1 146 ? 12.383 -12.477 -22.234 1 95.5 146 LYS B N 1
ATOM 3301 C CA . LYS B 1 146 ? 12.281 -11.023 -22.172 1 95.5 146 LYS B CA 1
ATOM 3302 C C . LYS B 1 146 ? 13.672 -10.383 -22.094 1 95.5 146 LYS B C 1
ATOM 3304 O O . LYS B 1 146 ? 13.789 -9.172 -21.891 1 95.5 146 LYS B O 1
ATOM 3309 N N . ASN B 1 147 ? 14.711 -11.164 -22.156 1 96.44 147 ASN B N 1
ATOM 3310 C CA . ASN B 1 147 ? 16.109 -10.719 -22.078 1 96.44 147 ASN B CA 1
ATOM 3311 C C . ASN B 1 147 ? 16.391 -10.039 -20.734 1 96.44 147 ASN B C 1
ATOM 3313 O O . ASN B 1 147 ? 17.062 -9 -20.703 1 96.44 147 ASN B O 1
ATOM 3317 N N . GLN B 1 148 ? 15.82 -10.617 -19.656 1 96.62 148 GLN B N 1
ATOM 3318 C CA . GLN B 1 148 ? 15.977 -10.07 -18.312 1 96.62 148 GLN B CA 1
ATOM 3319 C C . GLN B 1 148 ? 16.594 -11.102 -17.375 1 96.62 148 GLN B C 1
ATOM 3321 O O . GLN B 1 148 ? 16.562 -10.945 -16.156 1 96.62 148 GLN B O 1
ATOM 3326 N N . GLN B 1 149 ? 17.219 -12.148 -17.828 1 94.81 149 GLN B N 1
ATOM 3327 C CA . GLN B 1 149 ? 17.641 -13.305 -17.062 1 94.81 149 GLN B CA 1
ATOM 3328 C C . GLN B 1 149 ? 18.875 -12.992 -16.219 1 94.81 149 GLN B C 1
ATOM 3330 O O . GLN B 1 149 ? 19.234 -13.75 -15.312 1 94.81 149 GLN B O 1
ATOM 3335 N N . SER B 1 150 ? 19.547 -11.93 -16.453 1 96.06 150 SER B N 1
ATOM 3336 C CA . SER B 1 150 ? 20.781 -11.609 -15.719 1 96.06 150 SER B CA 1
ATOM 3337 C C . SER B 1 150 ? 20.516 -10.578 -14.625 1 96.06 150 SER B C 1
ATOM 3339 O O . SER B 1 150 ? 21.359 -10.359 -13.758 1 96.06 150 SER B O 1
ATOM 3341 N N . ALA B 1 151 ? 19.375 -9.938 -14.672 1 97.69 151 ALA B N 1
ATOM 3342 C CA . ALA B 1 151 ? 19.047 -8.891 -13.703 1 97.69 151 ALA B CA 1
ATOM 3343 C C . ALA B 1 151 ? 18.375 -9.484 -12.469 1 97.69 151 ALA B C 1
ATOM 3345 O O . ALA B 1 151 ? 17.656 -10.477 -12.562 1 97.69 151 ALA B O 1
ATOM 3346 N N . LEU B 1 152 ? 18.578 -8.898 -11.289 1 98.44 152 LEU B N 1
ATOM 3347 C CA . LEU B 1 152 ? 17.953 -9.352 -10.047 1 98.44 152 LEU B CA 1
ATOM 3348 C C . LEU B 1 152 ? 16.438 -9.164 -10.094 1 98.44 152 LEU B C 1
ATOM 3350 O O . LEU B 1 152 ? 15.953 -8.07 -10.375 1 98.44 152 LEU B O 1
ATOM 3354 N N . THR B 1 153 ? 15.727 -10.219 -9.898 1 98.81 153 THR B N 1
ATOM 3355 C CA . THR B 1 153 ? 14.266 -10.203 -9.836 1 98.81 153 THR B CA 1
ATOM 3356 C C . THR B 1 153 ? 13.781 -10.547 -8.43 1 98.81 153 THR B C 1
ATOM 3358 O O . THR B 1 153 ? 14.18 -11.57 -7.867 1 98.81 153 THR B O 1
ATOM 3361 N N . HIS B 1 154 ? 12.984 -9.688 -7.879 1 98.88 154 HIS B N 1
ATOM 3362 C CA . HIS B 1 154 ? 12.43 -9.945 -6.555 1 98.88 154 HIS B CA 1
ATOM 3363 C C . HIS B 1 154 ? 11.117 -10.719 -6.645 1 98.88 154 HIS B C 1
ATOM 3365 O O . HIS B 1 154 ? 10.289 -10.438 -7.508 1 98.88 154 HIS B O 1
ATOM 3371 N N . VAL B 1 155 ? 10.961 -11.703 -5.824 1 98.94 155 VAL B N 1
ATOM 3372 C CA . VAL B 1 155 ? 9.766 -12.531 -5.699 1 98.94 155 VAL B CA 1
ATOM 3373 C C . VAL B 1 155 ? 9.164 -12.367 -4.305 1 98.94 155 VAL B C 1
ATOM 3375 O O . VAL B 1 155 ? 9.781 -12.758 -3.309 1 98.94 155 VAL B O 1
ATOM 3378 N N . ILE B 1 156 ? 7.965 -11.836 -4.258 1 98.88 156 ILE B N 1
ATOM 3379 C CA . ILE B 1 156 ? 7.359 -11.43 -2.994 1 98.88 156 ILE B CA 1
ATOM 3380 C C . ILE B 1 156 ? 6.359 -12.484 -2.537 1 98.88 156 ILE B C 1
ATOM 3382 O O . ILE B 1 156 ? 5.449 -12.852 -3.285 1 98.88 156 ILE B O 1
ATOM 3386 N N . PHE B 1 157 ? 6.539 -12.953 -1.279 1 98.62 157 PHE B N 1
ATOM 3387 C CA . PHE B 1 157 ? 5.637 -13.906 -0.643 1 98.62 157 PHE B CA 1
ATOM 3388 C C . PHE B 1 157 ? 4.973 -13.289 0.58 1 98.62 157 PHE B C 1
ATOM 3390 O O . PHE B 1 157 ? 5.562 -12.445 1.255 1 98.62 157 PHE B O 1
ATOM 3397 N N . GLU B 1 158 ? 3.781 -13.656 0.801 1 95.88 158 GLU B N 1
ATOM 3398 C CA . GLU B 1 158 ? 3.168 -13.273 2.07 1 95.88 158 GLU B CA 1
ATOM 3399 C C . GLU B 1 158 ? 3.693 -14.141 3.217 1 95.88 158 GLU B C 1
ATOM 3401 O O . GLU B 1 158 ? 3.809 -15.359 3.08 1 95.88 158 GLU B O 1
ATOM 3406 N N . ARG B 1 159 ? 3.969 -13.508 4.312 1 95.56 159 ARG B N 1
ATOM 3407 C CA . ARG B 1 159 ? 4.453 -14.211 5.496 1 95.56 159 ARG B CA 1
ATOM 3408 C C . ARG B 1 159 ? 3.379 -15.141 6.059 1 95.56 159 ARG B C 1
ATOM 3410 O O . ARG B 1 159 ? 2.195 -14.789 6.07 1 95.56 159 ARG B O 1
ATOM 3417 N N . ARG B 1 160 ? 3.859 -16.25 6.52 1 92.25 160 ARG B N 1
ATOM 3418 C CA . ARG B 1 160 ? 3.074 -17.219 7.27 1 92.25 160 ARG B CA 1
ATOM 3419 C C . ARG B 1 160 ? 3.678 -17.469 8.648 1 92.25 160 ARG B C 1
ATOM 3421 O O . ARG B 1 160 ? 3.984 -16.516 9.375 1 92.25 160 ARG B O 1
ATOM 3428 N N . GLY B 1 161 ? 3.857 -18.656 9.172 1 93.19 161 GLY B N 1
ATOM 3429 C CA . GLY B 1 161 ? 4.586 -18.922 10.406 1 93.19 161 GLY B CA 1
ATOM 3430 C C . GLY B 1 161 ? 6.094 -18.875 10.227 1 93.19 161 GLY B C 1
ATOM 3431 O O . GLY B 1 161 ? 6.602 -19.141 9.133 1 93.19 161 GLY B O 1
ATOM 3432 N N . LYS B 1 162 ? 6.758 -18.531 11.266 1 95.56 162 LYS B N 1
ATOM 3433 C CA . LYS B 1 162 ? 8.211 -18.391 11.219 1 95.56 162 LYS B CA 1
ATOM 3434 C C . LYS B 1 162 ? 8.867 -19.641 10.641 1 95.56 162 LYS B C 1
ATOM 3436 O O . LYS B 1 162 ? 9.742 -19.547 9.781 1 95.56 162 LYS B O 1
ATOM 3441 N N . ARG B 1 163 ? 8.5 -20.75 11.109 1 95.69 163 ARG B N 1
ATOM 3442 C CA . ARG B 1 163 ? 9.07 -22.016 10.641 1 95.69 163 ARG B CA 1
ATOM 3443 C C . ARG B 1 163 ? 8.797 -22.203 9.156 1 95.69 163 ARG B C 1
ATOM 3445 O O . ARG B 1 163 ? 9.703 -22.562 8.391 1 95.69 163 ARG B O 1
ATOM 3452 N N . GLU B 1 164 ? 7.559 -21.984 8.758 1 94.38 164 GLU B N 1
ATOM 3453 C CA . GLU B 1 164 ? 7.164 -22.141 7.363 1 94.38 164 GLU B CA 1
ATOM 3454 C C . GLU B 1 164 ? 7.949 -21.203 6.461 1 94.38 164 GLU B C 1
ATOM 3456 O O . GLU B 1 164 ? 8.383 -21.578 5.375 1 94.38 164 GLU B O 1
ATOM 3461 N N . ASP B 1 165 ? 8.156 -19.984 6.945 1 96.94 165 ASP B N 1
ATOM 3462 C CA . ASP B 1 165 ? 8.883 -18.984 6.168 1 96.94 165 ASP B CA 1
ATOM 3463 C C . ASP B 1 165 ? 10.352 -19.375 6.016 1 96.94 165 ASP B C 1
ATOM 3465 O O . ASP B 1 165 ? 10.93 -19.234 4.938 1 96.94 165 ASP B O 1
ATOM 3469 N N . ASN B 1 166 ? 10.891 -19.844 7.07 1 97.94 166 ASN B N 1
ATOM 3470 C CA . ASN B 1 166 ? 12.281 -20.297 7.02 1 97.94 166 ASN B CA 1
ATOM 3471 C C . ASN B 1 166 ? 12.461 -21.453 6.039 1 97.94 166 ASN B C 1
ATOM 3473 O O . ASN B 1 166 ? 13.414 -21.453 5.258 1 97.94 166 ASN B O 1
ATOM 3477 N N . GLU B 1 167 ? 11.594 -22.375 6.109 1 97.12 167 GLU B N 1
ATOM 3478 C CA . GLU B 1 167 ? 11.656 -23.516 5.211 1 97.12 167 GLU B CA 1
ATOM 3479 C C . GLU B 1 167 ? 11.5 -23.094 3.754 1 97.12 167 GLU B C 1
ATOM 3481 O O . GLU B 1 167 ? 12.219 -23.578 2.879 1 97.12 167 GLU B O 1
ATOM 3486 N N . LEU B 1 168 ? 10.594 -22.234 3.562 1 97.88 168 LEU B N 1
ATOM 3487 C CA . LEU B 1 168 ? 10.375 -21.719 2.211 1 97.88 168 LEU B CA 1
ATOM 3488 C C . LEU B 1 168 ? 11.609 -20.984 1.698 1 97.88 168 LEU B C 1
ATOM 3490 O O . LEU B 1 168 ? 12.023 -21.188 0.554 1 97.88 168 LEU B O 1
ATOM 3494 N N . GLU B 1 169 ? 12.117 -20.125 2.516 1 98.5 169 GLU B N 1
ATOM 3495 C CA . GLU B 1 169 ? 13.312 -19.391 2.125 1 98.5 169 GLU B CA 1
ATOM 3496 C C . GLU B 1 169 ? 14.469 -20.328 1.806 1 98.5 169 GLU B C 1
ATOM 3498 O O . GLU B 1 169 ? 15.195 -20.125 0.833 1 98.5 169 GLU B O 1
ATOM 3503 N N . PHE B 1 170 ? 14.602 -21.312 2.625 1 98.38 170 PHE B N 1
ATOM 3504 C CA . PHE B 1 170 ? 15.656 -22.297 2.398 1 98.38 170 PHE B CA 1
ATOM 3505 C C . PHE B 1 170 ? 15.484 -22.969 1.043 1 98.38 170 PHE B C 1
ATOM 3507 O O . PHE B 1 170 ? 16.438 -23.047 0.259 1 98.38 170 PHE B O 1
ATOM 3514 N N . GLU B 1 171 ? 14.312 -23.469 0.779 1 98.25 171 GLU B N 1
ATOM 3515 C CA . GLU B 1 171 ? 14.023 -24.125 -0.494 1 98.25 171 GLU B CA 1
ATOM 3516 C C . GLU B 1 171 ? 14.242 -23.172 -1.666 1 98.25 171 GLU B C 1
ATOM 3518 O O . GLU B 1 171 ? 14.82 -23.562 -2.686 1 98.25 171 GLU B O 1
ATOM 3523 N N . PHE B 1 172 ? 13.836 -21.938 -1.499 1 98.88 172 PHE B N 1
ATOM 3524 C CA . PHE B 1 172 ? 13.992 -20.906 -2.516 1 98.88 172 PHE B CA 1
ATOM 3525 C C . PHE B 1 172 ? 15.469 -20.703 -2.852 1 98.88 172 PHE B C 1
ATOM 3527 O O . PHE B 1 172 ? 15.844 -20.672 -4.023 1 98.88 172 PHE B O 1
ATOM 3534 N N . ARG B 1 173 ? 16.25 -20.578 -1.852 1 98.69 173 ARG B N 1
ATOM 3535 C CA . ARG B 1 173 ? 17.672 -20.328 -2.033 1 98.69 173 ARG B CA 1
ATOM 3536 C C . ARG B 1 173 ? 18.359 -21.547 -2.648 1 98.69 173 ARG B C 1
ATOM 3538 O O . ARG B 1 173 ? 19.266 -21.391 -3.469 1 98.69 173 ARG B O 1
ATOM 3545 N N . ARG B 1 174 ? 17.984 -22.703 -2.242 1 98.19 174 ARG B N 1
ATOM 3546 C CA . ARG B 1 174 ? 18.531 -23.922 -2.832 1 98.19 174 ARG B CA 1
ATOM 3547 C C . ARG B 1 174 ? 18.266 -23.969 -4.332 1 98.19 174 ARG B C 1
ATOM 3549 O O . ARG B 1 174 ? 19.156 -24.312 -5.113 1 98.19 174 ARG B O 1
ATOM 3556 N N . MET B 1 175 ? 17.031 -23.656 -4.68 1 98.44 175 MET B N 1
ATOM 3557 C CA . MET B 1 175 ? 16.672 -23.609 -6.094 1 98.44 175 MET B CA 1
ATOM 3558 C C . MET B 1 175 ? 17.516 -22.578 -6.84 1 98.44 175 MET B C 1
ATOM 3560 O O . MET B 1 175 ? 18 -22.844 -7.938 1 98.44 175 MET B O 1
ATOM 3564 N N . CYS B 1 176 ? 17.719 -21.422 -6.211 1 98.44 176 CYS B N 1
ATOM 3565 C CA . CYS B 1 176 ? 18.453 -20.328 -6.848 1 98.44 176 CYS B CA 1
ATOM 3566 C C . CYS B 1 176 ? 19.938 -20.656 -6.938 1 98.44 176 CYS B C 1
ATOM 3568 O O . CYS B 1 176 ? 20.641 -20.156 -7.828 1 98.44 176 CYS B O 1
ATOM 3570 N N . ASP B 1 177 ? 20.406 -21.547 -6.07 1 98.12 177 ASP B N 1
ATOM 3571 C CA . ASP B 1 177 ? 21.828 -21.844 -5.996 1 98.12 177 ASP B CA 1
ATOM 3572 C C . ASP B 1 177 ? 22.172 -23.062 -6.84 1 98.12 177 ASP B C 1
ATOM 3574 O O . ASP B 1 177 ? 23.281 -23.609 -6.742 1 98.12 177 ASP B O 1
ATOM 3578 N N . GLY B 1 178 ? 21.203 -23.562 -7.574 1 97.62 178 GLY B N 1
ATOM 3579 C CA . GLY B 1 178 ? 21.609 -24.562 -8.539 1 97.62 178 GLY B CA 1
ATOM 3580 C C . GLY B 1 178 ? 20.734 -25.812 -8.484 1 97.62 178 GLY B C 1
ATOM 3581 O O . GLY B 1 178 ? 20.797 -26.656 -9.391 1 97.62 178 GLY B O 1
ATOM 3582 N N . MET B 1 179 ? 19.938 -26.016 -7.461 1 97.56 179 MET B N 1
ATOM 3583 C CA . MET B 1 179 ? 19.062 -27.172 -7.41 1 97.56 179 MET B CA 1
ATOM 3584 C C . MET B 1 179 ? 17.859 -27 -8.336 1 97.56 179 MET B C 1
ATOM 3586 O O . MET B 1 179 ? 16.719 -27.031 -7.895 1 97.56 179 MET B O 1
ATOM 3590 N N . ASN B 1 180 ? 18.125 -26.688 -9.547 1 97.31 180 ASN B N 1
ATOM 3591 C CA . ASN B 1 180 ? 17.141 -26.547 -10.625 1 97.31 180 ASN B CA 1
ATOM 3592 C C . ASN B 1 180 ? 17.531 -27.391 -11.836 1 97.31 180 ASN B C 1
ATOM 3594 O O . ASN B 1 180 ? 18.594 -28.016 -11.859 1 97.31 180 ASN B O 1
ATOM 3598 N N . ARG B 1 181 ? 16.672 -27.453 -12.812 1 95.81 181 ARG B N 1
ATOM 3599 C CA . ARG B 1 181 ? 16.797 -28.406 -13.914 1 95.81 181 ARG B CA 1
ATOM 3600 C C . ARG B 1 181 ? 18.062 -28.141 -14.719 1 95.81 181 ARG B C 1
ATOM 3602 O O . ARG B 1 181 ? 18.578 -29.047 -15.383 1 95.81 181 ARG B O 1
ATOM 3609 N N . TRP B 1 182 ? 18.688 -26.906 -14.633 1 97.25 182 TRP B N 1
ATOM 3610 C CA . TRP B 1 182 ? 19.859 -26.547 -15.43 1 97.25 182 TRP B CA 1
ATOM 3611 C C . TRP B 1 182 ? 21.109 -26.547 -14.578 1 97.25 182 TRP B C 1
ATOM 3613 O O . TRP B 1 182 ? 22.234 -26.469 -15.102 1 97.25 182 TRP B O 1
ATOM 3623 N N . GLY B 1 183 ? 20.953 -26.578 -13.266 1 97.81 183 GLY B N 1
ATOM 3624 C CA . GLY B 1 183 ? 22.109 -26.5 -12.383 1 97.81 183 GLY B CA 1
ATOM 3625 C C . GLY B 1 183 ? 22.781 -25.141 -12.383 1 97.81 183 GLY B C 1
ATOM 3626 O O . GLY B 1 183 ? 24 -25.047 -12.297 1 97.81 183 GLY B O 1
ATOM 3627 N N . ILE B 1 184 ? 22.016 -24.109 -12.602 1 98.19 184 ILE B N 1
ATOM 3628 C CA . ILE B 1 184 ? 22.594 -22.781 -12.703 1 98.19 184 ILE B CA 1
ATOM 3629 C C . ILE B 1 184 ? 22.094 -21.922 -11.539 1 98.19 184 ILE B C 1
ATOM 3631 O O . ILE B 1 184 ? 21.141 -22.281 -10.852 1 98.19 184 ILE B O 1
ATOM 3635 N N . GLN B 1 185 ? 22.766 -20.781 -11.352 1 98.12 185 GLN B N 1
ATOM 3636 C CA . GLN B 1 185 ? 22.297 -19.781 -10.391 1 98.12 185 GLN B CA 1
ATOM 3637 C C . GLN B 1 185 ? 21.156 -18.953 -10.969 1 98.12 185 GLN B C 1
ATOM 3639 O O . GLN B 1 185 ? 21.25 -18.469 -12.102 1 98.12 185 GLN B O 1
ATOM 3644 N N . LEU B 1 186 ? 20.109 -18.859 -10.305 1 98.44 186 LEU B N 1
ATOM 3645 C CA . LEU B 1 186 ? 19 -17.984 -10.672 1 98.44 186 LEU B CA 1
ATOM 3646 C C . LEU B 1 186 ? 19.094 -16.641 -9.938 1 98.44 186 LEU B C 1
ATOM 3648 O O . LEU B 1 186 ? 19.25 -16.625 -8.711 1 98.44 186 LEU B O 1
ATOM 3652 N N . PRO B 1 187 ? 19.016 -15.516 -10.641 1 98.06 187 PRO B N 1
ATOM 3653 C CA . PRO B 1 187 ? 19.156 -14.211 -9.992 1 98.06 187 PRO B CA 1
ATOM 3654 C C . PRO B 1 187 ? 17.859 -13.727 -9.359 1 98.06 187 PRO B C 1
ATOM 3656 O O . PRO B 1 187 ? 17.391 -12.617 -9.656 1 98.06 187 PRO B O 1
ATOM 3659 N N . PHE B 1 188 ? 17.281 -14.516 -8.492 1 98.75 188 PHE B N 1
ATOM 3660 C CA . PHE B 1 188 ? 16.047 -14.18 -7.785 1 98.75 188 PHE B CA 1
ATOM 3661 C C . PHE B 1 188 ? 16.328 -13.914 -6.309 1 98.75 188 PHE B C 1
ATOM 3663 O O . PHE B 1 188 ? 17.266 -14.484 -5.742 1 98.75 188 PHE B O 1
ATOM 3670 N N . ASP B 1 189 ? 15.617 -13.016 -5.758 1 98.56 189 ASP B N 1
ATOM 3671 C CA . ASP B 1 189 ? 15.648 -12.773 -4.32 1 98.56 189 ASP B CA 1
ATOM 3672 C C . ASP B 1 189 ? 14.25 -12.836 -3.715 1 98.56 189 ASP B C 1
ATOM 3674 O O . ASP B 1 189 ? 13.289 -12.344 -4.309 1 98.56 189 ASP B O 1
ATOM 3678 N N . ILE B 1 190 ? 14.156 -13.492 -2.572 1 98.75 190 ILE B N 1
ATOM 3679 C CA . ILE B 1 190 ? 12.875 -13.703 -1.903 1 98.75 190 ILE B CA 1
ATOM 3680 C C . ILE B 1 190 ? 12.625 -12.586 -0.895 1 98.75 190 ILE B C 1
ATOM 3682 O O . ILE B 1 190 ? 13.531 -12.203 -0.145 1 98.75 190 ILE B O 1
ATOM 3686 N N . ILE B 1 191 ? 11.422 -11.992 -0.908 1 98.31 191 ILE B N 1
ATOM 3687 C CA . ILE B 1 191 ? 10.984 -11 0.065 1 98.31 191 ILE B CA 1
ATOM 3688 C C . ILE B 1 191 ? 9.68 -11.445 0.708 1 98.31 191 ILE B C 1
ATOM 3690 O O . ILE B 1 191 ? 8.75 -11.859 0.011 1 98.31 191 ILE B O 1
ATOM 3694 N N . PHE B 1 192 ? 9.602 -11.375 2.039 1 97.94 192 PHE B N 1
ATOM 3695 C CA . PHE B 1 192 ? 8.375 -11.711 2.746 1 97.94 192 PHE B CA 1
ATOM 3696 C C . PHE B 1 192 ? 7.613 -10.453 3.145 1 97.94 192 PHE B C 1
ATOM 3698 O O . PHE B 1 192 ? 8.188 -9.531 3.727 1 97.94 192 PHE B O 1
ATOM 3705 N N . ALA B 1 193 ? 6.395 -10.422 2.781 1 97.44 193 ALA B N 1
ATOM 3706 C CA . ALA B 1 193 ? 5.496 -9.336 3.162 1 97.44 193 ALA B CA 1
ATOM 3707 C C . ALA B 1 193 ? 4.566 -9.766 4.293 1 97.44 193 ALA B C 1
ATOM 3709 O O . ALA B 1 193 ? 4.055 -10.883 4.293 1 97.44 193 ALA B O 1
ATOM 3710 N N . THR B 1 194 ? 4.348 -8.867 5.195 1 94.12 194 THR B N 1
ATOM 3711 C CA . THR B 1 194 ? 3.357 -9.148 6.23 1 94.12 194 THR B CA 1
ATOM 3712 C C . THR B 1 194 ? 1.944 -9.094 5.656 1 94.12 194 THR B C 1
ATOM 3714 O O . THR B 1 194 ? 1.72 -8.492 4.602 1 94.12 194 THR B O 1
ATOM 3717 N N . LYS B 1 195 ? 1.029 -9.609 6.34 1 88.31 195 LYS B N 1
ATOM 3718 C CA . LYS B 1 195 ? -0.352 -9.641 5.867 1 88.31 195 LYS B CA 1
ATOM 3719 C C . LYS B 1 195 ? -0.956 -8.234 5.84 1 88.31 195 LYS B C 1
ATOM 3721 O O . LYS B 1 195 ? -1.862 -7.961 5.051 1 88.31 195 LYS B O 1
ATOM 3726 N N . GLN B 1 196 ? -0.368 -7.371 6.57 1 91.31 196 GLN B N 1
ATOM 3727 C CA . GLN B 1 196 ? -0.922 -6.031 6.738 1 91.31 196 GLN B CA 1
ATOM 3728 C C . GLN B 1 196 ? -0.434 -5.094 5.637 1 91.31 196 GLN B C 1
ATOM 3730 O O . GLN B 1 196 ? -0.969 -3.998 5.469 1 91.31 196 GLN B O 1
ATOM 3735 N N . VAL B 1 197 ? 0.519 -5.387 4.77 1 93.12 197 VAL B N 1
ATOM 3736 C CA . VAL B 1 197 ? 1.25 -4.496 3.873 1 93.12 197 VAL B CA 1
ATOM 3737 C C . VAL B 1 197 ? 0.329 -4.023 2.752 1 93.12 197 VAL B C 1
ATOM 3739 O O . VAL B 1 197 ? 0.626 -3.039 2.07 1 93.12 197 VAL B O 1
ATOM 3742 N N . ASN B 1 198 ? -0.897 -4.34 2.664 1 95.88 198 ASN B N 1
ATOM 3743 C CA . ASN B 1 198 ? -1.871 -3.891 1.675 1 95.88 198 ASN B CA 1
ATOM 3744 C C . ASN B 1 198 ? -1.253 -3.799 0.282 1 95.88 198 ASN B C 1
ATOM 3746 O O . ASN B 1 198 ? -1.457 -2.812 -0.428 1 95.88 198 ASN B O 1
ATOM 3750 N N . SER B 1 199 ? -0.46 -4.816 -0.163 1 97.94 199 SER B N 1
ATOM 3751 C CA . SER B 1 199 ? 0.224 -4.918 -1.448 1 97.94 199 SER B CA 1
ATOM 3752 C C . SER B 1 199 ? -0.755 -5.238 -2.572 1 97.94 199 SER B C 1
ATOM 3754 O O . SER B 1 199 ? -1.444 -6.258 -2.529 1 97.94 199 SER B O 1
ATOM 3756 N N . THR B 1 200 ? -0.768 -4.332 -3.557 1 98.25 200 THR B N 1
ATOM 3757 C CA . THR B 1 200 ? -1.619 -4.555 -4.719 1 98.25 200 THR B CA 1
ATOM 3758 C C . THR B 1 200 ? -1.271 -5.875 -5.398 1 98.25 200 THR B C 1
ATOM 3760 O O . THR B 1 200 ? -2.158 -6.68 -5.691 1 98.25 200 THR B O 1
ATOM 3763 N N . GLY B 1 201 ? -0.001 -6.129 -5.605 1 98.56 201 GLY B N 1
ATOM 3764 C CA . GLY B 1 201 ? 0.433 -7.344 -6.277 1 98.56 201 GLY B CA 1
ATOM 3765 C C . GLY B 1 201 ? 0.046 -8.609 -5.531 1 98.56 201 GLY B C 1
ATOM 3766 O O . GLY B 1 201 ? -0.375 -9.594 -6.145 1 98.56 201 GLY B O 1
ATOM 3767 N N . LEU B 1 202 ? 0.169 -8.594 -4.246 1 98.5 202 LEU B N 1
ATOM 3768 C CA . LEU B 1 202 ? -0.217 -9.758 -3.455 1 98.5 202 LEU B CA 1
ATOM 3769 C C . LEU B 1 202 ? -1.726 -9.969 -3.502 1 98.5 202 LEU B C 1
ATOM 3771 O O . LEU B 1 202 ? -2.197 -11.109 -3.475 1 98.5 202 LEU B O 1
ATOM 3775 N N . GLN B 1 203 ? -2.461 -8.883 -3.496 1 98.06 203 GLN B N 1
ATOM 3776 C CA . GLN B 1 203 ? -3.912 -9 -3.598 1 98.06 203 GLN B CA 1
ATOM 3777 C C . GLN B 1 203 ? -4.324 -9.625 -4.926 1 98.06 203 GLN B C 1
ATOM 3779 O O . GLN B 1 203 ? -5.223 -10.469 -4.969 1 98.06 203 GLN B O 1
ATOM 3784 N N . PHE B 1 204 ? -3.621 -9.25 -6.016 1 98.44 204 PHE B N 1
ATOM 3785 C CA . PHE B 1 204 ? -3.848 -9.898 -7.301 1 98.44 204 PHE B CA 1
ATOM 3786 C C . PHE B 1 204 ? -3.551 -11.391 -7.211 1 98.44 204 PHE B C 1
ATOM 3788 O O . PHE B 1 204 ? -4.363 -12.219 -7.637 1 98.44 204 PHE B O 1
ATOM 3795 N N . ALA B 1 205 ? -2.395 -11.727 -6.641 1 98.5 205 ALA B N 1
ATOM 3796 C CA . ALA B 1 205 ? -1.992 -13.125 -6.535 1 98.5 205 ALA B CA 1
ATOM 3797 C C . ALA B 1 205 ? -3.023 -13.938 -5.754 1 98.5 205 ALA B C 1
ATOM 3799 O O . ALA B 1 205 ? -3.314 -15.086 -6.102 1 98.5 205 ALA B O 1
ATOM 3800 N N . ASP B 1 206 ? -3.557 -13.328 -4.758 1 97.69 206 ASP B N 1
ATOM 3801 C CA . ASP B 1 206 ? -4.578 -13.977 -3.939 1 97.69 206 ASP B CA 1
ATOM 3802 C C . ASP B 1 206 ? -5.852 -14.234 -4.746 1 97.69 206 ASP B C 1
ATOM 3804 O O . ASP B 1 206 ? -6.484 -15.281 -4.602 1 97.69 206 ASP B O 1
ATOM 3808 N N . LEU B 1 207 ? -6.191 -13.312 -5.582 1 97.44 207 LEU B N 1
ATOM 3809 C CA . LEU B 1 207 ? -7.445 -13.367 -6.324 1 97.44 207 LEU B CA 1
ATOM 3810 C C . LEU B 1 207 ? -7.359 -14.391 -7.457 1 97.44 207 LEU B C 1
ATOM 3812 O O . LEU B 1 207 ? -8.391 -14.836 -7.969 1 97.44 207 LEU B O 1
ATOM 3816 N N . VAL B 1 208 ? -6.164 -14.844 -7.852 1 98 208 VAL B N 1
ATOM 3817 C CA . VAL B 1 208 ? -6.074 -15.672 -9.047 1 98 208 VAL B CA 1
ATOM 3818 C C . VAL B 1 208 ? -5.895 -17.141 -8.641 1 98 208 VAL B C 1
ATOM 3820 O O . VAL B 1 208 ? -6.23 -18.047 -9.406 1 98 208 VAL B O 1
ATOM 3823 N N . ALA B 1 209 ? -5.43 -17.438 -7.445 1 98.06 209 ALA B N 1
ATOM 3824 C CA . ALA B 1 209 ? -5.016 -18.797 -7.066 1 98.06 209 ALA B CA 1
ATOM 3825 C C . ALA B 1 209 ? -6.211 -19.734 -6.992 1 98.06 209 ALA B C 1
ATOM 3827 O O . ALA B 1 209 ? -6.195 -20.812 -7.582 1 98.06 209 ALA B O 1
ATOM 3828 N N . ARG B 1 210 ? -7.234 -19.328 -6.371 1 97.12 210 ARG B N 1
ATOM 3829 C CA . ARG B 1 210 ? -8.367 -20.219 -6.16 1 97.12 210 ARG B CA 1
ATOM 3830 C C . ARG B 1 210 ? -9.094 -20.5 -7.469 1 97.12 210 ARG B C 1
ATOM 3832 O O . ARG B 1 210 ? -9.438 -21.656 -7.762 1 97.12 210 ARG B O 1
ATOM 3839 N N . PRO B 1 211 ? -9.359 -19.469 -8.281 1 97.44 211 PRO B N 1
ATOM 3840 C CA . PRO B 1 211 ? -9.969 -19.75 -9.578 1 97.44 211 PRO B CA 1
ATOM 3841 C C . PRO B 1 211 ? -9.18 -20.766 -10.398 1 97.44 211 PRO B C 1
ATOM 3843 O O . PRO B 1 211 ? -9.766 -21.578 -11.109 1 97.44 211 PRO B O 1
ATOM 3846 N N . ILE B 1 212 ? -7.902 -20.75 -10.32 1 98.31 212 ILE B N 1
ATOM 3847 C CA . ILE B 1 212 ? -7.07 -21.734 -11.008 1 98.31 212 ILE B CA 1
ATOM 3848 C C . ILE B 1 212 ? -7.34 -23.125 -10.445 1 98.31 212 ILE B C 1
ATOM 3850 O O . ILE B 1 212 ? -7.59 -24.078 -11.203 1 98.31 212 ILE B O 1
ATOM 3854 N N . GLY B 1 213 ? -7.281 -23.219 -9.117 1 98 213 GLY B N 1
ATOM 3855 C CA . GLY B 1 213 ? -7.562 -24.5 -8.477 1 98 213 GLY B CA 1
ATOM 3856 C C . GLY B 1 213 ? -8.93 -25.047 -8.828 1 98 213 GLY B C 1
ATOM 3857 O O . GLY B 1 213 ? -9.062 -26.234 -9.133 1 98 213 GLY B O 1
ATOM 3858 N N . MET B 1 214 ? -9.898 -24.188 -8.852 1 96.94 214 MET B N 1
ATOM 3859 C CA . MET B 1 214 ? -11.273 -24.594 -9.117 1 96.94 214 MET B CA 1
ATOM 3860 C C . MET B 1 214 ? -11.422 -25.078 -10.555 1 96.94 214 MET B C 1
ATOM 3862 O O . MET B 1 214 ? -12.211 -25.984 -10.828 1 96.94 214 MET B O 1
ATOM 3866 N N . SER B 1 215 ? -10.68 -24.547 -11.422 1 96.62 215 SER B N 1
ATOM 3867 C CA . SER B 1 215 ? -10.742 -24.953 -12.82 1 96.62 215 SER B CA 1
ATOM 3868 C C . SER B 1 215 ? -10.242 -26.391 -13 1 96.62 215 SER B C 1
ATOM 3870 O O . SER B 1 215 ? -10.664 -27.078 -13.922 1 96.62 215 SER B O 1
ATOM 3872 N N . VAL B 1 216 ? -9.359 -26.781 -12.117 1 94.75 216 VAL B N 1
ATOM 3873 C CA . VAL B 1 216 ? -8.797 -28.125 -12.172 1 94.75 216 VAL B CA 1
ATOM 3874 C C . VAL B 1 216 ? -9.695 -29.109 -11.422 1 94.75 216 VAL B C 1
ATOM 3876 O O . VAL B 1 216 ? -9.953 -30.219 -11.891 1 94.75 216 VAL B O 1
ATOM 3879 N N . LEU B 1 217 ? -10.242 -28.656 -10.32 1 94.5 217 LEU B N 1
ATOM 3880 C CA . LEU B 1 217 ? -11.039 -29.5 -9.438 1 94.5 217 LEU B CA 1
ATOM 3881 C C . LEU B 1 217 ? -12.414 -29.766 -10.031 1 94.5 217 LEU B C 1
ATOM 3883 O O . LEU B 1 217 ? -12.961 -30.859 -9.898 1 94.5 217 LEU B O 1
ATOM 3887 N N . ARG B 1 218 ? -12.922 -28.625 -10.68 1 94.69 218 ARG B N 1
ATOM 3888 C CA . ARG B 1 218 ? -14.25 -28.688 -11.266 1 94.69 218 ARG B CA 1
ATOM 3889 C C . ARG B 1 218 ? -14.25 -28.156 -12.695 1 94.69 218 ARG B C 1
ATOM 3891 O O . ARG B 1 218 ? -14.906 -27.141 -12.977 1 94.69 218 ARG B O 1
ATOM 3898 N N . PRO B 1 219 ? -13.688 -28.875 -13.609 1 90.81 219 PRO B N 1
ATOM 3899 C CA . PRO B 1 219 ? -13.531 -28.391 -14.984 1 90.81 219 PRO B CA 1
ATOM 3900 C C . PRO B 1 219 ? -14.867 -28.125 -15.672 1 90.81 219 PRO B C 1
ATOM 3902 O O . PRO B 1 219 ? -14.953 -27.281 -16.562 1 90.81 219 PRO B O 1
ATOM 3905 N N . GLY B 1 220 ? -15.961 -28.625 -15.25 1 91.25 220 GLY B N 1
ATOM 3906 C CA . GLY B 1 220 ? -17.25 -28.453 -15.898 1 91.25 220 GLY B CA 1
ATOM 3907 C C . GLY B 1 220 ? -18.047 -27.281 -15.344 1 91.25 220 GLY B C 1
ATOM 3908 O O . GLY B 1 220 ? -19.047 -26.875 -15.938 1 91.25 220 GLY B O 1
ATOM 3909 N N . GLN B 1 221 ? -17.578 -26.703 -14.359 1 93.88 221 GLN B N 1
ATOM 3910 C CA . GLN B 1 221 ? -18.297 -25.625 -13.711 1 93.88 221 GLN B CA 1
ATOM 3911 C C . GLN B 1 221 ? -17.875 -24.266 -14.281 1 93.88 221 GLN B C 1
ATOM 3913 O O . GLN B 1 221 ? -16.688 -24.047 -14.539 1 93.88 221 GLN B O 1
ATOM 3918 N N . GLU B 1 222 ? -18.859 -23.422 -14.461 1 93 222 GLU B N 1
ATOM 3919 C CA . GLU B 1 222 ? -18.562 -22.062 -14.922 1 93 222 GLU B CA 1
ATO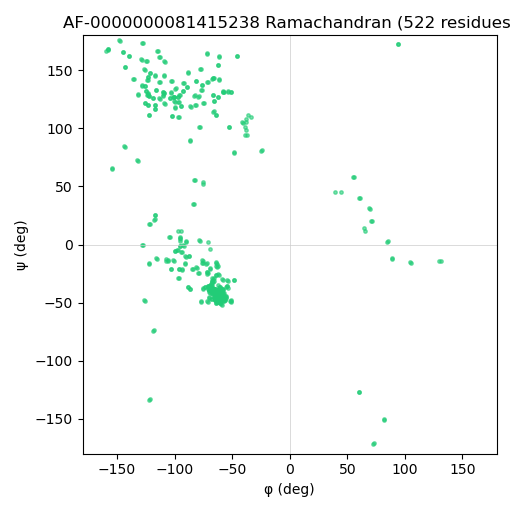M 3920 C C . GLU B 1 222 ? -17.609 -21.359 -13.969 1 93 222 GLU B C 1
ATOM 3922 O O . GLU B 1 222 ? -17.781 -21.422 -12.75 1 93 222 GLU B O 1
ATOM 3927 N N . ASN B 1 223 ? -16.594 -20.781 -14.578 1 94.38 223 ASN B N 1
ATOM 3928 C CA . ASN B 1 223 ? -15.562 -20.047 -13.859 1 94.38 223 ASN B CA 1
ATOM 3929 C C . ASN B 1 223 ? -15.086 -18.828 -14.641 1 94.38 223 ASN B C 1
ATOM 3931 O O . ASN B 1 223 ? -14.055 -18.875 -15.312 1 94.38 223 ASN B O 1
ATOM 3935 N N . ARG B 1 224 ? -15.805 -17.75 -14.508 1 93.69 224 ARG B N 1
ATOM 3936 C CA . ARG B 1 224 ? -15.508 -16.547 -15.258 1 93.69 224 ARG B CA 1
ATOM 3937 C C . ARG B 1 224 ? -14.094 -16.047 -14.969 1 93.69 224 ARG B C 1
ATOM 3939 O O . ARG B 1 224 ? -13.391 -15.586 -15.867 1 93.69 224 ARG B O 1
ATOM 3946 N N . ALA B 1 225 ? -13.781 -16.125 -13.703 1 95.5 225 ALA B N 1
ATOM 3947 C CA . ALA B 1 225 ? -12.453 -15.648 -13.312 1 95.5 225 ALA B CA 1
ATOM 3948 C C . ALA B 1 225 ? -11.359 -16.406 -14.055 1 95.5 225 ALA B C 1
ATOM 3950 O O . ALA B 1 225 ? -10.445 -15.805 -14.609 1 95.5 225 ALA B O 1
ATOM 3951 N N . PHE B 1 226 ? -11.492 -17.703 -14.141 1 96.88 226 PHE B N 1
ATOM 3952 C CA . PHE B 1 226 ? -10.469 -18.5 -14.82 1 96.88 226 PHE B CA 1
ATOM 3953 C C . PHE B 1 226 ? -10.477 -18.219 -16.312 1 96.88 226 PHE B C 1
ATOM 3955 O O . PHE B 1 226 ? -9.422 -18.203 -16.953 1 96.88 226 PHE B O 1
ATOM 3962 N N . ASP B 1 227 ? -11.594 -17.953 -16.891 1 96.19 227 ASP B N 1
ATOM 3963 C CA . ASP B 1 227 ? -11.688 -17.625 -18.297 1 96.19 227 ASP B CA 1
ATOM 3964 C C . ASP B 1 227 ? -10.828 -16.406 -18.641 1 96.19 227 ASP B C 1
ATOM 3966 O O . ASP B 1 227 ? -10.172 -16.375 -19.688 1 96.19 227 ASP B O 1
ATOM 3970 N N . VAL B 1 228 ? -10.852 -15.477 -17.734 1 96.62 228 VAL B N 1
ATOM 3971 C CA . VAL B 1 228 ? -10.031 -14.273 -17.891 1 96.62 228 VAL B CA 1
ATOM 3972 C C . VAL B 1 228 ? -8.555 -14.625 -17.719 1 96.62 228 VAL B C 1
ATOM 3974 O O . VAL B 1 228 ? -7.699 -14.133 -18.453 1 96.62 228 VAL B O 1
ATOM 3977 N N . LEU B 1 229 ? -8.258 -15.5 -16.797 1 97.62 229 LEU B N 1
ATOM 3978 C CA . LEU B 1 229 ? -6.883 -15.82 -16.438 1 97.62 229 LEU B CA 1
ATOM 3979 C C . LEU B 1 229 ? -6.203 -16.625 -17.547 1 97.62 229 LEU B C 1
ATOM 3981 O O . LEU B 1 229 ? -4.98 -16.594 -17.688 1 97.62 229 LEU B O 1
ATOM 3985 N N . LYS B 1 230 ? -6.973 -17.328 -18.344 1 96.06 230 LYS B N 1
ATOM 3986 C CA . LYS B 1 230 ? -6.426 -18.141 -19.438 1 96.06 230 LYS B CA 1
ATOM 3987 C C . LYS B 1 230 ? -5.527 -17.312 -20.344 1 96.06 230 LYS B C 1
ATOM 3989 O O . LYS B 1 230 ? -4.52 -17.797 -20.844 1 96.06 230 LYS B O 1
ATOM 3994 N N . ARG B 1 231 ? -5.852 -16.109 -20.438 1 95.25 231 ARG B N 1
ATOM 3995 C CA . ARG B 1 231 ? -5.141 -15.234 -21.375 1 95.25 231 ARG B CA 1
ATOM 3996 C C . ARG B 1 231 ? -3.938 -14.578 -20.703 1 95.25 231 ARG B C 1
ATOM 3998 O O . ARG B 1 231 ? -3.217 -13.805 -21.328 1 95.25 231 ARG B O 1
ATOM 4005 N N . LYS B 1 232 ? -3.703 -14.922 -19.484 1 97.06 232 LYS B N 1
ATOM 4006 C CA . LYS B 1 232 ? -2.621 -14.297 -18.719 1 97.06 232 LYS B CA 1
ATOM 4007 C C . LYS B 1 232 ? -1.459 -15.266 -18.531 1 97.06 232 LYS B C 1
ATOM 4009 O O . LYS B 1 232 ? -0.349 -14.852 -18.188 1 97.06 232 LYS B O 1
ATOM 4014 N N . PHE B 1 233 ? -1.712 -16.547 -18.812 1 97.75 233 PHE B N 1
ATOM 4015 C CA . PHE B 1 233 ? -0.688 -17.547 -18.531 1 97.75 233 PHE B CA 1
ATOM 4016 C C . PHE B 1 233 ? 0.471 -17.406 -19.516 1 97.75 233 PHE B C 1
ATOM 4018 O O . PHE B 1 233 ? 0.261 -17.156 -20.703 1 97.75 233 PHE B O 1
ATOM 4025 N N . TYR B 1 234 ? 1.671 -17.562 -18.969 1 97.19 234 TYR B N 1
ATOM 4026 C CA . TYR B 1 234 ? 2.818 -17.812 -19.828 1 97.19 234 TYR B CA 1
ATOM 4027 C C . TYR B 1 234 ? 2.541 -18.953 -20.797 1 97.19 234 TYR B C 1
ATOM 4029 O O . TYR B 1 234 ? 1.986 -19.984 -20.406 1 97.19 234 TYR B O 1
ATOM 4037 N N . CYS B 1 235 ? 2.842 -18.688 -22.094 1 94.81 235 CYS B N 1
ATOM 4038 C CA . CYS B 1 235 ? 2.514 -19.703 -23.078 1 94.81 235 CYS B CA 1
ATOM 4039 C C . CYS B 1 235 ? 3.625 -19.828 -24.125 1 94.81 235 CYS B C 1
ATOM 4041 O O . CYS B 1 235 ? 4.488 -18.953 -24.219 1 94.81 235 CYS B O 1
ATOM 4043 N N . SER B 1 236 ? 3.648 -20.891 -24.828 1 88.69 236 SER B N 1
ATOM 4044 C CA . SER B 1 236 ? 4.699 -21.25 -25.766 1 88.69 236 SER B CA 1
ATOM 4045 C C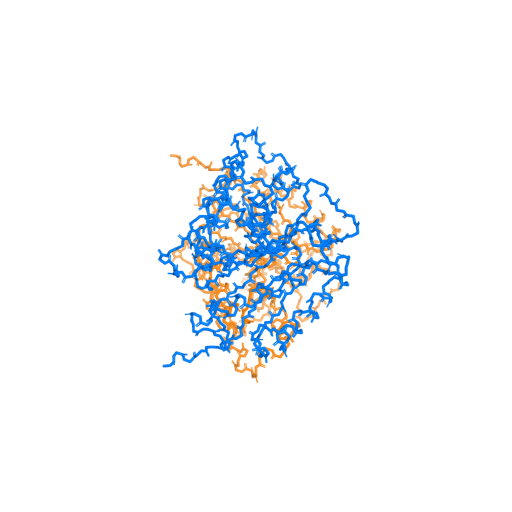 . SER B 1 236 ? 4.734 -20.281 -26.938 1 88.69 236 SER B C 1
ATOM 4047 O O . SER B 1 236 ? 5.805 -19.969 -27.469 1 88.69 236 SER B O 1
ATOM 4049 N N . GLY B 1 237 ? 3.615 -19.719 -27.359 1 84.62 237 GLY B N 1
ATOM 4050 C CA . GLY B 1 237 ? 3.568 -18.891 -28.562 1 84.62 237 GLY B CA 1
ATOM 4051 C C . GLY B 1 237 ? 3.713 -17.406 -28.281 1 84.62 237 GLY B C 1
ATOM 4052 O O . GLY B 1 237 ? 3.516 -16.578 -29.172 1 84.62 237 GLY B O 1
ATOM 4053 N N . GLY B 1 238 ? 4.098 -17.062 -27.062 1 81.62 238 GLY B N 1
ATOM 4054 C CA . GLY B 1 238 ? 4.23 -15.664 -26.703 1 81.62 238 GLY B CA 1
ATOM 4055 C C . GLY B 1 238 ? 2.895 -14.969 -26.547 1 81.62 238 GLY B C 1
ATOM 4056 O O . GLY B 1 238 ? 1.847 -15.617 -26.516 1 81.62 238 GLY B O 1
ATOM 4057 N N . ARG B 1 239 ? 2.926 -13.602 -26.391 1 79 239 ARG B N 1
ATOM 4058 C CA . ARG B 1 239 ? 1.751 -12.797 -26.078 1 79 239 ARG B CA 1
ATOM 4059 C C . ARG B 1 239 ? 0.698 -12.906 -27.172 1 79 239 ARG B C 1
ATOM 4061 O O . ARG B 1 239 ? -0.502 -12.859 -26.891 1 79 239 ARG B O 1
ATOM 4068 N N . SER B 1 240 ? 1.146 -13.18 -28.312 1 83.25 240 SER B N 1
ATOM 4069 C CA . SER B 1 240 ? 0.229 -13.242 -29.453 1 83.25 240 SER B CA 1
ATOM 4070 C C . SER B 1 240 ? -0.651 -14.492 -29.375 1 83.25 240 SER B C 1
ATOM 4072 O O . SER B 1 240 ? -1.714 -14.539 -30 1 83.25 240 SER B O 1
ATOM 4074 N N . ARG B 1 241 ? -0.26 -15.453 -28.547 1 84.81 241 ARG B N 1
ATOM 4075 C CA . ARG B 1 241 ? -1.018 -16.703 -28.438 1 84.81 241 ARG B CA 1
ATOM 4076 C C . ARG B 1 241 ? -1.57 -16.875 -27.031 1 84.81 241 ARG B C 1
ATOM 4078 O O . ARG B 1 241 ? -1.839 -18 -26.609 1 84.81 241 ARG B O 1
ATOM 4085 N N . ALA B 1 242 ? -1.646 -15.727 -26.391 1 84.88 242 ALA B N 1
ATOM 4086 C CA . ALA B 1 242 ? -2.182 -15.781 -25.031 1 84.88 242 ALA B CA 1
ATOM 4087 C C . ALA B 1 242 ? -3.537 -16.484 -25 1 84.88 242 ALA B C 1
ATOM 4089 O O . ALA B 1 242 ? -4.402 -16.203 -25.844 1 84.88 242 ALA B O 1
ATOM 4090 N N . GLY B 1 243 ? -3.637 -17.391 -24.109 1 87.38 243 GLY B N 1
ATOM 4091 C CA . GLY B 1 243 ? -4.867 -18.156 -23.984 1 87.38 243 GLY B CA 1
ATOM 4092 C C . GLY B 1 243 ? -4.758 -19.562 -24.516 1 87.38 243 GLY B C 1
ATOM 4093 O O . GLY B 1 243 ? -5.621 -20.406 -24.266 1 87.38 243 GLY B O 1
ATOM 4094 N N . GLU B 1 244 ? -3.688 -19.719 -25.281 1 89.75 244 GLU B N 1
ATOM 4095 C CA . GLU B 1 244 ? -3.408 -21.047 -25.828 1 89.75 244 GLU B CA 1
ATOM 4096 C C . GLU B 1 244 ? -1.991 -21.5 -25.484 1 89.75 244 GLU B C 1
ATOM 4098 O O . GLU B 1 244 ? -1.094 -20.672 -25.312 1 89.75 244 GLU B O 1
ATOM 4103 N N . GLY B 1 245 ? -1.873 -22.797 -25.375 1 91.25 245 GLY B N 1
ATOM 4104 C CA . GLY B 1 245 ? -0.544 -23.359 -25.188 1 91.25 245 GLY B CA 1
ATOM 4105 C C . GLY B 1 245 ? 0.032 -23.078 -23.812 1 91.25 245 GLY B C 1
ATOM 4106 O O . GLY B 1 245 ? 1.252 -22.984 -23.641 1 91.25 245 GLY B O 1
ATOM 4107 N N . PHE B 1 246 ? -0.858 -22.75 -22.859 1 94.44 246 PHE B N 1
ATOM 4108 C CA . PHE B 1 246 ? -0.358 -22.438 -21.531 1 94.44 246 PHE B CA 1
ATOM 4109 C C . PHE B 1 246 ? -0.297 -23.688 -20.656 1 94.44 246 PHE B C 1
ATOM 4111 O O . PHE B 1 246 ? 0.363 -23.688 -19.625 1 94.44 246 PHE B O 1
ATOM 4118 N N . GLU B 1 247 ? -0.968 -24.766 -21.062 1 93.25 247 GLU B N 1
ATOM 4119 C CA . GLU B 1 247 ? -0.915 -26.031 -20.328 1 93.25 247 GLU B CA 1
ATOM 4120 C C . GLU B 1 247 ? 0.479 -26.641 -20.391 1 93.25 247 GLU B C 1
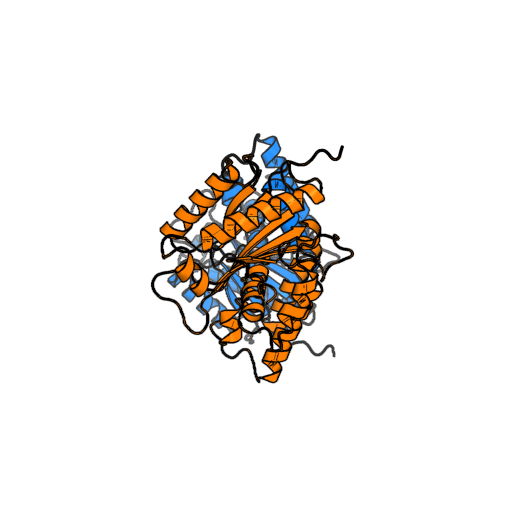ATOM 4122 O O . GLU B 1 247 ? 1.076 -26.734 -21.469 1 93.25 247 GLU B O 1
ATOM 4127 N N . ASN B 1 248 ? 0.991 -26.984 -19.234 1 91.88 248 ASN B N 1
ATOM 4128 C CA . ASN B 1 248 ? 2.336 -27.531 -19.078 1 91.88 248 ASN B CA 1
ATOM 4129 C C . ASN B 1 248 ? 3.4 -26.516 -19.484 1 91.88 248 ASN B C 1
ATOM 4131 O O . ASN B 1 248 ? 4.527 -26.891 -19.828 1 91.88 248 ASN B O 1
ATOM 4135 N N . TRP B 1 249 ? 3.057 -25.328 -19.625 1 93.75 249 TRP B N 1
ATOM 4136 C CA . TRP B 1 249 ? 3.951 -24.188 -19.844 1 93.75 249 TRP B CA 1
ATOM 4137 C C . TRP B 1 249 ? 3.824 -23.172 -18.719 1 93.75 249 TRP B C 1
ATOM 4139 O O . TRP B 1 249 ? 4.434 -23.328 -17.656 1 93.75 249 TRP B O 1
ATOM 4149 N N . GLY B 1 250 ? 2.744 -22.453 -18.734 1 97.12 250 GLY B N 1
ATOM 4150 C CA . GLY B 1 250 ? 2.463 -21.516 -17.656 1 97.12 250 GLY B CA 1
ATOM 4151 C C . GLY B 1 250 ? 1.605 -22.109 -16.562 1 97.12 250 GLY B C 1
ATOM 4152 O O . GLY B 1 250 ? 1.568 -21.578 -15.445 1 97.12 250 GLY B O 1
ATOM 4153 N N . LEU B 1 251 ? 0.907 -23.141 -16.891 1 97.88 251 LEU B N 1
ATOM 4154 C CA . LEU B 1 251 ? 0.119 -23.891 -15.93 1 97.88 251 LEU B CA 1
ATOM 4155 C C . LEU B 1 251 ? 0.542 -25.359 -15.898 1 97.88 251 LEU B C 1
ATOM 4157 O O . LEU B 1 251 ? 0.282 -26.109 -16.844 1 97.88 251 LEU B O 1
ATOM 4161 N N . LYS B 1 252 ? 1.109 -25.719 -14.844 1 97.75 252 LYS B N 1
ATOM 4162 C CA . LYS B 1 252 ? 1.562 -27.109 -14.695 1 97.75 252 LYS B CA 1
ATOM 41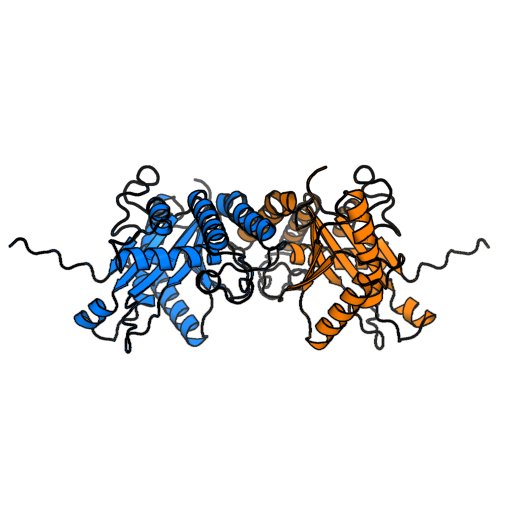63 C C . LYS B 1 252 ? 0.707 -27.859 -13.688 1 97.75 252 LYS B C 1
ATOM 4165 O O . LYS B 1 252 ? 0.398 -27.344 -12.609 1 97.75 252 LYS B O 1
ATOM 4170 N N . LEU B 1 253 ? 0.259 -28.969 -14.055 1 97.56 253 LEU B N 1
ATOM 4171 C CA . LEU B 1 253 ? -0.419 -29.891 -13.156 1 97.56 253 LEU B CA 1
ATOM 4172 C C . LEU B 1 253 ? 0.509 -31.031 -12.75 1 97.56 253 LEU B C 1
ATOM 4174 O O . LEU B 1 253 ? 1.165 -31.641 -13.602 1 97.56 253 LEU B O 1
ATOM 4178 N N . PHE B 1 254 ? 0.583 -31.281 -11.562 1 96.38 254 PHE B N 1
ATOM 4179 C CA . PHE B 1 254 ? 1.475 -32.344 -11.094 1 96.38 254 PHE B CA 1
ATOM 4180 C C . PHE B 1 254 ? 0.776 -33.219 -10.062 1 96.38 254 PHE B C 1
ATOM 4182 O O . PHE B 1 254 ? 0.14 -32.719 -9.133 1 96.38 254 PHE B O 1
ATOM 4189 N N . PRO B 1 255 ? 0.864 -34.469 -9.906 1 95.44 255 PRO B N 1
ATOM 4190 C CA . PRO B 1 255 ? 1.497 -35.219 -10.984 1 95.44 255 PRO B CA 1
ATOM 4191 C C . PRO B 1 255 ? 0.736 -35.125 -12.305 1 95.44 255 PRO B C 1
ATOM 4193 O O . PRO B 1 255 ? -0.452 -34.812 -12.312 1 95.44 255 PRO B O 1
ATOM 4196 N N . PRO B 1 256 ? 1.47 -35.312 -13.414 1 90.38 256 PRO B N 1
ATOM 4197 C CA . PRO B 1 256 ? 0.771 -35.25 -14.703 1 90.38 256 PRO B CA 1
ATOM 4198 C C . PRO B 1 256 ? -0.309 -36.312 -14.852 1 90.38 256 PRO B C 1
ATOM 4200 O O . PRO B 1 256 ? -0.168 -37.406 -14.312 1 90.38 256 PRO B O 1
ATOM 4203 N N . PRO B 1 257 ? -1.371 -35.906 -15.461 1 78.69 257 PRO B N 1
ATOM 4204 C CA . PRO B 1 257 ? -2.43 -36.906 -15.672 1 78.69 257 PRO B CA 1
ATOM 4205 C C . PRO B 1 257 ? -1.948 -38.125 -16.469 1 78.69 257 PRO B C 1
ATOM 4207 O O . PRO B 1 257 ? -1.044 -38 -17.297 1 78.69 257 PRO B O 1
ATOM 4210 N N . GLU B 1 258 ? -2.236 -39.406 -16.031 1 71.19 258 GLU B N 1
ATOM 4211 C CA . GLU B 1 258 ? -1.888 -40.656 -16.734 1 71.19 258 GLU B CA 1
ATOM 4212 C C . GLU B 1 258 ? -2.389 -40.625 -18.172 1 71.19 258 GLU B C 1
ATOM 4214 O O . GLU B 1 258 ? -3.514 -40.188 -18.438 1 71.19 258 GLU B O 1
ATOM 4219 N N . SER B 1 259 ? -1.488 -40.344 -19.078 1 54.03 259 SER B N 1
ATOM 4220 C CA . SER B 1 259 ? -1.86 -40.469 -20.484 1 54.03 259 SER B CA 1
ATOM 4221 C C . SER B 1 259 ? -2.727 -41.719 -20.734 1 54.03 259 SER B C 1
ATOM 4223 O O . SER B 1 259 ? -2.484 -42.75 -20.141 1 54.03 259 SER B O 1
ATOM 4225 N N . GLU B 1 260 ? -3.998 -41.625 -20.922 1 47.47 260 GLU B N 1
ATOM 4226 C CA . GLU B 1 260 ? -4.77 -42.781 -21.359 1 47.47 260 GLU B CA 1
ATOM 4227 C C . GLU B 1 260 ? -3.988 -43.625 -22.359 1 47.47 260 GLU B C 1
ATOM 4229 O O . GLU B 1 260 ? -3.498 -43.094 -23.359 1 47.47 260 GLU B O 1
ATOM 4234 N N . LYS B 1 261 ? -3.166 -44.781 -22.094 1 48.16 261 LYS B N 1
ATOM 4235 C CA . LYS B 1 261 ? -2.709 -45.781 -23.047 1 48.16 261 LYS B CA 1
ATOM 4236 C C . LYS B 1 261 ? -3.77 -46.062 -24.109 1 48.16 261 LYS B C 1
ATOM 4238 O O . LYS B 1 261 ? -4.949 -46.219 -23.797 1 48.16 261 LYS B O 1
ATOM 4243 N N . PRO B 1 262 ? -3.506 -45.656 -25.359 1 41.75 262 PRO B N 1
ATOM 4244 C CA . PRO B 1 262 ? -4.441 -46.25 -26.312 1 41.75 262 PRO B CA 1
ATOM 4245 C C . PRO B 1 262 ? -4.785 -47.688 -25.969 1 41.75 262 PRO B C 1
ATOM 4247 O O . PRO B 1 262 ? -3.891 -48.5 -25.688 1 41.75 262 PRO B O 1
ATOM 4250 N N . GLN B 1 263 ? -5.973 -47.906 -25.453 1 33.69 263 GLN B N 1
ATOM 4251 C CA . GLN B 1 263 ? -6.371 -49.312 -25.656 1 33.69 263 GLN B CA 1
ATOM 4252 C C . GLN B 1 263 ? -6.23 -49.719 -27.125 1 33.69 263 GLN B C 1
ATOM 4254 O O . GLN B 1 263 ? -6.605 -48.938 -28.031 1 33.69 263 GLN B O 1
#

InterPro domains:
  IPR024524 Protein of unknown function DUF3800 [PF12686] (11-213)

Radius of gyration: 26.17 Å; Cα contacts (8 Å, |Δi|>4): 857; chains: 2; bounding box: 56×100×61 Å

pLDDT: mean 93.92, std 10.98, range [24.05, 98.94]

Foldseek 3Di:
DPPQPQAFQKAKEKDKDDDQAQPDADPLFQKIKIKIKIDRNVLCVPQLVVLVQVLCCVQPVGQQDAQFPVCLVVLDDPSPVSAPDPVRSVVSVVSVLVSLLVRAIAMAMEMERSVVCCVVPNRPDGNVLVGLQRRLVLVLVVCVVVVNFVHAYEYEYEDDDPVVVVVVQVSNQVSQCQPHPRRHHGRYDYHYDYPSPSDSNNSSNSNQHVLLSCCVSPVPDDRSSVQSCQQRYDADVPNVQRNPRREVRRYDYPPDDPDPPDD/DPPQPQAFQKAKEKDKDDDQAQPDADPLFQKIKIKIKIDRNVLCVPQLVVLVQVLCCVQPVGQQDAQFPVCLVVLDDPSPVSAPDPVRSVVSVVSVLVSLLVRAIAMAMEMERSVVCCVVPNRPDGNVLVGLQRRLVLVLVVCVVVVNFVHAYEYEYEDDDPVVVVVVQVSNQVSQCQPHPGRHHGRYDYHYDYPSPSDSNNSSNSNQHVLVSCCVSPVPDDRSSVQSCQQRYDADVPNVQRNPRREVRRYDYPPDDPDPPDD

Secondary structure (DSSP, 8-state):
-----SEEEEEEEEEEES---SSS--TT--EEEEEEEEEEHHHIIIIIHHHHHHHHHHHHSSS-----HHHHHHT-GGGTTT-SSHHHHHHHHHHHHHHHHHS--EEEEEEEEHHHHHHHHTT---HHHHHHHHHHHHHHHHHHHTT-TTSEEEEEEE---HHHHHHHHHHHHHHHTT-STT-----EEEEEEPGGG--HHHHHHHHHHHHHHHHHH-TTS--HHHHHHGGGB--TT-GGGTTSS-BTTTEEEESPP------/-----SEEEEEEEEEEES---SSS--TT--EEEEEEEEEEHHHIIIIIHHHHHHHHHHHHSSS-----HHHHHHT-GGGTTT-SSHHHHHHHHHHHHHHHHHS--EEEEEEEEHHHHHHHHTT---HHHHHHHHHHHHHHHHHHHTT-TTSEEEEEEE---HHHHHHHHHHHHHHHTT-STT-----EEEEEEPGGG--HHHHHHHHHHHHHHHHHH-TTS--HHHHHHGGGB--TT-GGGTTSS-BTTTEEEESPP------